Protein AF-A0A7S2EUA2-F1 (afdb_monomer)

Secondary structure (DSSP, 8-state):
-HHHHHHHHHHHHHHHHHHHTT--TT-S----------HHHHHHHHHHHHHHHHHHHHHHHHHHT-HHHHHHHHHHHHHHHHHTT-HHHHHHHHHHHHHHHHHHHHHHHHHT-SEETTEEHHHHHHHHHHHHHHHHHHHHHHHHHHHHHH-S-HHHHHHHHHHHHHHHHHHHHHHHHGGGSSSHHHHHHHHHHHHHHHHHHHHHHHHHHHHTT----HHHHHHHHHHHHHHHHHHHHTT---TT-HHHHHHHHHHHHHTTTT-TTSGGGTSS-HHHHHHHHHHHHHHHHHHTT--HHHHHHHHHHHHHH-SS--HHHHHHHHHHHHHHHHHS-GGG-SS-HHHHHHHHHHHHHHHHHHHHHHHHHHHHHHHHHHHHHHTTTS---S-TTTSS---------SSSPPPP-

Solvent-accessible surface area (backbone atoms only — not comparable to full-atom values): 22510 Å² total; per-residue (Å²): 114,70,65,69,66,50,48,54,56,50,53,48,52,54,52,51,50,52,49,56,61,64,58,64,100,81,65,98,63,88,79,73,82,83,84,70,89,51,69,70,61,49,52,54,47,53,50,51,54,51,54,49,53,44,49,53,45,19,52,49,26,44,79,55,28,38,48,66,59,15,46,58,49,43,57,61,45,40,56,52,28,55,75,66,69,36,55,69,55,34,16,44,47,22,36,40,49,18,52,49,26,43,45,50,50,55,42,24,64,75,71,70,48,72,48,61,90,94,38,40,60,67,55,36,52,56,50,22,55,53,24,29,51,50,16,45,57,44,35,52,57,49,49,54,56,45,36,74,72,63,39,92,39,77,65,43,43,53,49,45,50,52,43,21,44,42,31,36,39,40,16,56,38,30,59,72,43,18,93,79,41,100,51,34,69,60,36,38,52,52,17,53,53,24,40,54,50,18,52,52,40,55,49,49,44,52,52,50,26,59,76,70,71,47,85,72,57,64,34,62,54,41,53,50,46,52,26,51,49,42,31,52,52,52,39,45,76,72,68,47,78,82,83,79,47,62,66,60,51,51,51,52,43,49,52,57,55,60,75,39,71,92,38,72,85,38,74,58,25,69,89,40,44,63,69,55,51,50,41,55,53,49,44,50,51,34,51,47,33,63,73,74,69,43,61,43,63,58,27,22,51,56,22,48,47,51,72,70,69,45,93,73,71,57,67,70,42,48,45,46,27,44,51,31,42,47,53,25,60,69,71,52,60,81,86,80,48,97,61,63,64,67,59,54,46,51,50,47,52,51,54,38,51,53,53,48,50,53,47,53,52,52,51,48,50,54,39,51,53,51,50,52,53,52,48,64,60,52,52,78,76,48,86,88,88,90,63,83,85,78,66,81,76,76,62,75,58,90,58,90,66,67,39,49,80,74,67,80,109

Structure (mmCIF, N/CA/C/O backbone):
data_AF-A0A7S2EUA2-F1
#
_entry.id   AF-A0A7S2EUA2-F1
#
loop_
_atom_site.group_PDB
_atom_site.id
_atom_site.type_symbol
_atom_site.label_atom_id
_atom_site.label_alt_id
_atom_site.label_comp_id
_atom_site.label_asym_id
_atom_site.label_entity_id
_atom_site.label_seq_id
_atom_site.pdbx_PDB_ins_code
_atom_site.Cartn_x
_atom_site.Cartn_y
_atom_site.Cartn_z
_atom_site.occupancy
_atom_site.B_iso_or_equiv
_atom_site.auth_seq_id
_atom_site.auth_comp_id
_atom_site.auth_asym_id
_atom_site.auth_atom_id
_atom_site.pdbx_PDB_model_num
ATOM 1 N N . HIS A 1 1 ? 23.662 6.034 -44.249 1.00 39.16 1 HIS A N 1
ATOM 2 C CA . HIS A 1 1 ? 22.507 6.961 -44.294 1.00 39.16 1 HIS A CA 1
ATOM 3 C C . HIS A 1 1 ? 21.264 6.415 -43.581 1.00 39.16 1 HIS A C 1
ATOM 5 O O . HIS A 1 1 ? 20.665 7.166 -42.825 1.00 39.16 1 HIS A O 1
ATOM 11 N N . ILE A 1 2 ? 20.913 5.129 -43.735 1.00 32.16 2 ILE A N 1
ATOM 12 C CA . ILE A 1 2 ? 19.771 4.490 -43.040 1.00 32.16 2 ILE A CA 1
ATOM 13 C C . ILE A 1 2 ? 19.950 4.472 -41.509 1.00 32.16 2 ILE A C 1
ATOM 15 O O . ILE A 1 2 ? 19.030 4.813 -40.776 1.00 32.16 2 ILE A O 1
ATOM 19 N N . THR A 1 3 ? 21.163 4.198 -41.019 1.00 33.06 3 THR A N 1
ATOM 20 C CA . THR A 1 3 ? 21.482 4.172 -39.581 1.00 33.06 3 THR A CA 1
ATOM 21 C C . THR A 1 3 ? 21.211 5.524 -38.911 1.00 33.06 3 THR A C 1
ATOM 23 O O . THR A 1 3 ? 20.419 5.596 -37.985 1.00 33.06 3 THR A O 1
ATOM 26 N N . ALA A 1 4 ? 21.726 6.632 -39.455 1.00 38.16 4 ALA A N 1
ATOM 27 C CA . ALA A 1 4 ? 21.490 7.974 -38.903 1.00 38.16 4 ALA A CA 1
ATOM 28 C C . ALA A 1 4 ? 20.009 8.421 -38.933 1.00 38.16 4 ALA A C 1
ATOM 30 O O . ALA A 1 4 ? 19.602 9.225 -38.093 1.00 38.16 4 ALA A O 1
ATOM 31 N N . SER A 1 5 ? 19.211 7.893 -39.873 1.00 43.19 5 SER A N 1
ATOM 32 C CA . SER A 1 5 ? 17.778 8.190 -40.014 1.00 43.19 5 SER A CA 1
ATOM 33 C C . SER A 1 5 ? 16.907 7.492 -38.966 1.00 43.19 5 SER A C 1
ATOM 35 O O . SER A 1 5 ? 15.839 7.999 -38.648 1.00 43.19 5 SER A O 1
ATOM 37 N N . ILE A 1 6 ? 17.353 6.352 -38.430 1.00 44.22 6 ILE A N 1
ATOM 38 C CA . ILE A 1 6 ? 16.622 5.560 -37.426 1.00 44.22 6 ILE A CA 1
ATOM 39 C C . ILE A 1 6 ? 17.137 5.872 -36.013 1.00 44.22 6 ILE A C 1
ATOM 41 O O . ILE A 1 6 ? 16.365 5.946 -35.060 1.00 44.22 6 ILE A O 1
ATOM 45 N N . THR A 1 7 ? 18.436 6.145 -35.866 1.00 45.56 7 THR A N 1
ATOM 46 C CA . THR A 1 7 ? 19.061 6.396 -34.561 1.00 45.56 7 THR A CA 1
ATOM 47 C C . THR A 1 7 ? 18.552 7.673 -33.889 1.00 45.56 7 THR A C 1
ATOM 49 O O . THR A 1 7 ? 18.332 7.666 -32.684 1.00 45.56 7 THR A O 1
ATOM 52 N N . LYS A 1 8 ? 18.315 8.765 -34.631 1.00 49.06 8 LYS A N 1
ATOM 53 C CA . LYS A 1 8 ? 17.773 10.010 -34.046 1.00 49.06 8 LYS A CA 1
ATOM 54 C C . LYS A 1 8 ? 16.356 9.826 -33.476 1.00 49.06 8 LYS A C 1
ATOM 56 O O . LYS A 1 8 ? 16.157 10.206 -32.323 1.00 49.06 8 LYS A O 1
ATOM 61 N N . PRO A 1 9 ? 15.405 9.223 -34.212 1.00 48.28 9 PRO A N 1
ATOM 62 C CA . PRO A 1 9 ? 14.096 8.892 -33.665 1.00 48.28 9 PRO A CA 1
ATOM 63 C C . PRO A 1 9 ? 14.133 7.913 -32.497 1.00 48.28 9 PRO A C 1
ATOM 65 O O . PRO A 1 9 ? 13.450 8.157 -31.515 1.00 48.28 9 PRO A O 1
ATOM 68 N N . ILE A 1 10 ? 14.959 6.861 -32.546 1.00 48.81 10 ILE A N 1
ATOM 69 C CA . ILE A 1 10 ? 15.088 5.917 -31.423 1.00 48.81 10 ILE A CA 1
ATOM 70 C C . ILE A 1 10 ? 15.656 6.616 -30.185 1.00 48.81 10 ILE A C 1
ATOM 72 O O . ILE A 1 10 ? 15.118 6.450 -29.101 1.00 48.81 10 ILE A O 1
ATOM 76 N N . ILE A 1 11 ? 16.687 7.456 -30.329 1.00 50.84 11 ILE A N 1
ATOM 77 C CA . ILE A 1 11 ? 17.227 8.248 -29.212 1.00 50.84 11 ILE A CA 1
ATOM 78 C C . ILE A 1 11 ? 16.173 9.219 -28.671 1.00 50.84 11 ILE A C 1
ATOM 80 O O . ILE A 1 11 ? 16.115 9.435 -27.464 1.00 50.84 11 ILE A O 1
ATOM 84 N N . HIS A 1 12 ? 15.359 9.822 -29.539 1.00 53.03 12 HIS A N 1
ATOM 85 C CA . HIS A 1 12 ? 14.274 10.702 -29.116 1.00 53.03 12 HIS A CA 1
ATOM 86 C C . HIS A 1 12 ? 13.192 9.921 -28.361 1.00 53.03 12 HIS A C 1
ATOM 88 O O . HIS A 1 12 ? 12.911 10.275 -27.224 1.00 53.03 12 HIS A O 1
ATOM 94 N N . ILE A 1 13 ? 12.696 8.806 -28.910 1.00 50.22 13 ILE A N 1
ATOM 95 C CA . ILE A 1 13 ? 11.764 7.896 -28.230 1.00 50.22 13 ILE A CA 1
ATOM 96 C C . ILE A 1 13 ? 12.349 7.450 -26.889 1.00 50.22 13 ILE A C 1
ATOM 98 O O . ILE A 1 13 ? 11.678 7.581 -25.880 1.00 50.22 13 ILE A O 1
ATOM 102 N N . SER A 1 14 ? 13.608 7.012 -26.819 1.00 45.84 14 SER A N 1
ATOM 103 C CA . SER A 1 14 ? 14.239 6.614 -25.553 1.00 45.84 14 SER A CA 1
ATOM 104 C C . SER A 1 14 ? 14.357 7.768 -24.551 1.00 45.84 14 SER A C 1
ATOM 106 O O . SER A 1 14 ? 14.206 7.546 -23.352 1.00 45.84 14 SER A O 1
ATOM 108 N N . LYS A 1 15 ? 14.613 9.003 -25.004 1.00 50.53 15 LYS A N 1
ATOM 109 C CA . LYS A 1 15 ? 14.641 10.193 -24.135 1.00 50.53 15 LYS A CA 1
ATOM 110 C C . LYS A 1 15 ? 13.251 10.564 -23.630 1.00 50.53 15 LYS A C 1
ATOM 112 O O . LYS A 1 15 ? 13.118 10.878 -22.452 1.00 50.53 15 LYS A O 1
ATOM 117 N N . GLU A 1 16 ? 12.238 10.506 -24.485 1.00 49.38 16 GLU A N 1
ATOM 118 C CA . GLU A 1 16 ? 10.858 10.777 -24.091 1.00 49.38 16 GLU A CA 1
ATOM 119 C C . GLU A 1 16 ? 10.289 9.646 -23.221 1.00 49.38 16 GLU A C 1
ATOM 121 O O . GLU A 1 16 ? 9.645 9.933 -22.226 1.00 49.38 16 GLU A O 1
ATOM 126 N N . MET A 1 17 ? 10.628 8.377 -23.477 1.00 47.66 17 MET A N 1
ATOM 127 C CA . MET A 1 17 ? 10.328 7.241 -22.592 1.00 47.66 17 MET A CA 1
ATOM 128 C C . MET A 1 17 ? 10.994 7.396 -21.225 1.00 47.66 17 MET A C 1
ATOM 130 O O . MET A 1 17 ? 10.396 7.075 -20.205 1.00 47.66 17 MET A O 1
ATOM 134 N N . LYS A 1 18 ? 12.222 7.927 -21.176 1.00 44.94 18 LYS A N 1
ATOM 135 C CA . LYS A 1 18 ? 12.885 8.241 -19.908 1.00 44.94 18 LYS A CA 1
ATOM 136 C C . LYS A 1 18 ? 12.165 9.364 -19.160 1.00 44.94 18 LYS A C 1
ATOM 138 O O . LYS A 1 18 ? 12.054 9.278 -17.948 1.00 44.94 18 LYS A O 1
ATOM 143 N N . LYS A 1 19 ? 11.644 10.383 -19.855 1.00 45.25 19 LYS A N 1
ATOM 144 C CA . LYS A 1 19 ? 10.761 11.387 -19.234 1.00 45.25 19 LYS A CA 1
ATOM 145 C C . LYS A 1 19 ? 9.462 10.749 -18.750 1.00 45.25 19 LYS A C 1
ATOM 147 O O . LYS A 1 19 ? 9.040 11.054 -17.648 1.00 45.25 19 LYS A O 1
ATOM 152 N N . PHE A 1 20 ? 8.893 9.834 -19.529 1.00 42.59 20 PHE A N 1
ATOM 153 C CA . PHE A 1 20 ? 7.687 9.087 -19.189 1.00 42.59 20 PHE A CA 1
ATOM 154 C C . PHE A 1 20 ? 7.841 8.328 -17.867 1.00 42.59 20 PHE A C 1
ATOM 156 O O . PHE A 1 20 ? 7.060 8.530 -16.944 1.00 42.59 20 PHE A O 1
ATOM 163 N N . ASN A 1 21 ? 8.919 7.555 -17.742 1.00 37.56 21 ASN A N 1
ATOM 164 C CA . ASN A 1 21 ? 9.234 6.786 -16.538 1.00 37.56 21 ASN A CA 1
ATOM 165 C C . ASN A 1 21 ? 9.667 7.675 -15.348 1.00 37.56 21 ASN A C 1
ATOM 167 O O . ASN A 1 21 ? 9.816 7.179 -14.236 1.00 37.56 21 ASN A O 1
ATOM 171 N N . CYS A 1 22 ? 9.933 8.969 -15.572 1.00 35.19 22 CYS A N 1
ATOM 172 C CA . CYS A 1 22 ? 10.326 9.940 -14.542 1.00 35.19 22 CYS A CA 1
ATOM 173 C C . CYS A 1 22 ? 9.220 10.955 -14.198 1.00 35.19 22 CYS A C 1
ATOM 175 O O . CYS A 1 22 ? 9.435 11.793 -13.322 1.00 35.19 22 CYS A O 1
ATOM 177 N N . LEU A 1 23 ? 8.074 10.938 -14.888 1.00 35.09 23 LEU A N 1
ATOM 178 C CA . LEU A 1 23 ? 6.981 11.877 -14.645 1.00 35.09 23 LEU A CA 1
ATOM 179 C C . LEU A 1 23 ? 6.179 11.431 -13.419 1.00 35.09 23 LEU A C 1
ATOM 181 O O . LEU A 1 23 ? 5.492 10.411 -13.428 1.00 35.09 23 LEU A O 1
ATOM 185 N N . GLU A 1 24 ? 6.265 12.230 -12.354 1.00 37.12 24 GLU A N 1
ATOM 186 C CA . GLU A 1 24 ? 5.341 12.155 -11.227 1.00 37.12 24 GLU A CA 1
ATOM 187 C C . GLU A 1 24 ? 3.909 12.474 -11.691 1.00 37.12 24 GLU A C 1
ATOM 189 O O . GLU A 1 24 ? 3.701 13.204 -12.659 1.00 37.12 24 GLU A O 1
ATOM 194 N N . ALA A 1 25 ? 2.923 11.927 -10.977 1.00 35.91 25 ALA A N 1
ATOM 195 C CA . ALA A 1 25 ? 1.491 11.868 -11.299 1.00 35.91 25 ALA A CA 1
ATOM 196 C C . ALA A 1 25 ? 0.741 13.213 -11.510 1.00 35.91 25 ALA A C 1
ATOM 198 O O . ALA A 1 25 ? -0.488 13.235 -11.458 1.00 35.91 25 ALA A O 1
ATOM 199 N N . SER A 1 26 ? 1.430 14.336 -11.717 1.00 35.53 26 SER A N 1
ATOM 200 C CA . SER A 1 26 ? 0.846 15.677 -11.818 1.00 35.53 26 SER A CA 1
ATOM 201 C C . SER A 1 26 ? 0.615 16.188 -13.246 1.00 35.53 26 SER A C 1
ATOM 203 O O . SER A 1 26 ? -0.135 17.154 -13.396 1.00 35.53 26 SER A O 1
ATOM 205 N N . ASP A 1 27 ? 1.170 15.556 -14.290 1.00 40.03 27 ASP A N 1
ATOM 206 C CA . ASP A 1 27 ? 0.950 15.983 -15.683 1.00 40.03 27 ASP A CA 1
ATOM 207 C C . ASP A 1 27 ? 0.030 14.998 -16.445 1.00 40.03 27 ASP A C 1
ATOM 209 O O . ASP A 1 27 ? 0.426 13.861 -16.710 1.00 40.03 27 ASP A O 1
ATOM 213 N N . PRO A 1 28 ? -1.223 15.373 -16.786 1.00 41.94 28 PRO A N 1
ATOM 214 C CA . PRO A 1 28 ? -2.252 14.434 -17.254 1.00 41.94 28 PRO A CA 1
ATOM 215 C C . PRO A 1 28 ? -2.097 13.950 -18.708 1.00 41.94 28 PRO A C 1
ATOM 217 O O . PRO A 1 28 ? -2.994 13.290 -19.228 1.00 41.94 28 PRO A O 1
ATOM 220 N N . SER A 1 29 ? -1.007 14.289 -19.388 1.00 45.59 29 SER A N 1
ATOM 221 C CA . SER A 1 29 ? -0.585 13.712 -20.670 1.00 45.59 29 SER A CA 1
ATOM 222 C C . SER A 1 29 ? 0.731 14.396 -21.026 1.00 45.59 29 SER A C 1
ATOM 224 O O . SER A 1 29 ? 0.747 15.628 -21.125 1.00 45.59 29 SER A O 1
ATOM 226 N N . PRO A 1 30 ? 1.838 13.665 -21.240 1.00 46.31 30 PRO A N 1
ATOM 227 C CA . PRO A 1 30 ? 2.956 14.257 -21.945 1.00 46.31 30 PRO A CA 1
ATOM 228 C C . PRO A 1 30 ? 2.459 14.575 -23.356 1.00 46.31 30 PRO A C 1
ATOM 230 O O . PRO A 1 30 ? 2.337 13.693 -24.194 1.00 46.31 30 PRO A O 1
ATOM 233 N N . ARG A 1 31 ? 2.124 15.840 -23.629 1.00 45.53 31 ARG A N 1
ATOM 234 C CA . ARG A 1 31 ? 1.906 16.290 -25.005 1.00 45.53 31 ARG A CA 1
ATOM 235 C C . ARG A 1 31 ? 3.258 16.290 -25.688 1.00 45.53 31 ARG A C 1
ATOM 237 O O . ARG A 1 31 ? 4.071 17.189 -25.471 1.00 45.53 31 ARG A O 1
ATOM 244 N N . PHE A 1 32 ? 3.509 15.278 -26.496 1.00 48.91 32 PHE A N 1
ATOM 245 C CA . PHE A 1 32 ? 4.752 15.201 -27.233 1.00 48.91 32 PHE A CA 1
ATOM 246 C C . PHE A 1 32 ? 4.772 16.279 -28.318 1.00 48.91 32 PHE A C 1
ATOM 248 O O . PHE A 1 32 ? 3.861 16.398 -29.139 1.00 48.91 32 PHE A O 1
ATOM 255 N N . ILE A 1 33 ? 5.814 17.109 -28.295 1.00 45.19 33 ILE A N 1
ATOM 256 C CA . ILE A 1 33 ? 6.041 18.133 -29.314 1.00 45.19 33 ILE A CA 1
ATOM 257 C C . ILE A 1 33 ? 6.516 17.402 -30.576 1.00 45.19 33 ILE A C 1
ATOM 259 O O . ILE A 1 33 ? 7.650 16.931 -30.661 1.00 45.19 33 ILE A O 1
ATOM 263 N N . SER A 1 34 ? 5.600 17.249 -31.530 1.00 44.22 34 SER A N 1
ATOM 264 C CA . SER A 1 34 ? 5.761 16.470 -32.756 1.00 44.22 34 SER A CA 1
ATOM 265 C C . SER A 1 34 ? 6.676 17.167 -33.773 1.00 44.22 34 SER A C 1
ATOM 267 O O . SER A 1 34 ? 6.205 17.752 -34.748 1.00 44.22 34 SER A O 1
ATOM 269 N N . ASP A 1 35 ? 7.991 17.079 -33.590 1.00 49.31 35 ASP A N 1
ATOM 270 C CA . ASP A 1 35 ? 8.956 17.498 -34.621 1.00 49.31 35 ASP A CA 1
ATOM 271 C C . ASP A 1 35 ? 9.372 16.346 -35.565 1.00 49.31 35 ASP A C 1
ATOM 273 O O . ASP A 1 35 ? 10.200 16.533 -36.461 1.00 49.31 35 ASP A O 1
ATOM 277 N N . ILE A 1 36 ? 8.793 15.143 -35.425 1.00 52.22 36 ILE A N 1
ATOM 278 C CA . ILE A 1 36 ? 9.164 13.958 -36.219 1.00 52.22 36 ILE A CA 1
ATOM 279 C C . ILE A 1 36 ? 8.036 13.567 -37.190 1.00 52.22 36 ILE A C 1
ATOM 281 O O . ILE A 1 36 ? 6.962 13.152 -36.783 1.00 52.22 36 ILE A O 1
ATOM 285 N N . LYS A 1 37 ? 8.299 13.677 -38.503 1.00 52.66 37 LYS A N 1
ATOM 286 C CA . LYS A 1 37 ? 7.314 13.511 -39.600 1.00 52.66 37 LYS A CA 1
ATOM 287 C C . LYS A 1 37 ? 7.204 12.100 -40.209 1.00 52.66 37 LYS A C 1
ATOM 289 O O . LYS A 1 37 ? 6.592 11.944 -41.262 1.00 52.66 37 LYS A O 1
ATOM 294 N N . SER A 1 38 ? 7.825 11.073 -39.632 1.00 60.50 38 SER A N 1
ATOM 295 C CA . SER A 1 38 ? 7.745 9.706 -40.179 1.00 60.50 38 SER A CA 1
ATOM 296 C C . SER A 1 38 ? 6.603 8.918 -39.532 1.00 60.50 38 SER A C 1
ATOM 298 O O . SER A 1 38 ? 6.635 8.701 -38.319 1.00 60.50 38 SER A O 1
ATOM 300 N N . GLY A 1 39 ? 5.643 8.457 -40.342 1.00 56.66 39 GLY A N 1
ATOM 301 C CA . GLY A 1 39 ? 4.412 7.790 -39.889 1.00 56.66 39 GLY A CA 1
ATOM 302 C C . GLY A 1 39 ? 4.622 6.585 -38.963 1.00 56.66 39 GLY A C 1
ATOM 303 O O . GLY A 1 39 ? 3.873 6.424 -38.006 1.00 56.66 39 GLY A O 1
ATOM 304 N N . ASP A 1 40 ? 5.686 5.804 -39.165 1.00 54.16 40 ASP A N 1
ATOM 305 C CA . ASP A 1 40 ? 5.975 4.627 -38.328 1.00 54.16 40 ASP A CA 1
ATOM 306 C C . ASP A 1 40 ? 6.385 5.003 -36.894 1.00 54.16 40 ASP A C 1
ATOM 308 O O . ASP A 1 40 ? 6.012 4.337 -35.933 1.00 54.16 40 ASP A O 1
ATOM 312 N N . ILE A 1 41 ? 7.120 6.107 -36.728 1.00 60.34 41 ILE A N 1
ATO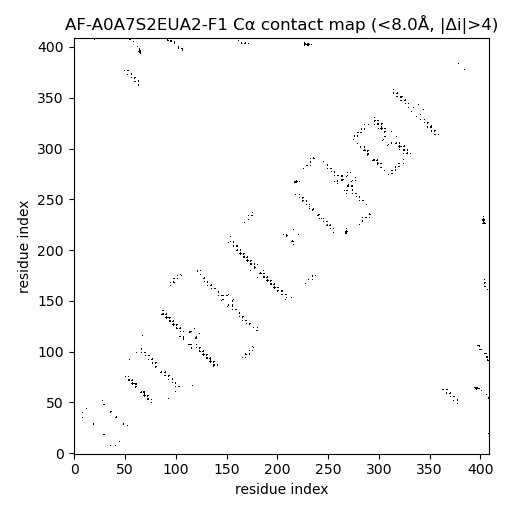M 313 C CA . ILE A 1 41 ? 7.549 6.601 -35.410 1.00 60.34 41 ILE A CA 1
ATOM 314 C C . ILE A 1 41 ? 6.384 7.244 -34.663 1.00 60.34 41 ILE A C 1
ATOM 316 O O . ILE A 1 41 ? 6.271 7.045 -33.456 1.00 60.34 41 ILE A O 1
ATOM 320 N N . GLN A 1 42 ? 5.491 7.933 -35.378 1.00 61.00 42 GLN A N 1
ATOM 321 C CA . GLN A 1 42 ? 4.251 8.445 -34.798 1.00 61.00 42 GLN A CA 1
ATOM 322 C C . GLN A 1 42 ? 3.343 7.295 -34.333 1.00 61.00 42 GLN A C 1
ATOM 324 O O . GLN A 1 42 ? 2.825 7.332 -33.228 1.00 61.00 42 GLN A O 1
ATOM 329 N N . SER A 1 43 ? 3.231 6.212 -35.107 1.00 58.69 43 SER A N 1
ATOM 330 C CA . SER A 1 43 ? 2.424 5.049 -34.713 1.00 58.69 43 SER A CA 1
ATOM 331 C C . SER A 1 43 ? 2.961 4.333 -33.463 1.00 58.69 43 SER A C 1
ATOM 333 O O . SER A 1 43 ? 2.185 3.968 -32.574 1.00 58.69 43 SER A O 1
ATOM 335 N N . VAL A 1 44 ? 4.284 4.157 -33.352 1.00 62.31 44 VAL A N 1
ATOM 336 C CA . VAL A 1 44 ? 4.921 3.596 -32.144 1.00 62.31 44 VAL A CA 1
ATOM 337 C C . VAL A 1 44 ? 4.672 4.498 -30.939 1.00 62.31 44 VAL A C 1
ATOM 339 O O . VAL A 1 44 ? 4.308 4.024 -29.866 1.00 62.31 44 VAL A O 1
ATOM 342 N N . HIS A 1 45 ? 4.841 5.799 -31.136 1.00 65.00 45 HIS A N 1
ATOM 343 C CA . HIS A 1 45 ? 4.603 6.819 -30.136 1.00 65.00 45 HIS A CA 1
ATOM 344 C C . HIS A 1 45 ? 3.161 6.803 -29.604 1.00 65.00 45 HIS A C 1
ATOM 346 O O . HIS A 1 45 ? 2.956 6.653 -28.400 1.00 65.00 45 HIS A O 1
ATOM 352 N N . ASP A 1 46 ? 2.176 6.869 -30.501 1.00 65.12 46 ASP A N 1
ATOM 353 C CA . ASP A 1 46 ? 0.754 6.888 -30.152 1.00 65.12 46 ASP A CA 1
ATOM 354 C C . ASP A 1 46 ? 0.366 5.607 -29.409 1.00 65.12 46 ASP A C 1
ATOM 356 O O . ASP A 1 46 ? -0.411 5.631 -28.457 1.00 65.12 46 ASP A O 1
ATOM 360 N N . THR A 1 47 ? 0.980 4.480 -29.786 1.00 65.38 47 THR A N 1
ATOM 361 C CA . THR A 1 47 ? 0.803 3.207 -29.084 1.00 65.38 47 THR A CA 1
ATOM 362 C C . THR A 1 47 ? 1.327 3.281 -27.648 1.00 65.38 47 THR A C 1
ATOM 364 O O . THR A 1 47 ? 0.637 2.838 -26.733 1.00 65.38 47 THR A O 1
ATOM 367 N N . PHE A 1 48 ? 2.519 3.838 -27.410 1.00 66.69 48 PHE A N 1
ATOM 368 C CA . PHE A 1 48 ? 3.071 3.961 -26.055 1.00 66.69 48 PHE A CA 1
ATOM 369 C C . PHE A 1 48 ? 2.300 4.954 -25.187 1.00 66.69 48 PHE A C 1
ATOM 371 O O . PHE A 1 48 ? 1.998 4.633 -24.037 1.00 66.69 48 PHE A O 1
ATOM 378 N N . GLU A 1 49 ? 1.944 6.118 -25.732 1.00 69.06 49 GLU A N 1
ATOM 379 C CA . GLU A 1 49 ? 1.133 7.105 -25.019 1.00 69.06 49 GLU A CA 1
ATOM 380 C C . GLU A 1 49 ? -0.220 6.504 -24.619 1.00 69.06 49 GLU A C 1
ATOM 382 O O . GLU A 1 49 ? -0.617 6.573 -23.454 1.00 69.06 49 GLU A O 1
ATOM 387 N N . PHE A 1 50 ? -0.887 5.818 -25.550 1.00 69.12 50 PHE A N 1
ATOM 388 C CA . PHE A 1 50 ? -2.146 5.132 -25.283 1.00 69.12 50 PHE A CA 1
ATOM 389 C C . PHE A 1 50 ? -2.011 4.046 -24.210 1.00 69.12 50 PHE A C 1
ATOM 391 O O . PHE A 1 50 ? -2.871 3.916 -23.336 1.00 69.12 50 PHE A O 1
ATOM 398 N N . LEU A 1 51 ? -0.936 3.253 -24.244 1.00 67.69 51 LEU A N 1
ATOM 399 C CA . LEU A 1 51 ? -0.695 2.218 -23.239 1.00 67.69 51 LEU A CA 1
ATOM 400 C C . LEU A 1 51 ? -0.478 2.820 -21.844 1.00 67.69 51 LEU A C 1
ATOM 402 O O . LEU A 1 51 ? -1.034 2.294 -20.879 1.00 67.69 51 LEU A O 1
ATOM 406 N N . PHE A 1 52 ? 0.249 3.935 -21.736 1.00 71.19 52 PHE A N 1
ATOM 407 C CA . PHE A 1 52 ? 0.412 4.633 -20.463 1.00 71.19 52 PHE A CA 1
ATOM 408 C C . PHE A 1 52 ? -0.904 5.216 -19.943 1.00 71.19 52 PHE A C 1
ATOM 410 O O . PHE A 1 52 ? -1.270 4.965 -18.794 1.00 71.19 52 PHE A O 1
ATOM 417 N N . GLN A 1 53 ? -1.629 5.970 -20.778 1.00 71.69 53 GLN A N 1
ATOM 418 C CA . GLN A 1 53 ? -2.886 6.612 -20.379 1.00 71.69 53 GLN A CA 1
ATOM 419 C C . GLN A 1 53 ? -3.882 5.584 -19.836 1.00 71.69 53 GLN A C 1
ATOM 421 O O . GLN A 1 53 ? -4.588 5.842 -18.866 1.00 71.69 53 GLN A O 1
ATOM 426 N N . MET A 1 54 ? -3.899 4.383 -20.412 1.00 70.06 54 MET A N 1
ATOM 427 C CA . MET A 1 54 ? -4.785 3.306 -19.981 1.00 70.06 54 MET A CA 1
ATOM 428 C C . MET A 1 54 ? -4.372 2.660 -18.657 1.00 70.06 54 MET A C 1
ATOM 430 O O . MET A 1 54 ? -5.236 2.195 -17.915 1.00 70.06 54 MET A O 1
ATOM 434 N N . VAL A 1 55 ? -3.081 2.636 -18.330 1.00 72.31 55 VAL A N 1
ATOM 435 C CA . VAL A 1 55 ? -2.617 2.163 -17.017 1.00 72.31 55 VAL A CA 1
ATOM 436 C C . VAL A 1 55 ? -2.895 3.219 -15.961 1.00 72.31 55 VAL A C 1
ATOM 438 O O . VAL A 1 55 ? -3.370 2.891 -14.878 1.00 72.31 55 VAL A O 1
ATOM 441 N N . HIS A 1 56 ? -2.706 4.491 -16.301 1.00 74.38 56 HIS A N 1
ATOM 442 C CA . HIS A 1 56 ? -3.108 5.597 -15.446 1.00 74.38 56 HIS A CA 1
ATOM 443 C C . HIS A 1 56 ? -4.626 5.602 -15.191 1.00 74.38 56 HIS A C 1
ATOM 445 O O . HIS A 1 56 ? -5.058 5.770 -14.048 1.00 74.38 56 HIS A O 1
ATOM 451 N N . LEU A 1 57 ? -5.433 5.316 -16.220 1.00 76.44 57 LEU A N 1
ATOM 452 C CA . LEU A 1 57 ? -6.875 5.101 -16.095 1.00 76.44 57 LEU A CA 1
ATOM 453 C C . LEU A 1 57 ? -7.181 3.929 -15.157 1.00 76.44 57 LEU A C 1
ATOM 455 O O . LEU A 1 57 ? -8.005 4.082 -14.261 1.00 76.44 57 LEU A O 1
ATOM 459 N N . ALA A 1 58 ? -6.512 2.784 -15.322 1.00 79.06 58 ALA A N 1
ATOM 460 C CA . ALA A 1 58 ? -6.719 1.619 -14.464 1.00 79.06 58 ALA A CA 1
ATOM 461 C C . ALA A 1 58 ? -6.343 1.900 -13.000 1.00 79.06 58 ALA A C 1
ATOM 463 O O . ALA A 1 58 ? -7.105 1.550 -12.102 1.00 79.06 58 ALA A O 1
ATOM 464 N N . ASN A 1 59 ? -5.223 2.583 -12.751 1.00 78.06 59 ASN A N 1
ATOM 465 C CA . ASN A 1 59 ? -4.802 2.981 -11.407 1.00 78.06 59 ASN A CA 1
ATOM 466 C C . ASN A 1 59 ? -5.800 3.981 -10.801 1.00 78.06 59 ASN A C 1
ATOM 468 O O . ASN A 1 59 ? -6.188 3.850 -9.644 1.00 78.06 59 ASN A O 1
ATOM 472 N N . SER A 1 60 ? -6.294 4.933 -11.592 1.00 75.44 60 SER A N 1
ATOM 473 C CA . SER A 1 60 ? -7.303 5.900 -11.143 1.00 75.44 60 SER A CA 1
ATOM 474 C C . SER A 1 60 ? -8.655 5.245 -10.851 1.00 75.44 60 SER A C 1
ATOM 476 O O . SER A 1 60 ? -9.291 5.558 -9.845 1.00 75.44 60 SER A O 1
ATOM 478 N N . ALA A 1 61 ? -9.085 4.294 -11.684 1.00 80.44 61 ALA A N 1
ATOM 479 C CA . ALA A 1 61 ? -10.262 3.461 -11.443 1.00 80.44 61 ALA A CA 1
ATOM 480 C C . ALA A 1 61 ? -10.088 2.615 -10.168 1.00 80.44 61 ALA A C 1
ATOM 482 O O . ALA A 1 61 ? -10.976 2.575 -9.322 1.00 80.44 61 ALA A O 1
ATOM 483 N N . TYR A 1 62 ? -8.903 2.031 -9.960 1.00 83.88 62 TYR A N 1
ATOM 484 C CA . TYR A 1 62 ? -8.573 1.290 -8.743 1.00 83.88 62 TYR A CA 1
ATOM 485 C C . TYR A 1 62 ? -8.688 2.177 -7.501 1.00 83.88 62 TYR A C 1
ATOM 487 O O . TYR A 1 62 ? -9.454 1.856 -6.594 1.00 83.88 62 TYR A O 1
ATOM 495 N N . PHE A 1 63 ? -8.001 3.324 -7.471 1.00 79.12 63 PHE A N 1
ATOM 496 C CA . PHE A 1 63 ? -8.036 4.230 -6.321 1.00 79.12 63 PHE A CA 1
ATOM 497 C C . PHE A 1 63 ? -9.423 4.837 -6.086 1.00 79.12 63 PHE A C 1
ATOM 499 O O . PHE A 1 63 ? -9.779 5.075 -4.930 1.00 79.12 63 PHE A O 1
ATOM 506 N N . SER A 1 64 ? -10.237 4.986 -7.135 1.00 74.75 64 SER A N 1
ATOM 507 C CA . SER A 1 64 ? -11.640 5.405 -7.017 1.00 74.75 64 SER A CA 1
ATOM 508 C C . SER A 1 64 ? -12.625 4.322 -6.610 1.00 74.75 64 SER A C 1
ATOM 510 O O . SER A 1 64 ? -13.738 4.612 -6.181 1.00 74.75 64 SER A O 1
ATOM 512 N N . GLY A 1 65 ? -12.192 3.069 -6.645 1.00 79.44 65 GLY A N 1
ATOM 513 C CA . GLY A 1 65 ? -12.994 1.932 -6.226 1.00 79.44 65 GLY A CA 1
ATOM 514 C C . GLY A 1 65 ? -13.881 1.341 -7.286 1.00 79.44 65 GLY A C 1
ATOM 515 O O . GLY A 1 65 ? -14.589 0.379 -6.996 1.00 79.44 65 GLY A O 1
ATOM 516 N N . ASP A 1 66 ? -13.758 1.820 -8.518 1.00 85.44 66 ASP A N 1
ATOM 517 C CA . ASP A 1 66 ? -14.308 1.138 -9.672 1.00 85.44 66 ASP A CA 1
ATOM 518 C C . ASP A 1 66 ? -13.379 -0.011 -10.097 1.00 85.44 66 ASP A C 1
ATOM 520 O O . ASP A 1 66 ? -12.642 0.036 -11.089 1.00 85.44 66 ASP A O 1
ATOM 524 N N . LEU A 1 67 ? -13.382 -1.065 -9.279 1.00 90.44 67 LEU A N 1
ATOM 525 C CA . LEU A 1 67 ? -12.509 -2.221 -9.462 1.00 90.44 67 LEU A CA 1
ATOM 526 C C . LEU A 1 67 ? -12.821 -2.967 -10.766 1.00 90.44 67 LEU A C 1
ATOM 528 O O . LEU A 1 67 ? -11.909 -3.510 -11.389 1.00 90.44 67 LEU A O 1
ATOM 532 N N . MET A 1 68 ? -14.083 -2.973 -11.216 1.00 90.38 68 MET A N 1
ATOM 533 C CA . MET A 1 68 ? -14.457 -3.609 -12.483 1.00 90.38 68 MET A CA 1
ATOM 534 C C . MET A 1 68 ? -13.926 -2.836 -13.687 1.00 90.38 68 MET A C 1
ATOM 536 O O . MET A 1 68 ? -13.400 -3.466 -14.609 1.00 90.38 68 MET A O 1
ATOM 540 N N . VAL A 1 69 ? -14.009 -1.501 -13.686 1.00 88.31 69 VAL A N 1
ATOM 541 C CA . VAL A 1 69 ? -13.393 -0.683 -14.741 1.00 88.31 69 VAL A CA 1
ATOM 542 C C . VAL A 1 69 ? -11.876 -0.825 -14.714 1.00 88.31 69 VAL A C 1
ATOM 544 O O . VAL A 1 69 ? -11.279 -1.014 -15.777 1.00 88.31 69 VAL A O 1
ATOM 547 N N . ALA A 1 70 ? -11.249 -0.824 -13.533 1.00 89.81 70 ALA A N 1
ATOM 548 C CA . ALA A 1 70 ? -9.811 -1.064 -13.398 1.00 89.81 70 ALA A CA 1
ATOM 549 C C . ALA A 1 70 ? -9.407 -2.419 -14.005 1.00 89.81 70 ALA A C 1
ATOM 551 O O . ALA A 1 70 ? -8.497 -2.493 -14.836 1.00 89.81 70 ALA A O 1
ATOM 552 N N . TYR A 1 71 ? -10.138 -3.484 -13.658 1.00 93.12 71 TYR A N 1
ATOM 553 C CA . TYR A 1 71 ? -9.909 -4.836 -14.162 1.00 93.12 71 TYR A CA 1
ATOM 554 C C . TYR A 1 71 ? -10.083 -4.940 -15.679 1.00 93.12 71 TYR A C 1
ATOM 556 O O . TYR A 1 71 ? -9.157 -5.366 -16.372 1.00 93.12 71 TYR A O 1
ATOM 564 N N . LYS A 1 72 ? -11.247 -4.532 -16.211 1.00 89.94 72 LYS A N 1
ATOM 565 C CA . LYS A 1 72 ? -11.550 -4.584 -17.653 1.00 89.94 72 LYS A CA 1
ATOM 566 C C . LYS A 1 72 ? -10.508 -3.791 -18.451 1.00 89.94 72 LYS A C 1
ATOM 568 O O . LYS A 1 72 ? -9.997 -4.284 -19.460 1.00 89.94 72 LYS A O 1
ATOM 573 N N . SER A 1 73 ? -10.148 -2.598 -17.970 1.00 86.12 73 SER A N 1
ATOM 574 C CA . SER A 1 73 ? -9.143 -1.743 -18.608 1.00 86.12 73 SER A CA 1
ATOM 575 C C . SER A 1 73 ? -7.794 -2.445 -18.695 1.00 86.12 73 SER A C 1
ATOM 577 O O . SER A 1 73 ? -7.202 -2.487 -19.770 1.00 86.12 73 SER A O 1
ATOM 579 N N . LEU A 1 74 ? -7.323 -3.046 -17.601 1.00 89.56 74 LEU A N 1
ATOM 580 C CA . LEU A 1 74 ? -5.975 -3.600 -17.530 1.00 89.56 74 LEU A CA 1
ATOM 581 C C . LEU A 1 74 ? -5.842 -4.987 -18.188 1.00 89.56 74 LEU A C 1
ATOM 583 O O . LEU A 1 74 ? -4.834 -5.245 -18.848 1.00 89.56 74 LEU A O 1
ATOM 587 N N . VAL A 1 75 ? -6.865 -5.852 -18.119 1.00 91.69 75 VAL A N 1
ATOM 588 C CA . VAL A 1 75 ? -6.874 -7.160 -18.815 1.00 91.69 75 VAL A CA 1
ATOM 589 C C . VAL A 1 75 ? -6.737 -6.990 -20.327 1.00 91.69 75 VAL A C 1
ATOM 591 O O . VAL A 1 75 ? -5.930 -7.674 -20.962 1.00 91.69 75 VAL A O 1
ATOM 594 N N . ASN A 1 76 ? -7.475 -6.040 -20.908 1.00 83.06 76 ASN A N 1
ATOM 595 C CA . ASN A 1 76 ? -7.402 -5.760 -22.341 1.00 83.06 76 ASN A CA 1
ATOM 596 C C . ASN A 1 76 ? -5.988 -5.322 -22.762 1.00 83.06 76 ASN A C 1
ATOM 598 O O . ASN A 1 76 ? -5.511 -5.695 -23.836 1.00 83.06 76 ASN A O 1
ATOM 602 N N . LYS A 1 77 ? -5.279 -4.574 -21.904 1.00 83.12 77 LYS A N 1
ATOM 603 C CA . LYS A 1 77 ? -3.908 -4.111 -22.181 1.00 83.12 77 LYS A CA 1
ATOM 604 C C . LYS A 1 77 ? -2.860 -5.183 -21.959 1.00 83.12 77 LYS A C 1
ATOM 606 O O . LYS A 1 77 ? -1.909 -5.236 -22.732 1.00 83.12 77 LYS A O 1
ATOM 611 N N . LEU A 1 78 ? -3.057 -6.086 -21.002 1.00 89.25 78 LEU A N 1
ATOM 612 C CA . LEU A 1 78 ? -2.168 -7.229 -20.810 1.00 89.25 78 LEU A CA 1
ATOM 613 C C . LEU A 1 78 ? -1.998 -8.034 -22.111 1.00 89.25 78 LEU A C 1
ATOM 615 O O . LEU A 1 78 ? -0.881 -8.413 -22.459 1.00 89.25 78 LEU A O 1
ATOM 619 N N . SER A 1 79 ? -3.081 -8.242 -22.868 1.00 86.44 79 SER A N 1
ATOM 620 C CA . SER A 1 79 ? -3.023 -8.911 -24.177 1.00 86.44 79 SER A CA 1
ATOM 621 C C . SER A 1 79 ? -2.210 -8.115 -25.209 1.00 86.44 79 SER A C 1
ATOM 623 O O . SER A 1 79 ? -1.384 -8.682 -25.927 1.00 86.44 79 SER A O 1
ATOM 625 N N . ALA A 1 80 ? -2.369 -6.787 -25.245 1.00 83.62 80 ALA A N 1
ATOM 626 C CA . ALA A 1 80 ? -1.572 -5.916 -26.110 1.00 83.62 80 ALA A CA 1
ATOM 627 C C . ALA A 1 80 ? -0.076 -5.946 -25.746 1.00 83.62 80 ALA A C 1
ATOM 629 O O . ALA A 1 80 ? 0.760 -6.114 -26.631 1.00 83.62 80 ALA A O 1
ATOM 630 N N . PHE A 1 81 ? 0.273 -5.871 -24.458 1.00 86.25 81 PHE A N 1
ATOM 631 C CA . PHE A 1 81 ? 1.662 -5.963 -23.996 1.00 86.25 81 PHE A CA 1
ATOM 632 C C . PHE A 1 81 ? 2.310 -7.305 -24.350 1.00 86.25 81 PHE A C 1
ATOM 634 O O . PHE A 1 81 ? 3.453 -7.326 -24.807 1.00 86.25 81 PHE A O 1
ATOM 641 N N . LYS A 1 82 ? 1.562 -8.409 -24.214 1.00 88.31 82 LYS A N 1
ATOM 642 C CA . LYS A 1 82 ? 2.004 -9.748 -24.635 1.00 88.31 82 LYS A CA 1
ATOM 643 C C . LYS A 1 82 ? 2.267 -9.802 -26.139 1.00 88.31 82 LYS A C 1
ATOM 645 O O . LYS A 1 82 ? 3.319 -10.271 -26.549 1.00 88.31 82 LYS A O 1
ATOM 650 N N . ARG A 1 83 ? 1.367 -9.257 -26.965 1.00 85.88 83 ARG A N 1
ATOM 651 C CA . ARG A 1 83 ? 1.557 -9.183 -28.428 1.00 85.88 83 ARG A CA 1
ATOM 652 C C . ARG A 1 83 ? 2.783 -8.368 -28.843 1.00 85.88 83 ARG A C 1
ATOM 654 O O . ARG A 1 83 ? 3.374 -8.659 -29.876 1.00 85.88 83 ARG A O 1
ATOM 661 N N . LEU A 1 84 ? 3.139 -7.351 -28.061 1.00 82.94 84 LEU A N 1
ATOM 662 C CA . LEU A 1 84 ? 4.322 -6.517 -28.283 1.00 82.94 84 LEU A CA 1
ATOM 663 C C . LEU A 1 84 ? 5.608 -7.126 -27.696 1.00 82.94 84 LEU A C 1
ATOM 665 O O . LEU A 1 84 ? 6.657 -6.497 -27.793 1.00 82.94 84 LEU A O 1
ATOM 669 N N . ASN A 1 85 ? 5.543 -8.316 -27.079 1.00 84.38 85 ASN A N 1
ATOM 670 C CA . ASN A 1 85 ? 6.652 -8.952 -26.356 1.00 84.38 85 ASN A CA 1
ATOM 671 C C . ASN A 1 85 ? 7.315 -8.021 -25.322 1.00 84.38 85 ASN A C 1
ATOM 673 O O . ASN A 1 85 ? 8.524 -8.068 -25.098 1.00 84.38 85 ASN A O 1
ATOM 677 N N . ASN A 1 86 ? 6.528 -7.143 -24.690 1.00 84.31 86 ASN A N 1
ATOM 678 C CA . ASN A 1 86 ? 7.033 -6.217 -23.683 1.00 84.31 86 ASN A CA 1
ATOM 679 C C . ASN A 1 86 ? 6.917 -6.846 -22.288 1.00 84.31 86 ASN A C 1
ATOM 681 O O . ASN A 1 86 ? 5.971 -6.580 -21.548 1.00 84.31 86 ASN A O 1
ATOM 685 N N . ASN A 1 87 ? 7.885 -7.689 -21.927 1.00 88.06 87 ASN A N 1
ATOM 686 C CA . ASN A 1 87 ? 7.865 -8.436 -20.665 1.00 88.06 87 ASN A CA 1
ATOM 687 C C . ASN A 1 87 ? 7.828 -7.530 -19.423 1.00 88.06 87 ASN A C 1
ATOM 689 O O . ASN A 1 87 ? 7.125 -7.856 -18.467 1.00 88.06 87 ASN A O 1
ATOM 693 N N . LYS A 1 88 ? 8.490 -6.360 -19.453 1.00 86.62 88 LYS A N 1
ATOM 694 C CA . LYS A 1 88 ? 8.401 -5.372 -18.360 1.00 86.62 88 LYS A CA 1
ATOM 695 C C . LYS A 1 88 ? 6.949 -4.938 -18.157 1.00 86.62 88 LYS A C 1
ATOM 697 O O . LYS A 1 88 ? 6.433 -5.005 -17.046 1.00 86.62 88 LYS A O 1
ATOM 702 N N . ALA A 1 89 ? 6.282 -4.552 -19.245 1.00 86.25 89 ALA A N 1
ATOM 703 C CA . ALA A 1 89 ? 4.889 -4.123 -19.229 1.00 86.25 89 ALA A CA 1
ATOM 704 C C . ALA A 1 89 ? 3.926 -5.218 -18.767 1.00 86.25 89 ALA A C 1
ATOM 706 O O . ALA A 1 89 ? 2.991 -4.951 -18.014 1.00 86.25 89 ALA A O 1
ATOM 707 N N . VAL A 1 90 ? 4.160 -6.455 -19.212 1.00 90.50 90 VAL A N 1
ATOM 708 C CA . VAL A 1 90 ? 3.387 -7.621 -18.776 1.00 90.50 90 VAL A CA 1
ATOM 709 C C . VAL A 1 90 ? 3.554 -7.833 -17.272 1.00 90.50 90 VAL A C 1
ATOM 711 O O . VAL A 1 90 ? 2.552 -8.061 -16.598 1.00 90.50 90 VAL A O 1
ATOM 714 N N . GLY A 1 91 ? 4.772 -7.706 -16.736 1.00 91.38 91 GLY A N 1
ATOM 715 C CA . GLY A 1 91 ? 5.039 -7.803 -15.300 1.00 91.38 91 GLY A CA 1
ATOM 716 C C . GLY A 1 91 ? 4.285 -6.749 -14.484 1.00 91.38 91 GLY A C 1
ATOM 717 O O . GLY A 1 91 ? 3.530 -7.110 -13.583 1.00 91.38 91 GLY A O 1
ATOM 718 N N . VAL A 1 92 ? 4.401 -5.472 -14.871 1.00 89.88 92 VAL A N 1
ATOM 719 C CA . VAL A 1 92 ? 3.696 -4.332 -14.244 1.00 89.88 92 VAL A CA 1
ATOM 720 C C . VAL A 1 92 ? 2.179 -4.543 -14.259 1.00 89.88 92 VAL A C 1
ATOM 722 O O . VAL A 1 92 ? 1.515 -4.480 -13.225 1.00 89.88 92 VAL A O 1
ATOM 725 N N . ALA A 1 93 ? 1.613 -4.843 -15.433 1.00 91.56 93 ALA A N 1
ATOM 726 C CA . ALA A 1 93 ? 0.176 -5.052 -15.580 1.00 91.56 93 ALA A CA 1
ATOM 727 C C . ALA A 1 93 ? -0.315 -6.265 -14.779 1.00 91.56 93 ALA A C 1
ATOM 729 O O . ALA A 1 93 ? -1.417 -6.232 -14.238 1.00 91.56 93 ALA A O 1
ATOM 730 N N . SER A 1 94 ? 0.494 -7.321 -14.675 1.00 96.56 94 SER A N 1
ATOM 731 C CA . SER A 1 94 ? 0.142 -8.504 -13.888 1.00 96.56 94 SER A CA 1
ATOM 732 C C . SER A 1 94 ? 0.167 -8.204 -12.386 1.00 96.56 94 SER A C 1
ATOM 734 O O . SER A 1 94 ? -0.793 -8.544 -11.707 1.00 96.56 94 SER A O 1
ATOM 736 N N . ASN A 1 95 ? 1.168 -7.480 -11.868 1.00 96.69 95 ASN A N 1
ATOM 737 C CA . ASN A 1 95 ? 1.176 -7.044 -10.463 1.00 96.69 95 ASN A CA 1
ATOM 738 C C . ASN A 1 95 ? -0.079 -6.221 -10.128 1.00 96.69 95 ASN A C 1
ATOM 740 O O . ASN A 1 95 ? -0.807 -6.524 -9.184 1.00 96.69 95 ASN A O 1
ATOM 744 N N . ASN A 1 96 ? -0.391 -5.233 -10.967 1.00 94.56 96 ASN A N 1
ATOM 745 C CA . ASN A 1 96 ? -1.545 -4.361 -10.766 1.00 94.56 96 ASN A CA 1
ATOM 746 C C . ASN A 1 96 ? -2.879 -5.126 -10.881 1.00 94.56 96 ASN A C 1
ATOM 748 O O . ASN A 1 96 ? -3.807 -4.855 -10.121 1.00 94.56 96 ASN A O 1
ATOM 752 N N . LEU A 1 97 ? -2.986 -6.120 -11.775 1.00 96.94 97 LEU A N 1
ATOM 753 C CA . LEU A 1 97 ? -4.142 -7.023 -11.822 1.00 96.94 97 LEU A CA 1
ATOM 754 C C . LEU A 1 97 ? -4.259 -7.876 -10.556 1.00 96.94 97 LEU A C 1
ATOM 756 O O . LEU A 1 97 ? -5.373 -8.054 -10.070 1.00 96.94 97 LEU A O 1
ATOM 760 N N . GLY A 1 98 ? -3.145 -8.365 -10.006 1.00 97.69 98 GLY A N 1
ATOM 761 C CA . GLY A 1 98 ? -3.111 -9.060 -8.718 1.00 97.69 98 GLY A CA 1
ATOM 762 C C . GLY A 1 98 ? -3.653 -8.192 -7.578 1.00 97.69 98 GLY A C 1
ATOM 763 O O . GLY A 1 98 ? -4.540 -8.624 -6.843 1.00 97.69 98 GLY A O 1
ATOM 764 N N . ASN A 1 99 ? -3.224 -6.930 -7.499 1.00 96.56 99 ASN A N 1
ATOM 765 C CA . ASN A 1 99 ? -3.737 -5.966 -6.517 1.00 96.56 99 ASN A CA 1
ATOM 766 C C . ASN A 1 99 ? -5.238 -5.687 -6.698 1.00 96.56 99 ASN A C 1
ATOM 768 O O . A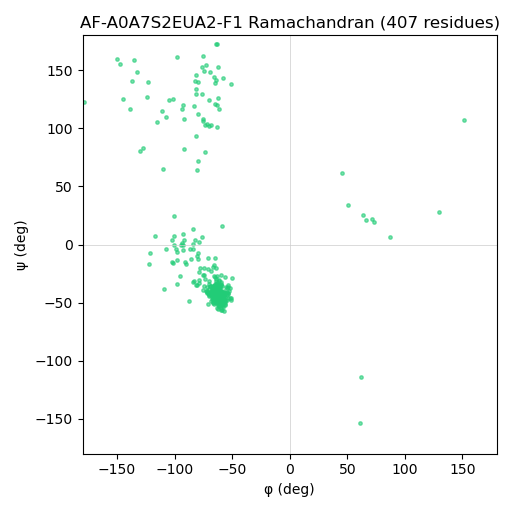SN A 1 99 ? -5.984 -5.610 -5.721 1.00 96.56 99 ASN A O 1
ATOM 772 N N . ILE A 1 100 ? -5.716 -5.593 -7.944 1.00 96.00 100 ILE A N 1
ATOM 773 C CA . ILE A 1 100 ? -7.154 -5.475 -8.222 1.00 96.00 100 ILE A CA 1
ATOM 774 C C . ILE A 1 100 ? -7.902 -6.727 -7.731 1.00 96.00 100 ILE A C 1
ATOM 776 O O . ILE A 1 100 ? -8.961 -6.584 -7.121 1.00 96.00 100 ILE A O 1
ATOM 780 N N . MET A 1 101 ? -7.360 -7.937 -7.932 1.00 97.69 101 MET A N 1
ATOM 781 C CA . MET A 1 101 ? -7.956 -9.176 -7.403 1.00 97.69 101 MET A CA 1
ATOM 782 C C . MET A 1 101 ? -8.015 -9.165 -5.869 1.00 97.69 101 MET A C 1
ATOM 784 O O . MET A 1 101 ? -9.053 -9.513 -5.309 1.00 97.69 101 MET A O 1
ATOM 788 N N . LEU A 1 102 ? -6.957 -8.707 -5.188 1.00 96.62 102 LEU A N 1
ATOM 789 C CA . LEU A 1 102 ? -6.951 -8.539 -3.730 1.00 96.62 102 LEU A CA 1
ATOM 790 C C . LEU A 1 102 ? -8.080 -7.610 -3.259 1.00 96.62 102 LEU A C 1
ATOM 792 O O . LEU A 1 102 ? -8.850 -7.954 -2.361 1.00 96.62 102 LEU A O 1
ATOM 796 N N . ALA A 1 103 ? -8.208 -6.442 -3.889 1.00 95.00 103 ALA A N 1
ATOM 797 C CA . ALA A 1 103 ? -9.233 -5.468 -3.535 1.00 95.00 103 ALA A CA 1
ATOM 798 C C . ALA A 1 103 ? -10.655 -5.989 -3.800 1.00 95.00 103 ALA A C 1
ATOM 800 O O . ALA A 1 103 ? -11.550 -5.777 -2.978 1.00 95.00 103 ALA A O 1
ATOM 801 N N . MET A 1 104 ? -10.869 -6.702 -4.913 1.00 95.62 104 MET A N 1
ATOM 802 C CA . MET A 1 104 ? -12.151 -7.351 -5.210 1.00 95.62 104 MET A CA 1
ATOM 803 C C . MET A 1 104 ? -12.491 -8.397 -4.150 1.00 95.62 104 MET A C 1
ATOM 805 O O . MET A 1 104 ? -13.601 -8.390 -3.625 1.00 95.62 104 MET A O 1
ATOM 809 N N . TYR A 1 105 ? -11.526 -9.245 -3.782 1.00 96.00 105 TYR A N 1
ATOM 810 C CA . TYR A 1 105 ? -11.708 -10.264 -2.752 1.00 96.00 105 TYR A CA 1
ATOM 811 C C . TYR A 1 105 ? -12.120 -9.656 -1.407 1.00 96.00 105 TYR A C 1
ATOM 813 O O . TYR A 1 105 ? -13.137 -10.041 -0.832 1.00 96.00 105 TYR A O 1
ATOM 821 N N . ARG A 1 106 ? -11.372 -8.659 -0.923 1.00 94.12 106 ARG A N 1
ATOM 822 C CA . ARG A 1 106 ? -11.670 -7.986 0.352 1.00 94.12 106 ARG A CA 1
ATOM 823 C C . ARG A 1 106 ? -13.038 -7.326 0.338 1.00 94.12 106 ARG A C 1
ATOM 825 O O . ARG A 1 106 ? -13.762 -7.384 1.328 1.00 94.12 106 ARG A O 1
ATOM 832 N N . THR A 1 107 ? -13.395 -6.724 -0.793 1.00 91.88 107 THR A N 1
ATOM 833 C CA . THR A 1 107 ? -14.705 -6.107 -0.972 1.00 91.88 107 THR A CA 1
ATOM 834 C C . THR A 1 107 ? -15.817 -7.149 -0.887 1.00 91.88 107 THR A C 1
ATOM 836 O O . THR A 1 107 ? -16.759 -6.958 -0.124 1.00 91.88 107 THR A O 1
ATOM 839 N N . MET A 1 108 ? -15.676 -8.282 -1.582 1.00 93.50 108 MET A N 1
ATOM 840 C CA . MET A 1 108 ? -16.647 -9.376 -1.505 1.00 93.50 108 MET A CA 1
ATOM 841 C C . MET A 1 108 ? -16.819 -9.896 -0.081 1.00 93.50 108 MET A C 1
ATOM 843 O O . MET A 1 108 ? -17.947 -10.029 0.384 1.00 93.50 108 MET A O 1
ATOM 847 N N . VAL A 1 109 ? -15.714 -10.155 0.627 1.00 92.44 109 VAL A N 1
ATOM 848 C CA . VAL A 1 109 ? -15.755 -10.645 2.014 1.00 92.44 109 VAL A CA 1
ATOM 849 C C . VAL A 1 109 ? -16.458 -9.639 2.925 1.00 92.44 109 VAL A C 1
ATOM 851 O O . VAL A 1 109 ? -17.328 -10.023 3.702 1.00 92.44 109 VAL A O 1
ATOM 854 N N . LYS A 1 110 ? -16.140 -8.345 2.796 1.00 90.81 110 LYS A N 1
ATOM 855 C CA . LYS A 1 110 ? -16.763 -7.274 3.587 1.00 90.81 110 LYS A CA 1
ATOM 856 C C . LYS A 1 110 ? -18.267 -7.142 3.323 1.00 90.81 110 LYS A C 1
ATOM 858 O O . LYS A 1 110 ? -19.015 -6.854 4.254 1.00 90.81 110 LYS A O 1
ATOM 863 N N . CYS A 1 111 ? -18.705 -7.328 2.080 1.00 89.56 111 CYS A N 1
ATOM 864 C CA . CYS A 1 111 ? -20.112 -7.226 1.687 1.00 89.56 111 CYS A CA 1
ATOM 865 C C . CYS A 1 111 ? -20.901 -8.532 1.880 1.00 89.56 111 CYS A C 1
ATOM 867 O O . CYS A 1 111 ? -22.128 -8.505 1.843 1.00 89.56 111 CYS A O 1
ATOM 869 N N . GLY A 1 112 ? -20.222 -9.657 2.122 1.00 91.06 112 GLY A N 1
ATOM 870 C CA . GLY A 1 112 ? -20.853 -10.978 2.155 1.00 91.06 112 GLY A CA 1
ATOM 871 C C . GLY A 1 112 ? -21.278 -11.478 0.769 1.00 91.06 112 GLY A C 1
ATOM 872 O O . GLY A 1 112 ? -22.159 -12.332 0.671 1.00 91.06 112 GLY A O 1
ATOM 873 N N . ASP A 1 113 ? -20.670 -10.952 -0.297 1.00 90.75 113 ASP A N 1
ATOM 874 C CA . ASP A 1 113 ? -21.003 -11.297 -1.677 1.00 90.75 113 ASP A CA 1
ATOM 875 C C . ASP A 1 113 ? -20.331 -12.608 -2.110 1.00 90.75 113 ASP A C 1
ATOM 877 O O . ASP A 1 113 ? -19.197 -12.922 -1.742 1.00 90.75 113 ASP A O 1
ATOM 881 N N . THR A 1 114 ? -21.014 -13.374 -2.963 1.00 88.56 114 THR A N 1
ATOM 882 C CA . THR A 1 114 ? -20.489 -14.636 -3.525 1.00 88.56 114 THR A CA 1
ATOM 883 C C . THR A 1 114 ? -19.727 -14.445 -4.841 1.00 88.56 114 THR A C 1
ATOM 885 O O . THR A 1 114 ? -18.951 -15.317 -5.248 1.00 88.56 114 THR A O 1
ATOM 888 N N . ALA A 1 115 ? -19.905 -13.291 -5.490 1.00 91.44 115 ALA A N 1
ATOM 889 C CA . ALA A 1 115 ? -19.223 -12.896 -6.716 1.00 91.44 115 ALA A CA 1
ATOM 890 C C . ALA A 1 115 ? -19.006 -11.375 -6.770 1.00 91.44 115 ALA A C 1
ATOM 892 O O . ALA A 1 115 ? -19.773 -10.614 -6.185 1.00 91.44 115 ALA A O 1
ATOM 893 N N . PHE A 1 116 ? -17.996 -10.938 -7.525 1.00 89.75 116 PHE A N 1
ATOM 894 C CA . PHE A 1 116 ? -17.758 -9.535 -7.861 1.00 89.75 116 PHE A CA 1
ATOM 895 C C . PHE A 1 116 ? -17.929 -9.344 -9.371 1.00 89.75 116 PHE A C 1
ATOM 897 O O . PHE A 1 116 ? -17.104 -9.791 -10.176 1.00 89.75 116 PHE A O 1
ATOM 904 N N . GLY A 1 117 ? -19.043 -8.734 -9.779 1.00 88.62 117 GLY A N 1
ATOM 905 C CA . GLY A 1 117 ? -19.449 -8.714 -11.184 1.00 88.62 117 GLY A CA 1
ATOM 906 C C . GLY A 1 117 ? -19.694 -10.135 -11.705 1.00 88.62 117 GLY A C 1
ATOM 907 O O . GLY A 1 117 ? -20.610 -10.814 -11.258 1.00 88.62 117 GLY A O 1
ATOM 908 N N . HIS A 1 118 ? -18.863 -10.593 -12.645 1.00 90.44 118 HIS A N 1
ATOM 909 C CA . HIS A 1 118 ? -18.944 -11.944 -13.224 1.00 90.44 118 HIS A CA 1
ATOM 910 C C . HIS A 1 118 ? -17.892 -12.916 -12.664 1.00 90.44 118 HIS A C 1
ATOM 912 O O . HIS A 1 118 ? -17.768 -14.033 -13.167 1.00 90.44 118 HIS A O 1
ATOM 918 N N . LEU A 1 119 ? -17.089 -12.488 -11.685 1.00 95.31 119 LEU A N 1
ATOM 919 C CA . LEU A 1 119 ? -16.007 -13.288 -11.119 1.00 95.31 119 LEU A CA 1
ATOM 920 C C . LEU A 1 119 ? -16.437 -13.895 -9.785 1.00 95.31 119 LEU A C 1
ATOM 922 O O . LEU A 1 119 ? -16.826 -13.175 -8.868 1.00 95.31 119 LEU A O 1
ATOM 926 N N . THR A 1 120 ? -16.334 -15.215 -9.658 1.00 96.50 120 THR A N 1
ATOM 927 C CA . THR A 1 120 ? -16.543 -15.902 -8.377 1.00 96.50 120 THR A CA 1
ATOM 928 C C . THR A 1 120 ? -15.344 -15.712 -7.447 1.00 96.50 120 THR A C 1
ATOM 930 O O . THR A 1 120 ? -14.233 -15.421 -7.900 1.00 96.50 120 THR A O 1
ATOM 933 N N . LYS A 1 121 ? -15.542 -15.958 -6.145 1.00 95.62 121 LYS A N 1
ATOM 934 C CA . LYS A 1 121 ? -14.461 -15.935 -5.142 1.00 95.62 121 LYS A CA 1
ATOM 935 C C . LYS A 1 121 ? -13.260 -16.792 -5.571 1.00 95.62 121 LYS A C 1
ATOM 937 O O . LYS A 1 121 ? -12.138 -16.296 -5.620 1.00 95.62 121 LYS A O 1
ATOM 942 N N . GLN A 1 122 ? -13.508 -18.028 -6.012 1.00 96.06 122 GLN A N 1
ATOM 943 C CA . GLN A 1 122 ? -12.455 -18.942 -6.472 1.00 96.06 122 GLN A CA 1
ATOM 944 C C . GLN A 1 122 ? -11.723 -18.438 -7.721 1.00 96.06 122 GLN A C 1
ATOM 946 O O . GLN A 1 122 ? -10.508 -18.588 -7.844 1.00 96.06 122 GLN A O 1
ATOM 951 N N . GLN A 1 123 ? -12.444 -17.810 -8.655 1.00 97.25 123 GLN A N 1
ATOM 952 C CA . GLN A 1 123 ? -11.825 -17.228 -9.845 1.00 97.25 123 GLN A CA 1
ATOM 953 C C . GLN A 1 123 ? -10.919 -16.048 -9.494 1.00 97.25 123 GLN A C 1
ATOM 955 O O . GLN A 1 123 ? -9.873 -15.899 -10.121 1.00 97.25 123 GLN A O 1
ATOM 960 N N . ILE A 1 124 ? -11.294 -15.225 -8.512 1.00 97.50 124 ILE A N 1
ATOM 961 C CA . ILE A 1 124 ? -10.462 -14.115 -8.030 1.00 97.50 124 ILE A CA 1
ATOM 962 C C . ILE A 1 124 ? -9.190 -14.648 -7.375 1.00 97.50 124 ILE A C 1
ATOM 964 O O . ILE A 1 124 ? -8.106 -14.169 -7.705 1.00 97.50 124 ILE A O 1
ATOM 968 N N . ILE A 1 125 ? -9.309 -15.675 -6.527 1.00 97.81 125 ILE A N 1
ATOM 969 C CA . ILE A 1 125 ? -8.163 -16.326 -5.879 1.00 97.81 125 ILE A CA 1
ATOM 970 C C . ILE A 1 125 ? -7.207 -16.891 -6.938 1.00 97.81 125 ILE A C 1
ATOM 972 O O . ILE A 1 125 ? -6.051 -16.483 -7.021 1.00 97.81 125 ILE A O 1
ATOM 976 N N . SER A 1 126 ? -7.714 -17.757 -7.821 1.00 98.00 126 SER A N 1
ATOM 977 C CA . SER A 1 126 ? -6.913 -18.413 -8.861 1.00 98.00 126 SER A CA 1
ATOM 978 C C . SER A 1 126 ? -6.247 -17.411 -9.815 1.00 98.00 126 SER A C 1
ATOM 980 O O . SER A 1 126 ? -5.049 -17.510 -10.094 1.00 98.00 126 SER A O 1
ATOM 982 N N . LYS A 1 127 ? -6.990 -16.396 -10.287 1.00 98.00 127 LYS A N 1
ATOM 983 C CA . LYS A 1 127 ? -6.437 -15.357 -11.169 1.00 98.00 127 LYS A CA 1
ATOM 984 C C . LYS A 1 127 ? -5.415 -14.482 -10.452 1.00 98.00 127 LYS A C 1
ATOM 986 O O . LYS A 1 127 ? -4.386 -14.182 -11.048 1.00 98.00 127 LYS A O 1
ATOM 991 N N . GLY A 1 128 ? -5.673 -14.079 -9.207 1.00 98.06 128 GLY A N 1
ATOM 992 C CA . GLY A 1 128 ? -4.746 -13.264 -8.421 1.00 98.06 128 GLY A CA 1
ATOM 993 C C . GLY A 1 128 ? -3.410 -13.972 -8.214 1.00 98.06 128 GLY A C 1
ATOM 994 O O . GLY A 1 128 ? -2.369 -13.404 -8.546 1.00 98.06 128 GLY A O 1
ATOM 995 N N . THR A 1 129 ? -3.440 -15.247 -7.812 1.00 98.06 129 THR A N 1
ATOM 996 C CA . THR A 1 129 ? -2.237 -16.088 -7.695 1.00 98.06 129 THR A CA 1
ATOM 997 C C . THR A 1 129 ? -1.472 -16.156 -9.019 1.00 98.06 129 THR A C 1
ATOM 999 O O . THR A 1 129 ? -0.261 -15.927 -9.051 1.00 98.06 129 THR A O 1
ATOM 1002 N N . ALA A 1 130 ? -2.169 -16.410 -10.132 1.00 98.25 130 ALA A N 1
ATOM 1003 C CA . ALA A 1 130 ? -1.546 -16.498 -11.452 1.00 98.25 130 ALA A CA 1
ATOM 1004 C C . ALA A 1 130 ? -0.918 -15.168 -11.907 1.00 98.25 130 ALA A C 1
ATOM 1006 O O . ALA A 1 130 ? 0.170 -15.164 -12.489 1.00 98.25 130 ALA A O 1
ATOM 1007 N N . TYR A 1 131 ? -1.575 -14.037 -11.640 1.00 98.38 131 TYR A N 1
ATOM 1008 C CA . TYR A 1 131 ? -1.063 -12.719 -12.000 1.00 98.38 131 TYR A CA 1
ATOM 1009 C C . TYR A 1 131 ? 0.188 -12.344 -11.206 1.00 98.38 131 TYR A C 1
ATOM 1011 O O . TYR A 1 131 ? 1.172 -11.912 -11.808 1.00 98.38 131 TYR A O 1
ATOM 1019 N N . PHE A 1 132 ? 0.202 -12.563 -9.891 1.00 98.50 132 PHE A N 1
ATOM 1020 C CA . PHE A 1 132 ? 1.402 -12.302 -9.097 1.00 98.50 132 PHE A CA 1
ATOM 1021 C C . PHE A 1 132 ? 2.561 -13.226 -9.470 1.00 98.50 132 PHE A C 1
ATOM 1023 O O . PHE A 1 132 ? 3.692 -12.761 -9.592 1.00 98.50 132 PHE A O 1
ATOM 1030 N N . LEU A 1 133 ? 2.294 -14.511 -9.729 1.00 98.12 133 LEU A N 1
ATOM 1031 C CA . LEU A 1 133 ? 3.320 -15.437 -10.213 1.00 98.12 133 LEU A CA 1
ATOM 1032 C C . LEU A 1 133 ? 3.921 -14.967 -11.546 1.00 98.12 133 LEU A C 1
ATOM 1034 O O . LEU A 1 133 ? 5.139 -14.944 -11.698 1.00 98.12 133 LEU A O 1
ATOM 1038 N N . GLN A 1 134 ? 3.085 -14.533 -12.495 1.00 98.00 134 GLN A N 1
ATOM 1039 C CA . GLN A 1 134 ? 3.562 -13.961 -13.757 1.00 98.00 134 GLN A CA 1
ATOM 1040 C C . GLN A 1 134 ? 4.390 -12.685 -13.533 1.00 98.00 134 GLN A C 1
ATOM 1042 O O . GLN A 1 134 ? 5.417 -12.508 -14.189 1.00 98.00 134 GLN A O 1
ATOM 1047 N N . ALA A 1 135 ? 3.967 -11.806 -12.620 1.00 97.56 135 ALA A N 1
ATOM 1048 C CA . ALA A 1 135 ? 4.678 -10.569 -12.313 1.00 97.56 135 ALA A CA 1
ATOM 1049 C C . ALA A 1 135 ? 6.066 -10.817 -11.707 1.00 97.56 135 ALA A C 1
ATOM 1051 O O . ALA A 1 135 ? 7.022 -10.135 -12.083 1.00 97.56 135 ALA A O 1
ATOM 1052 N N . ILE A 1 136 ? 6.178 -11.788 -10.798 1.00 98.38 136 ILE A N 1
ATOM 1053 C CA . ILE A 1 136 ? 7.435 -12.146 -10.134 1.00 98.38 136 ILE A CA 1
ATOM 1054 C C . ILE A 1 136 ? 8.377 -12.843 -11.112 1.00 98.38 136 ILE A C 1
ATOM 1056 O O . ILE A 1 136 ? 9.474 -12.339 -11.304 1.00 98.38 136 ILE A O 1
ATOM 1060 N N . ASN A 1 137 ? 7.933 -13.883 -11.828 1.00 97.81 137 ASN A N 1
ATOM 1061 C CA . ASN A 1 137 ? 8.799 -14.616 -12.764 1.00 97.81 137 ASN A CA 1
ATOM 1062 C C . ASN A 1 137 ? 9.408 -13.696 -13.838 1.00 97.81 137 ASN A C 1
ATOM 1064 O O . ASN A 1 137 ? 10.593 -13.777 -14.145 1.00 97.81 137 ASN A O 1
ATOM 1068 N N . LEU A 1 138 ? 8.599 -12.792 -14.408 1.00 94.88 138 LEU A N 1
ATOM 1069 C CA . LEU A 1 138 ? 9.100 -11.800 -15.366 1.00 94.88 138 LEU A CA 1
ATOM 1070 C C . LEU A 1 138 ? 9.975 -10.742 -14.691 1.00 94.88 138 LEU A C 1
ATOM 1072 O O . LEU A 1 138 ? 10.866 -10.190 -15.325 1.00 94.88 138 LEU A O 1
ATOM 1076 N N . GLY A 1 139 ? 9.693 -10.419 -13.429 1.00 94.44 139 GLY A N 1
ATOM 1077 C CA . GLY A 1 139 ? 10.526 -9.541 -12.622 1.00 94.44 139 GLY A CA 1
ATOM 1078 C C . GLY A 1 139 ? 11.925 -10.116 -12.445 1.00 94.44 139 GLY A C 1
ATOM 1079 O O . GLY A 1 139 ? 12.888 -9.457 -12.805 1.00 94.44 139 GLY A O 1
ATOM 1080 N N . GLU A 1 140 ? 12.031 -11.355 -11.980 1.00 96.06 140 GLU A N 1
ATOM 1081 C CA . GLU A 1 140 ? 13.303 -12.048 -11.765 1.00 96.06 140 GLU A CA 1
ATOM 1082 C C . GLU A 1 140 ? 14.125 -12.160 -13.050 1.00 96.06 140 GLU A C 1
ATOM 1084 O O . GLU A 1 140 ? 15.269 -11.719 -13.064 1.00 96.06 140 GLU A O 1
ATOM 1089 N N . GLU A 1 141 ? 13.526 -12.616 -14.160 1.00 94.00 141 GLU A N 1
ATOM 1090 C CA . GLU A 1 141 ? 14.233 -12.720 -15.450 1.00 94.00 141 GLU A CA 1
ATOM 1091 C C . GLU A 1 141 ? 14.810 -11.363 -15.896 1.00 94.00 141 GLU A C 1
ATOM 1093 O O . GLU A 1 141 ? 15.930 -11.267 -16.407 1.00 94.00 141 GLU A O 1
ATOM 1098 N N . ILE A 1 142 ? 14.033 -10.289 -15.723 1.00 88.19 142 ILE A N 1
ATOM 1099 C CA . ILE A 1 142 ? 14.469 -8.944 -16.101 1.00 88.19 142 ILE A CA 1
ATOM 1100 C C . ILE A 1 142 ? 15.540 -8.438 -15.132 1.00 88.19 142 ILE A C 1
ATOM 1102 O O . ILE A 1 142 ? 16.512 -7.851 -15.601 1.00 88.19 142 ILE A O 1
ATOM 1106 N N . TYR A 1 143 ? 15.388 -8.664 -13.824 1.00 91.06 143 TYR A N 1
ATOM 1107 C CA . TYR A 1 143 ? 16.372 -8.278 -12.811 1.00 91.06 143 TYR A CA 1
ATOM 1108 C C . TYR A 1 143 ? 17.725 -8.935 -13.081 1.00 91.06 143 TYR A C 1
ATOM 1110 O O . TYR A 1 143 ? 18.719 -8.223 -13.194 1.00 91.06 143 TYR A O 1
ATOM 1118 N N . GLU A 1 144 ? 17.751 -10.258 -13.262 1.00 91.25 144 GLU A N 1
ATOM 1119 C CA . GLU A 1 144 ? 18.970 -11.019 -13.549 1.00 91.25 144 GLU A CA 1
ATOM 1120 C C . GLU A 1 144 ? 19.666 -10.474 -14.798 1.00 91.25 144 GLU A C 1
ATOM 1122 O O . GLU A 1 144 ? 20.839 -10.106 -14.747 1.00 91.25 144 GLU A O 1
ATOM 1127 N N . ARG A 1 145 ? 18.922 -10.295 -15.899 1.00 87.88 145 ARG A N 1
ATOM 1128 C CA . ARG A 1 145 ? 19.479 -9.729 -17.135 1.00 87.88 145 ARG A CA 1
ATOM 1129 C C . ARG A 1 145 ? 20.006 -8.304 -16.938 1.00 87.88 145 ARG A C 1
ATOM 1131 O O . ARG A 1 145 ? 21.035 -7.954 -17.511 1.00 87.88 145 ARG A O 1
ATOM 1138 N N . PHE A 1 146 ? 19.300 -7.454 -16.191 1.00 85.19 146 PHE A N 1
ATOM 1139 C CA . PHE A 1 146 ? 19.755 -6.084 -15.930 1.00 85.19 146 PHE A CA 1
ATOM 1140 C C . PHE A 1 146 ? 21.024 -6.068 -15.085 1.00 85.19 146 PHE A C 1
ATOM 1142 O O . PHE A 1 146 ? 21.952 -5.330 -15.415 1.00 85.19 146 PHE A O 1
ATOM 1149 N N . TYR A 1 147 ? 21.079 -6.892 -14.041 1.00 89.56 147 TYR A N 1
ATOM 1150 C CA . TYR A 1 147 ? 22.238 -7.006 -13.167 1.00 89.56 147 TYR A CA 1
ATOM 1151 C C . TYR A 1 147 ? 23.463 -7.543 -13.917 1.00 89.56 147 TYR A C 1
ATOM 1153 O O . TYR A 1 147 ? 24.551 -6.995 -13.780 1.00 89.56 147 TYR A O 1
ATOM 1161 N N . GLU A 1 148 ? 23.293 -8.541 -14.788 1.00 91.62 148 GLU A N 1
ATOM 1162 C CA . GLU A 1 148 ? 24.376 -9.051 -15.640 1.00 91.62 148 GLU A CA 1
ATOM 1163 C C . GLU A 1 148 ? 24.962 -7.980 -16.576 1.00 91.62 148 GLU A C 1
ATOM 1165 O O . GLU A 1 148 ? 26.156 -8.004 -16.879 1.00 91.62 148 GLU A O 1
ATOM 1170 N N . ILE A 1 149 ? 24.132 -7.044 -17.050 1.00 88.81 149 ILE A N 1
ATOM 1171 C CA . ILE A 1 149 ? 24.535 -6.012 -18.016 1.00 88.81 149 ILE A CA 1
ATOM 1172 C C . ILE A 1 149 ? 25.118 -4.774 -17.326 1.00 88.81 149 ILE A C 1
ATOM 1174 O O . ILE A 1 149 ? 26.149 -4.259 -17.762 1.00 88.81 149 ILE A O 1
ATOM 1178 N N . GLU A 1 150 ? 24.436 -4.246 -16.310 1.00 88.38 150 GLU A N 1
ATOM 1179 C CA . GLU A 1 150 ? 24.782 -2.968 -15.675 1.00 88.38 150 GLU A CA 1
ATOM 1180 C C . GLU A 1 150 ? 25.527 -3.130 -14.343 1.00 88.38 150 GLU A C 1
ATOM 1182 O O . GLU A 1 150 ? 26.122 -2.163 -13.866 1.00 88.38 150 GLU A O 1
ATOM 1187 N N . GLY A 1 151 ? 25.507 -4.323 -13.741 1.00 90.75 151 GLY A N 1
ATOM 1188 C CA . GLY A 1 151 ? 25.896 -4.521 -12.349 1.00 90.75 151 GLY A CA 1
ATOM 1189 C C . GLY A 1 151 ? 25.005 -3.722 -11.396 1.00 90.75 151 GLY A C 1
ATOM 1190 O O . GLY A 1 151 ? 23.858 -3.381 -11.705 1.00 90.75 151 GLY A O 1
ATOM 1191 N N . TRP A 1 152 ? 25.550 -3.378 -10.230 1.00 91.69 152 TRP A N 1
ATOM 1192 C CA . TRP A 1 152 ? 24.891 -2.433 -9.338 1.00 91.69 152 TRP A CA 1
ATOM 1193 C C . TRP A 1 152 ? 24.808 -1.053 -9.998 1.00 91.69 152 TRP A C 1
ATOM 1195 O O . TRP A 1 152 ? 25.809 -0.447 -10.381 1.00 91.69 152 TRP A O 1
ATOM 1205 N N . SER A 1 153 ? 23.583 -0.555 -10.151 1.00 90.25 153 SER A N 1
ATOM 1206 C CA . SER A 1 153 ? 23.270 0.725 -10.783 1.00 90.25 153 SER A CA 1
ATOM 1207 C C . SER A 1 153 ? 22.000 1.298 -10.158 1.00 90.25 153 SER A C 1
ATOM 1209 O O . SER A 1 153 ? 21.175 0.559 -9.619 1.00 90.25 153 SER A O 1
ATOM 1211 N N . LYS A 1 154 ? 21.778 2.613 -10.279 1.00 88.19 154 LYS A N 1
ATOM 1212 C CA . LYS A 1 154 ? 20.523 3.233 -9.814 1.00 88.19 154 LYS A CA 1
ATOM 1213 C C . LYS A 1 154 ? 19.285 2.560 -10.431 1.00 88.19 154 LYS A C 1
ATOM 1215 O O . LYS A 1 154 ? 18.275 2.403 -9.753 1.00 88.19 154 LYS A O 1
ATOM 1220 N N . ASN A 1 155 ? 19.359 2.158 -11.703 1.00 86.00 155 ASN A N 1
ATOM 1221 C CA . ASN A 1 155 ? 18.248 1.487 -12.380 1.00 86.00 155 ASN A CA 1
ATOM 1222 C C . ASN A 1 155 ? 18.056 0.061 -11.855 1.00 86.00 155 ASN A C 1
ATOM 1224 O O . ASN A 1 155 ? 16.919 -0.358 -11.659 1.00 86.00 155 ASN A O 1
ATOM 1228 N N . CYS A 1 156 ? 19.153 -0.662 -11.607 1.00 89.81 156 CYS A N 1
ATOM 1229 C CA . CYS A 1 156 ? 19.114 -2.001 -11.027 1.00 89.81 156 CYS A CA 1
ATOM 1230 C C . CYS A 1 156 ? 18.478 -1.985 -9.629 1.00 89.81 156 CYS A C 1
ATOM 1232 O O . CYS A 1 156 ? 17.602 -2.797 -9.346 1.00 89.81 156 CYS A O 1
ATOM 1234 N N . LEU A 1 157 ? 18.850 -1.021 -8.781 1.00 91.12 157 LEU A N 1
ATOM 1235 C CA . LEU A 1 157 ? 18.288 -0.875 -7.434 1.00 91.12 157 LEU A CA 1
ATOM 1236 C C . LEU A 1 157 ? 16.806 -0.476 -7.466 1.00 91.12 157 LEU A C 1
ATOM 1238 O O . LEU A 1 157 ? 15.999 -1.045 -6.736 1.00 91.12 157 LEU A O 1
ATOM 1242 N N . ALA A 1 158 ? 16.412 0.429 -8.369 1.00 88.62 158 ALA A N 1
ATOM 1243 C CA . ALA A 1 158 ? 14.998 0.741 -8.588 1.00 88.62 158 ALA A CA 1
ATOM 1244 C C . ALA A 1 158 ? 14.208 -0.499 -9.044 1.00 88.62 158 ALA A C 1
ATOM 1246 O O . ALA A 1 158 ? 13.089 -0.737 -8.591 1.00 88.62 158 ALA A O 1
ATOM 1247 N N . PHE A 1 159 ? 14.798 -1.326 -9.911 1.00 89.88 159 PHE A N 1
ATOM 1248 C CA . PHE A 1 159 ? 14.177 -2.567 -10.355 1.00 89.88 159 PHE A CA 1
ATOM 1249 C C . PHE A 1 159 ? 14.038 -3.589 -9.217 1.00 89.88 159 PHE A C 1
ATOM 1251 O O . PHE A 1 159 ? 12.972 -4.184 -9.065 1.00 89.88 159 PHE A O 1
ATOM 1258 N N . MET A 1 160 ? 15.072 -3.755 -8.390 1.00 94.31 160 MET A N 1
ATOM 1259 C CA . MET A 1 160 ? 15.013 -4.598 -7.193 1.00 94.31 160 MET A CA 1
ATOM 1260 C C . MET A 1 160 ? 13.903 -4.134 -6.241 1.00 94.31 160 MET A C 1
ATOM 1262 O O . MET A 1 160 ? 13.129 -4.960 -5.769 1.00 94.31 160 MET A O 1
ATOM 1266 N N . GLN A 1 161 ? 13.739 -2.822 -6.040 1.00 94.12 161 GLN A N 1
ATOM 1267 C CA . GLN A 1 161 ? 12.641 -2.280 -5.235 1.00 94.12 161 GLN A CA 1
ATOM 1268 C C . GLN A 1 161 ? 11.257 -2.625 -5.818 1.00 94.12 161 GLN A C 1
ATOM 1270 O O . GLN A 1 161 ? 10.329 -2.942 -5.071 1.00 94.12 161 GLN A O 1
ATOM 1275 N N . HIS A 1 162 ? 11.096 -2.603 -7.147 1.00 92.31 162 HIS A N 1
ATOM 1276 C CA . HIS A 1 162 ? 9.859 -3.060 -7.791 1.00 92.31 162 HIS A CA 1
ATOM 1277 C C . HIS A 1 162 ? 9.623 -4.559 -7.584 1.00 92.31 162 HIS A C 1
ATOM 1279 O O . HIS A 1 162 ? 8.500 -4.959 -7.288 1.00 92.31 162 HIS A O 1
ATOM 1285 N N . LEU A 1 163 ? 10.662 -5.387 -7.708 1.00 96.12 163 LEU A N 1
ATOM 1286 C CA . LEU A 1 163 ? 10.558 -6.825 -7.467 1.00 96.12 163 LEU A CA 1
ATOM 1287 C C . LEU A 1 163 ? 10.185 -7.124 -6.007 1.00 96.12 163 LEU A C 1
ATOM 1289 O O . LEU A 1 163 ? 9.263 -7.903 -5.768 1.00 96.12 163 LEU A O 1
ATOM 1293 N N . SER A 1 164 ? 10.805 -6.424 -5.057 1.00 97.31 164 SER A N 1
ATOM 1294 C CA . SER A 1 164 ? 10.447 -6.456 -3.636 1.00 97.31 164 SER A CA 1
ATOM 1295 C C . SER A 1 164 ? 8.961 -6.141 -3.415 1.00 97.31 164 SER A C 1
ATOM 1297 O O . SER A 1 164 ? 8.241 -6.889 -2.754 1.00 97.31 164 SER A O 1
ATOM 1299 N N . ASN A 1 165 ? 8.440 -5.095 -4.069 1.00 96.31 165 ASN A N 1
ATOM 1300 C CA . ASN A 1 165 ? 7.018 -4.750 -3.993 1.00 96.31 165 ASN A CA 1
ATOM 1301 C C . ASN A 1 165 ? 6.097 -5.851 -4.529 1.00 96.31 165 ASN A C 1
ATOM 1303 O O . ASN A 1 165 ? 5.031 -6.075 -3.961 1.00 96.31 165 ASN A O 1
ATOM 1307 N N . ARG A 1 166 ? 6.487 -6.559 -5.594 1.00 97.81 166 ARG A N 1
ATOM 1308 C CA . ARG A 1 166 ? 5.697 -7.677 -6.140 1.00 97.81 166 ARG A CA 1
ATOM 1309 C C . ARG A 1 166 ? 5.640 -8.851 -5.174 1.00 97.81 166 ARG A C 1
ATOM 1311 O O . ARG A 1 166 ? 4.567 -9.425 -4.990 1.00 97.81 166 ARG A O 1
ATOM 1318 N N . TYR A 1 167 ? 6.773 -9.177 -4.556 1.00 98.56 167 TYR A N 1
ATOM 1319 C CA . TYR A 1 167 ? 6.861 -10.187 -3.507 1.00 98.56 167 TYR A CA 1
ATOM 1320 C C . TYR A 1 167 ? 5.953 -9.834 -2.328 1.00 98.56 167 TYR A C 1
ATOM 1322 O O . TYR A 1 167 ? 5.069 -10.614 -1.972 1.00 98.56 167 TYR A O 1
ATOM 1330 N N . PHE A 1 168 ? 6.067 -8.608 -1.818 1.00 98.25 168 PHE A N 1
ATOM 1331 C CA . PHE A 1 168 ? 5.211 -8.120 -0.743 1.00 98.25 168 PHE A CA 1
ATOM 1332 C C . PHE A 1 168 ? 3.719 -8.164 -1.105 1.00 98.25 168 PHE A C 1
ATOM 1334 O O . PHE A 1 168 ? 2.912 -8.701 -0.350 1.00 98.25 168 PHE A O 1
ATOM 1341 N N . ASN A 1 169 ? 3.333 -7.665 -2.284 1.00 98.31 169 ASN A N 1
ATOM 1342 C CA . ASN A 1 169 ? 1.939 -7.673 -2.730 1.00 98.31 169 ASN A CA 1
ATOM 1343 C C . ASN A 1 169 ? 1.380 -9.104 -2.850 1.00 98.31 169 ASN A C 1
ATOM 1345 O O . ASN A 1 169 ? 0.239 -9.353 -2.450 1.00 98.31 169 ASN A O 1
ATOM 1349 N N . ARG A 1 170 ? 2.175 -10.060 -3.365 1.00 98.38 170 ARG A N 1
ATOM 1350 C CA . ARG A 1 170 ? 1.765 -11.472 -3.432 1.00 98.38 170 ARG A CA 1
ATOM 1351 C C . ARG A 1 170 ? 1.565 -12.048 -2.036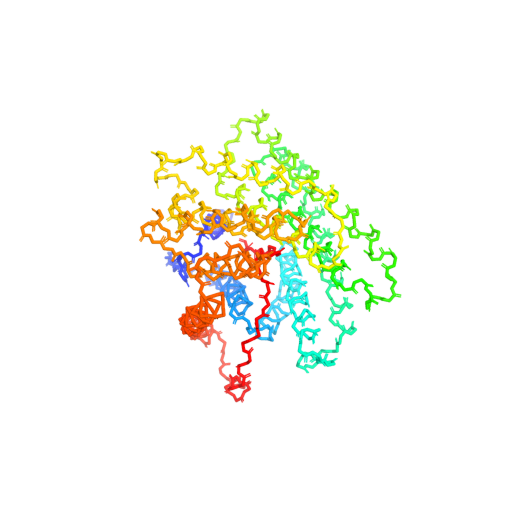 1.00 98.38 170 ARG A C 1
ATOM 1353 O O . ARG A 1 170 ? 0.563 -12.725 -1.815 1.00 98.38 170 ARG A O 1
ATOM 1360 N N . ALA A 1 171 ? 2.460 -11.751 -1.100 1.00 98.25 171 ALA A N 1
ATOM 1361 C CA . ALA A 1 171 ? 2.310 -12.204 0.273 1.00 98.25 171 ALA A CA 1
ATOM 1362 C C . ALA A 1 171 ? 1.035 -11.659 0.926 1.00 98.25 171 ALA A C 1
ATOM 1364 O O . ALA A 1 171 ? 0.246 -12.424 1.481 1.00 98.25 171 ALA A O 1
ATOM 1365 N N . MET A 1 172 ? 0.789 -10.353 0.783 1.00 98.06 172 MET A N 1
ATOM 1366 C CA . MET A 1 172 ? -0.430 -9.705 1.265 1.00 98.06 172 MET A CA 1
ATOM 1367 C C . MET A 1 172 ? -1.682 -10.374 0.700 1.00 98.06 172 MET A C 1
ATOM 1369 O O . MET A 1 172 ? -2.644 -10.613 1.433 1.00 98.06 172 MET A O 1
ATOM 1373 N N . PHE A 1 173 ? -1.666 -10.722 -0.588 1.00 98.31 173 PHE A N 1
ATOM 1374 C CA . PHE A 1 173 ? -2.751 -11.457 -1.221 1.00 98.31 173 PHE A CA 1
ATOM 1375 C C . PHE A 1 173 ? -2.936 -12.851 -0.622 1.00 98.31 173 PHE A C 1
ATOM 1377 O O . PHE A 1 173 ? -4.032 -13.165 -0.163 1.00 98.31 173 PHE A O 1
ATOM 1384 N N . LEU A 1 174 ? -1.879 -13.662 -0.583 1.00 98.31 174 LEU A N 1
ATOM 1385 C CA . LEU A 1 174 ? -1.932 -15.050 -0.121 1.00 98.31 174 LEU A CA 1
ATOM 1386 C C . LEU A 1 174 ? -2.351 -15.169 1.352 1.00 98.31 174 LEU A C 1
ATOM 1388 O O . LEU A 1 174 ? -3.159 -16.036 1.674 1.00 98.31 174 LEU A O 1
ATOM 1392 N N . LEU A 1 175 ? -1.879 -14.278 2.230 1.00 97.44 175 LEU A N 1
ATOM 1393 C CA . LEU A 1 175 ? -2.306 -14.245 3.636 1.00 97.44 175 LEU A CA 1
ATOM 1394 C C . LEU A 1 175 ? -3.752 -13.760 3.786 1.00 97.44 175 LEU A C 1
ATOM 1396 O O . LEU A 1 175 ? -4.477 -14.250 4.644 1.00 97.44 175 LEU A O 1
ATOM 1400 N N . THR A 1 176 ? -4.207 -12.844 2.926 1.00 96.62 176 THR A N 1
ATOM 1401 C CA . THR A 1 176 ? -5.601 -12.371 2.951 1.00 96.62 176 THR A CA 1
ATOM 1402 C C . THR A 1 176 ? -6.585 -13.445 2.472 1.00 96.62 176 THR A C 1
ATOM 1404 O O . THR A 1 176 ? -7.687 -13.550 3.007 1.00 96.62 176 THR A O 1
ATOM 1407 N N . VAL A 1 177 ? -6.219 -14.231 1.455 1.00 96.50 177 VAL A N 1
ATOM 1408 C CA . VAL A 1 177 ? -7.090 -15.276 0.883 1.00 96.50 177 VAL A CA 1
ATOM 1409 C C . VAL A 1 177 ? -6.879 -16.654 1.509 1.00 96.50 177 VAL A C 1
ATOM 1411 O O . VAL A 1 177 ? -7.539 -17.602 1.096 1.00 96.50 177 VAL A O 1
ATOM 1414 N N . GLY A 1 178 ? -5.954 -16.783 2.465 1.00 93.69 178 GLY A N 1
ATOM 1415 C CA . GLY A 1 178 ? -5.402 -18.064 2.910 1.00 93.69 178 GLY A CA 1
ATOM 1416 C C . GLY A 1 178 ? -6.451 -19.104 3.299 1.00 93.69 178 GLY A C 1
ATOM 1417 O O . GLY A 1 178 ? -6.367 -20.238 2.839 1.00 93.69 178 GLY A O 1
ATOM 1418 N N . GLU A 1 179 ? -7.469 -18.718 4.073 1.00 93.19 179 GLU A N 1
ATOM 1419 C CA . GLU A 1 179 ? -8.542 -19.629 4.513 1.00 93.19 179 GLU A CA 1
ATOM 1420 C C . GLU A 1 179 ? -9.419 -20.149 3.364 1.00 93.19 179 GLU A C 1
ATOM 1422 O O . GLU A 1 179 ? -9.973 -21.242 3.448 1.00 93.19 179 GLU A O 1
ATOM 1427 N N . ASP A 1 180 ? -9.527 -19.380 2.282 1.00 94.81 180 ASP A N 1
ATOM 1428 C CA . ASP A 1 180 ? -10.327 -19.701 1.101 1.00 94.81 180 ASP A CA 1
ATOM 1429 C C . ASP A 1 180 ? -9.483 -20.262 -0.058 1.00 94.81 180 ASP A C 1
ATOM 1431 O O . ASP A 1 180 ? -10.013 -20.579 -1.125 1.00 94.81 180 ASP A O 1
ATOM 1435 N N . HIS A 1 181 ? -8.165 -20.376 0.120 1.00 95.88 181 HIS A N 1
ATOM 1436 C CA . HIS A 1 181 ? -7.264 -20.940 -0.878 1.00 95.88 181 HIS A CA 1
ATOM 1437 C C . HIS A 1 181 ? -7.409 -22.472 -0.946 1.00 95.88 181 HIS A C 1
ATOM 1439 O O . HIS A 1 181 ? -7.662 -23.126 0.059 1.00 95.88 181 HIS A O 1
ATOM 1445 N N . GLU A 1 182 ? -7.186 -23.081 -2.120 1.00 94.12 182 GLU A N 1
ATOM 1446 C CA . GLU A 1 182 ? -7.293 -24.550 -2.288 1.00 94.12 182 GLU A CA 1
ATOM 1447 C C . GLU A 1 182 ? -6.299 -25.315 -1.401 1.00 94.12 182 GLU A C 1
ATOM 1449 O O . GLU A 1 182 ? -6.563 -26.429 -0.953 1.00 94.12 182 GLU A O 1
ATOM 1454 N N . THR A 1 183 ? -5.151 -24.691 -1.143 1.00 95.50 183 THR A N 1
ATOM 1455 C CA . THR A 1 183 ? -4.073 -25.199 -0.286 1.00 95.50 183 THR A CA 1
ATOM 1456 C C . THR A 1 183 ? -3.653 -24.127 0.733 1.00 95.50 183 THR A C 1
ATOM 1458 O O . THR A 1 183 ? -2.664 -23.428 0.484 1.00 95.50 183 THR A O 1
ATOM 1461 N N . PRO A 1 184 ? -4.396 -23.944 1.843 1.00 96.44 184 PRO A N 1
ATOM 1462 C CA . PRO A 1 184 ? -4.170 -22.857 2.803 1.00 96.44 184 PRO A CA 1
ATOM 1463 C C . PRO A 1 184 ? -2.762 -22.837 3.404 1.00 96.44 184 PRO A C 1
ATOM 1465 O O . PRO A 1 184 ? -2.101 -21.800 3.392 1.00 96.44 184 PRO A O 1
ATOM 1468 N N . ASP A 1 185 ? -2.270 -23.991 3.864 1.00 96.81 185 ASP A N 1
ATOM 1469 C CA . ASP A 1 185 ? -0.962 -24.091 4.524 1.00 96.81 185 ASP A CA 1
ATOM 1470 C C . ASP A 1 185 ? 0.184 -23.725 3.575 1.00 96.81 185 ASP A C 1
ATOM 1472 O O . ASP A 1 185 ? 1.052 -22.929 3.924 1.00 96.81 185 ASP A O 1
ATOM 1476 N N . LEU A 1 186 ? 0.138 -24.234 2.338 1.00 95.75 186 LEU A N 1
ATOM 1477 C CA . LEU A 1 186 ? 1.130 -23.916 1.311 1.00 95.75 186 LEU A CA 1
ATOM 1478 C C . LEU A 1 186 ? 1.074 -22.436 0.908 1.00 95.75 186 LEU A C 1
ATOM 1480 O O . LEU A 1 186 ? 2.115 -21.808 0.743 1.00 95.75 186 LEU A O 1
ATOM 1484 N N . ALA A 1 187 ? -0.126 -21.863 0.762 1.00 96.25 187 ALA A N 1
ATOM 1485 C CA . ALA A 1 187 ? -0.278 -20.442 0.447 1.00 96.25 187 ALA A CA 1
ATOM 1486 C C . ALA A 1 187 ? 0.324 -19.565 1.550 1.00 96.25 187 ALA A C 1
ATOM 1488 O O . ALA A 1 187 ? 1.026 -18.599 1.256 1.00 96.25 187 ALA A O 1
ATOM 1489 N N . LYS A 1 188 ? 0.097 -19.936 2.812 1.00 96.56 188 LYS A N 1
ATOM 1490 C CA . LYS A 1 188 ? 0.649 -19.250 3.978 1.00 96.56 188 LYS A CA 1
ATOM 1491 C C . LYS A 1 188 ? 2.174 -19.383 4.051 1.00 96.56 188 LYS A C 1
ATOM 1493 O O . LYS A 1 188 ? 2.844 -18.371 4.220 1.00 96.56 188 LYS A O 1
ATOM 1498 N N . GLU A 1 189 ? 2.727 -20.582 3.858 1.00 96.81 189 GLU A N 1
ATOM 1499 C CA . GLU A 1 189 ? 4.181 -20.812 3.791 1.00 96.81 189 GLU A CA 1
ATOM 1500 C C . GLU A 1 189 ? 4.839 -19.968 2.688 1.00 96.81 189 GLU A C 1
ATOM 1502 O O . GLU A 1 189 ? 5.819 -19.264 2.935 1.00 96.81 189 GLU A O 1
ATOM 1507 N N . MET A 1 190 ? 4.264 -19.985 1.481 1.00 97.44 190 MET A N 1
ATOM 1508 C CA . MET A 1 190 ? 4.742 -19.170 0.364 1.00 97.44 190 MET A CA 1
ATOM 1509 C C . MET A 1 190 ? 4.700 -17.677 0.688 1.00 97.44 190 MET A C 1
ATOM 1511 O O . MET A 1 190 ? 5.639 -16.956 0.365 1.00 97.44 190 MET A O 1
ATOM 1515 N N . ALA A 1 191 ? 3.637 -17.212 1.340 1.00 97.69 191 ALA A N 1
ATOM 1516 C CA . ALA A 1 191 ? 3.493 -15.807 1.677 1.00 97.69 191 ALA A CA 1
ATOM 1517 C C . ALA A 1 191 ? 4.513 -15.328 2.719 1.00 97.69 191 ALA A C 1
ATOM 1519 O O . ALA A 1 191 ? 5.058 -14.239 2.569 1.00 97.69 191 ALA A O 1
ATOM 1520 N N . PHE A 1 192 ? 4.805 -16.135 3.744 1.00 97.31 192 PHE A N 1
ATOM 1521 C CA . PHE A 1 192 ? 5.864 -15.818 4.708 1.00 97.31 192 PHE A CA 1
ATOM 1522 C C . PHE A 1 192 ? 7.224 -15.710 4.021 1.00 97.31 192 PHE A C 1
ATOM 1524 O O . PHE A 1 192 ? 7.919 -14.711 4.188 1.00 97.31 192 PHE A O 1
ATOM 1531 N N . ARG A 1 193 ? 7.549 -16.683 3.160 1.00 97.69 193 ARG A N 1
ATOM 1532 C CA . ARG A 1 193 ? 8.772 -16.643 2.352 1.00 97.69 193 ARG A CA 1
ATOM 1533 C C . ARG A 1 193 ? 8.851 -15.375 1.497 1.00 97.69 193 ARG A C 1
ATOM 1535 O O . ARG A 1 193 ? 9.920 -14.786 1.374 1.00 97.69 193 ARG A O 1
ATOM 1542 N N . ASP A 1 194 ? 7.744 -14.967 0.887 1.00 98.44 194 ASP A N 1
ATOM 1543 C CA . ASP A 1 194 ? 7.695 -13.766 0.053 1.00 98.44 194 ASP A CA 1
ATOM 1544 C C . ASP A 1 194 ? 7.901 -12.476 0.857 1.00 98.44 194 ASP A C 1
ATOM 1546 O O . ASP A 1 194 ? 8.546 -11.555 0.356 1.00 98.44 194 ASP A O 1
ATOM 1550 N N . LEU A 1 195 ? 7.398 -12.407 2.096 1.00 97.38 195 LEU A N 1
ATOM 1551 C CA . LEU A 1 195 ? 7.679 -11.280 2.992 1.00 97.38 195 LEU A CA 1
ATOM 1552 C C . LEU A 1 195 ? 9.166 -11.217 3.328 1.00 97.38 195 LEU A C 1
ATOM 1554 O O . LEU A 1 195 ? 9.760 -10.152 3.180 1.00 97.38 195 LEU A O 1
ATOM 1558 N N . ASP A 1 196 ? 9.785 -12.345 3.677 1.00 96.81 196 ASP A N 1
ATOM 1559 C CA . ASP A 1 196 ? 11.223 -12.395 3.962 1.00 96.81 196 ASP A CA 1
ATOM 1560 C C . ASP A 1 196 ? 12.054 -11.937 2.756 1.00 96.81 196 ASP A C 1
ATOM 1562 O O . ASP A 1 196 ? 13.002 -11.165 2.903 1.00 96.81 196 ASP A O 1
ATOM 1566 N N . ILE A 1 197 ? 11.691 -12.369 1.542 1.00 97.75 197 ILE A N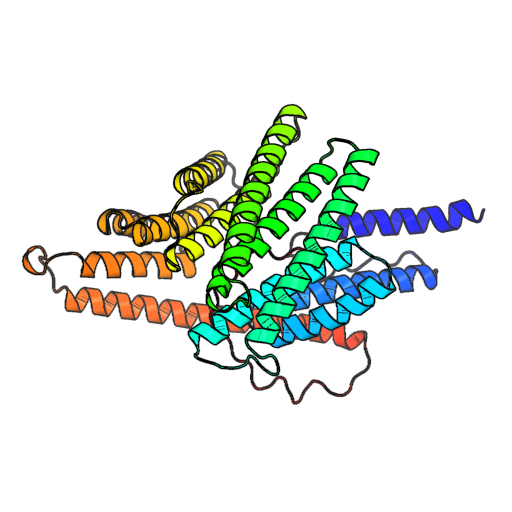 1
ATOM 1567 C CA . ILE A 1 197 ? 12.355 -11.921 0.310 1.00 97.75 197 ILE A CA 1
ATOM 1568 C C . ILE A 1 197 ? 12.203 -10.406 0.133 1.00 97.75 197 ILE A C 1
ATOM 1570 O O . ILE A 1 197 ? 13.197 -9.734 -0.143 1.00 97.75 197 ILE A O 1
ATOM 1574 N N . ALA A 1 198 ? 10.995 -9.863 0.308 1.00 97.44 198 ALA A N 1
ATOM 1575 C CA . ALA A 1 198 ? 10.749 -8.430 0.169 1.00 97.44 198 ALA A CA 1
ATOM 1576 C C . ALA A 1 198 ? 11.577 -7.604 1.171 1.00 97.44 198 ALA A C 1
ATOM 1578 O O . ALA A 1 198 ? 12.255 -6.659 0.771 1.00 97.44 198 ALA A O 1
ATOM 1579 N N . PHE A 1 199 ? 11.604 -7.990 2.451 1.00 96.00 199 PHE A N 1
ATOM 1580 C CA . PHE A 1 199 ? 12.401 -7.290 3.465 1.00 96.00 199 PHE A CA 1
ATOM 1581 C C . PHE A 1 199 ? 13.903 -7.367 3.189 1.00 96.00 199 PHE A C 1
ATOM 1583 O O . PHE A 1 199 ? 14.588 -6.350 3.265 1.00 96.00 199 PHE A O 1
ATOM 1590 N N . ASN A 1 200 ? 14.413 -8.539 2.802 1.00 96.69 200 ASN A N 1
ATOM 1591 C CA . ASN A 1 200 ? 15.824 -8.688 2.446 1.00 96.69 200 ASN A CA 1
ATOM 1592 C C . ASN A 1 200 ? 16.201 -7.824 1.234 1.00 96.69 200 ASN A C 1
ATOM 1594 O O . ASN A 1 200 ? 17.255 -7.193 1.236 1.00 96.69 200 ASN A O 1
ATOM 1598 N N . MET A 1 201 ? 15.336 -7.748 0.217 1.00 96.88 201 MET A N 1
ATOM 1599 C CA . MET A 1 201 ? 15.551 -6.862 -0.930 1.00 96.88 201 MET A CA 1
ATOM 1600 C C . MET A 1 201 ? 15.498 -5.382 -0.534 1.00 96.88 201 MET A C 1
ATOM 1602 O O . MET A 1 201 ? 16.295 -4.600 -1.040 1.00 96.88 201 MET A O 1
ATOM 1606 N N . ASP A 1 202 ? 14.592 -4.983 0.363 1.00 94.94 202 ASP A N 1
ATOM 1607 C CA . ASP A 1 202 ? 14.507 -3.598 0.844 1.00 94.94 202 ASP A CA 1
ATOM 1608 C C . ASP A 1 202 ? 15.793 -3.184 1.590 1.00 94.94 202 ASP A C 1
ATOM 1610 O O . ASP A 1 202 ? 16.302 -2.082 1.368 1.00 94.94 202 ASP A O 1
ATOM 1614 N N . ILE A 1 203 ? 16.356 -4.079 2.413 1.00 94.62 203 ILE A N 1
ATOM 1615 C CA . ILE A 1 203 ? 17.646 -3.878 3.097 1.00 94.62 203 ILE A CA 1
ATOM 1616 C C . ILE A 1 203 ? 18.786 -3.776 2.076 1.00 94.62 203 ILE A C 1
ATOM 1618 O O . ILE A 1 203 ? 19.525 -2.793 2.084 1.00 94.62 203 ILE A O 1
ATOM 1622 N N . GLU A 1 204 ? 18.880 -4.729 1.143 1.00 95.94 204 GLU A N 1
ATOM 1623 C CA . GLU A 1 204 ? 19.924 -4.750 0.110 1.00 95.94 204 GLU A CA 1
ATOM 1624 C C . GLU A 1 204 ? 19.901 -3.471 -0.745 1.00 95.94 204 GLU A C 1
ATOM 1626 O O . GLU A 1 204 ? 20.946 -2.888 -1.027 1.00 95.94 204 GLU A O 1
ATOM 1631 N N . VAL A 1 205 ? 18.715 -2.969 -1.116 1.00 94.56 205 VAL A N 1
ATOM 1632 C CA . VAL A 1 205 ? 18.584 -1.703 -1.857 1.00 94.56 205 VAL A CA 1
ATOM 1633 C C . VAL A 1 205 ? 19.203 -0.539 -1.084 1.00 94.56 205 VAL A C 1
ATOM 1635 O O . VAL A 1 205 ? 19.879 0.304 -1.684 1.00 94.56 205 VAL A O 1
ATOM 1638 N N . VAL A 1 206 ? 18.969 -0.466 0.227 1.00 93.19 206 VAL A N 1
ATOM 1639 C CA . VAL A 1 206 ? 19.511 0.595 1.084 1.00 93.19 206 VAL A CA 1
ATOM 1640 C C . VAL A 1 206 ? 21.024 0.459 1.220 1.00 93.19 206 VAL A C 1
ATOM 1642 O O . VAL A 1 206 ? 21.736 1.444 1.000 1.00 93.19 206 VAL A O 1
ATOM 1645 N N . ASP A 1 207 ? 21.511 -0.739 1.529 1.00 94.62 207 ASP A N 1
ATOM 1646 C CA . ASP A 1 207 ? 22.933 -1.012 1.739 1.00 94.62 207 ASP A CA 1
ATOM 1647 C C . ASP A 1 207 ? 23.745 -0.721 0.475 1.00 94.62 207 ASP A C 1
ATOM 1649 O O . ASP A 1 207 ? 24.733 0.016 0.525 1.00 94.62 207 ASP A O 1
ATOM 1653 N N . GLN A 1 208 ? 23.265 -1.172 -0.687 1.00 94.62 208 GLN A N 1
ATOM 1654 C CA . GLN A 1 208 ? 23.917 -0.900 -1.966 1.00 94.62 208 GLN A CA 1
ATOM 1655 C C . GLN A 1 208 ? 23.860 0.583 -2.348 1.00 94.62 208 GLN A C 1
ATOM 1657 O O . GLN A 1 208 ? 24.83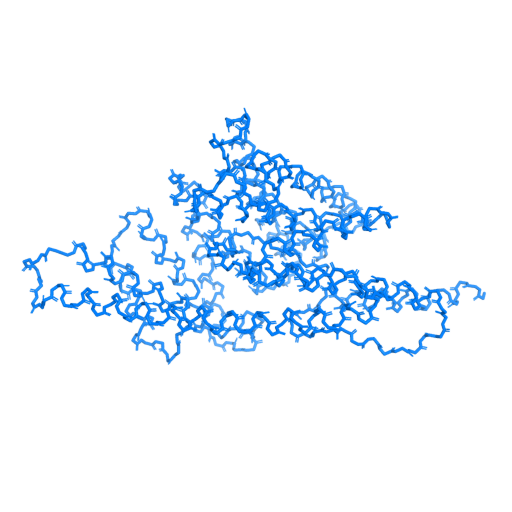4 1.122 -2.875 1.00 94.62 208 GLN A O 1
ATOM 1662 N N . CYS A 1 209 ? 22.768 1.301 -2.050 1.00 91.81 209 CYS A N 1
ATOM 1663 C CA . CYS A 1 209 ? 22.747 2.757 -2.241 1.00 91.81 209 CYS A CA 1
ATOM 1664 C C . CYS A 1 209 ? 23.856 3.445 -1.428 1.00 91.81 209 CYS A C 1
ATOM 1666 O O . CYS A 1 209 ? 24.534 4.335 -1.949 1.00 91.81 209 CYS A O 1
ATOM 1668 N N . VAL A 1 210 ? 24.057 3.028 -0.173 1.00 91.81 210 VAL A N 1
ATOM 1669 C CA . VAL A 1 210 ? 25.102 3.569 0.707 1.00 91.81 210 VAL A CA 1
ATOM 1670 C C . VAL A 1 210 ? 26.495 3.214 0.189 1.00 91.81 210 VAL A C 1
ATOM 1672 O O . VAL A 1 210 ? 27.323 4.115 0.041 1.00 91.81 210 VAL A O 1
ATOM 1675 N N . GLU A 1 211 ? 26.746 1.944 -0.135 1.00 92.94 211 GLU A N 1
ATOM 1676 C CA . GLU A 1 211 ? 28.039 1.459 -0.637 1.00 92.94 211 GLU A CA 1
ATOM 1677 C C . GLU A 1 211 ? 28.454 2.181 -1.927 1.00 92.94 211 GLU A C 1
ATOM 1679 O O . GLU A 1 211 ? 29.599 2.612 -2.079 1.00 92.94 211 GLU A O 1
ATOM 1684 N N . MET A 1 212 ? 27.501 2.401 -2.832 1.00 91.69 212 MET A N 1
ATOM 1685 C CA . MET A 1 212 ? 27.736 3.089 -4.099 1.00 91.69 212 MET A CA 1
ATOM 1686 C C . MET A 1 212 ? 27.779 4.621 -3.985 1.00 91.69 212 MET A C 1
ATOM 1688 O O . MET A 1 212 ? 28.043 5.302 -4.981 1.00 91.69 212 MET A O 1
ATOM 1692 N N . GLY A 1 213 ? 27.463 5.194 -2.819 1.00 90.31 213 GLY A N 1
ATOM 1693 C CA . GLY A 1 213 ? 27.297 6.641 -2.656 1.00 90.31 213 GLY A CA 1
ATOM 1694 C C . GLY A 1 213 ? 26.138 7.223 -3.480 1.00 90.31 213 GLY A C 1
ATOM 1695 O O . GLY A 1 213 ? 26.159 8.404 -3.838 1.00 90.31 213 GLY A O 1
ATOM 1696 N N . ILE A 1 214 ? 25.132 6.407 -3.811 1.00 87.81 214 ILE A N 1
ATOM 1697 C CA . ILE A 1 214 ? 23.920 6.842 -4.506 1.00 87.81 214 ILE A CA 1
ATOM 1698 C C . ILE A 1 214 ? 22.950 7.400 -3.470 1.00 87.81 214 ILE A C 1
ATOM 1700 O O . ILE A 1 214 ? 22.477 6.698 -2.579 1.00 87.81 214 ILE A O 1
ATOM 1704 N N . LEU A 1 215 ? 22.593 8.676 -3.616 1.00 83.00 215 LEU A N 1
ATOM 1705 C CA . LEU A 1 215 ? 21.553 9.271 -2.787 1.00 83.00 215 LEU A CA 1
ATOM 1706 C C . LEU A 1 215 ? 20.182 8.723 -3.214 1.00 83.00 215 LEU A C 1
ATOM 1708 O O . LEU A 1 215 ? 19.642 9.121 -4.252 1.00 83.00 215 LEU A O 1
ATOM 1712 N N . GLN A 1 216 ? 19.630 7.807 -2.419 1.00 84.00 216 GLN A N 1
ATOM 1713 C CA . GLN A 1 216 ? 18.255 7.337 -2.576 1.00 84.00 216 GLN A CA 1
ATOM 1714 C C . GLN A 1 216 ? 17.277 8.497 -2.330 1.00 84.00 216 GLN A C 1
ATOM 1716 O O . GLN A 1 216 ? 17.493 9.328 -1.442 1.00 84.00 216 GLN A O 1
ATOM 1721 N N . SER A 1 217 ? 16.192 8.562 -3.107 1.00 88.75 217 SER A N 1
ATOM 1722 C CA . SER A 1 217 ? 15.122 9.528 -2.847 1.00 88.75 217 SER A CA 1
ATOM 1723 C C . SER A 1 217 ? 14.500 9.245 -1.480 1.00 88.75 217 SER A C 1
ATOM 1725 O O . SER A 1 217 ? 14.049 8.131 -1.200 1.00 88.75 217 SER A O 1
ATOM 1727 N N . LYS A 1 218 ? 14.450 10.273 -0.622 1.00 90.75 218 LYS A N 1
ATOM 1728 C CA . LYS A 1 218 ? 13.805 10.161 0.693 1.00 90.75 218 LYS A CA 1
ATOM 1729 C C . LYS A 1 218 ? 12.309 9.919 0.544 1.00 90.75 218 LYS A C 1
ATOM 1731 O O . LYS A 1 218 ? 11.737 9.194 1.353 1.00 90.75 218 LYS A O 1
ATOM 1736 N N . LYS A 1 219 ? 11.697 10.499 -0.496 1.00 91.12 219 LYS A N 1
ATOM 1737 C CA . LYS A 1 219 ? 10.307 10.237 -0.869 1.00 91.12 219 LYS A CA 1
ATOM 1738 C C . LYS A 1 219 ? 10.100 8.759 -1.184 1.00 91.12 219 LYS A C 1
ATOM 1740 O O . LYS A 1 219 ? 9.280 8.133 -0.533 1.00 91.12 219 LYS A O 1
ATOM 1745 N N . GLU A 1 220 ? 10.860 8.194 -2.121 1.00 89.38 220 GLU A N 1
ATOM 1746 C CA . GLU A 1 220 ? 10.709 6.785 -2.522 1.00 89.38 220 GLU A CA 1
ATOM 1747 C C . GLU A 1 220 ? 10.890 5.825 -1.339 1.00 89.38 220 GLU A C 1
ATOM 1749 O O . GLU A 1 220 ? 10.071 4.925 -1.152 1.00 89.38 220 GLU A O 1
ATOM 1754 N N . ARG A 1 221 ? 11.907 6.055 -0.494 1.00 92.12 221 ARG A N 1
ATOM 1755 C CA . ARG A 1 221 ? 12.131 5.235 0.705 1.00 92.12 221 ARG A CA 1
ATOM 1756 C C . ARG A 1 221 ? 10.973 5.344 1.699 1.00 92.12 221 ARG A C 1
ATOM 1758 O O . ARG A 1 221 ? 10.508 4.325 2.197 1.00 92.12 221 ARG A O 1
ATOM 1765 N N . PHE A 1 222 ? 10.494 6.558 1.970 1.00 94.19 222 PHE A N 1
ATOM 1766 C CA . PHE A 1 222 ? 9.362 6.771 2.872 1.00 94.19 222 PHE A CA 1
ATOM 1767 C C . PHE A 1 222 ? 8.088 6.091 2.357 1.00 94.19 222 PHE A C 1
ATOM 1769 O O . PHE A 1 222 ? 7.436 5.385 3.118 1.00 94.19 222 PHE A O 1
ATOM 1776 N N . GLU A 1 223 ? 7.750 6.251 1.073 1.00 91.38 223 GLU A N 1
ATOM 1777 C CA . GLU A 1 223 ? 6.563 5.612 0.485 1.00 91.38 223 GLU A CA 1
ATOM 1778 C C . GLU A 1 223 ? 6.664 4.079 0.521 1.00 91.38 223 GLU A C 1
ATOM 1780 O O . GLU A 1 223 ? 5.665 3.410 0.779 1.00 91.38 223 GLU A O 1
ATOM 1785 N N . SER A 1 224 ? 7.865 3.515 0.323 1.00 92.00 224 SER A N 1
ATOM 1786 C CA . SER A 1 224 ? 8.094 2.072 0.470 1.00 92.00 224 SER A CA 1
ATOM 1787 C C . SER A 1 224 ? 7.811 1.607 1.902 1.00 92.00 224 SER A C 1
ATOM 1789 O O . SER A 1 224 ? 6.965 0.738 2.113 1.00 92.00 224 SER A O 1
ATOM 1791 N N . ILE A 1 225 ? 8.429 2.253 2.899 1.00 95.38 225 ILE A N 1
ATOM 1792 C CA . ILE A 1 225 ? 8.249 1.912 4.319 1.00 95.38 225 ILE A CA 1
ATOM 1793 C C . ILE A 1 225 ? 6.781 2.042 4.735 1.00 95.38 225 ILE A C 1
ATOM 1795 O O . ILE A 1 225 ? 6.225 1.128 5.339 1.00 95.38 225 ILE A O 1
ATOM 1799 N N . ILE A 1 226 ? 6.118 3.147 4.384 1.00 94.88 226 ILE A N 1
ATOM 1800 C CA . ILE A 1 226 ? 4.705 3.359 4.718 1.00 94.88 226 ILE A CA 1
ATOM 1801 C C . ILE A 1 226 ? 3.798 2.340 4.018 1.00 94.88 226 ILE A C 1
ATOM 1803 O O . ILE A 1 226 ? 2.826 1.876 4.621 1.00 94.88 226 ILE A O 1
ATOM 1807 N N . GLY A 1 227 ? 4.126 1.932 2.789 1.00 92.69 227 GLY A N 1
ATOM 1808 C CA . GLY A 1 227 ? 3.450 0.832 2.101 1.00 92.69 227 GLY A CA 1
ATOM 1809 C C . GLY A 1 227 ? 3.574 -0.491 2.863 1.00 92.69 227 GLY A C 1
ATOM 1810 O O . GLY A 1 227 ? 2.562 -1.151 3.109 1.00 92.69 227 GLY A O 1
ATOM 1811 N N . ARG A 1 228 ? 4.787 -0.840 3.320 1.00 95.50 228 ARG A N 1
ATOM 1812 C CA . ARG A 1 228 ? 5.036 -2.030 4.157 1.00 95.50 228 ARG A CA 1
ATOM 1813 C C . ARG A 1 228 ? 4.246 -1.977 5.459 1.00 95.50 228 ARG A C 1
ATOM 1815 O O . ARG A 1 228 ? 3.511 -2.912 5.766 1.00 95.50 228 ARG A O 1
ATOM 1822 N N . VAL A 1 229 ? 4.341 -0.863 6.184 1.00 96.94 229 VAL A N 1
ATOM 1823 C CA . VAL A 1 229 ? 3.615 -0.638 7.441 1.00 96.94 229 VAL A CA 1
ATOM 1824 C C . VAL A 1 229 ? 2.111 -0.795 7.231 1.00 96.94 229 VAL A C 1
ATOM 1826 O O . VAL A 1 229 ? 1.448 -1.482 8.003 1.00 96.94 229 VAL A O 1
ATOM 1829 N N . SER A 1 230 ? 1.566 -0.215 6.162 1.00 94.94 230 SER A N 1
ATOM 1830 C CA . SER A 1 230 ? 0.144 -0.325 5.830 1.00 94.94 230 SER A CA 1
ATOM 1831 C C . SER A 1 230 ? -0.286 -1.777 5.603 1.00 94.94 230 SER A C 1
ATOM 1833 O O . SER A 1 230 ? -1.274 -2.205 6.196 1.00 94.94 230 SER A O 1
ATOM 1835 N N . GLY A 1 231 ? 0.463 -2.545 4.804 1.00 95.12 231 GLY A N 1
ATOM 1836 C CA . GLY A 1 231 ? 0.195 -3.970 4.572 1.00 95.12 231 GLY A CA 1
ATOM 1837 C C . GLY A 1 231 ? 0.270 -4.801 5.848 1.00 95.12 231 GLY A C 1
ATOM 1838 O O . GLY A 1 231 ? -0.678 -5.504 6.192 1.00 95.12 231 GLY A O 1
ATOM 1839 N N . LEU A 1 232 ? 1.344 -4.661 6.619 1.00 96.44 232 LEU A N 1
ATOM 1840 C CA . LEU A 1 232 ? 1.511 -5.403 7.867 1.00 96.44 232 LEU A CA 1
ATOM 1841 C C . LEU A 1 232 ? 0.421 -5.074 8.905 1.00 96.44 232 LEU A C 1
ATOM 1843 O O . LEU A 1 232 ? -0.044 -5.968 9.611 1.00 96.44 232 LEU A O 1
ATOM 1847 N N . LEU A 1 233 ? -0.060 -3.826 8.971 1.00 95.56 233 LEU A N 1
ATOM 1848 C CA . LEU A 1 233 ? -1.211 -3.465 9.810 1.00 95.56 233 LEU A CA 1
ATOM 1849 C C . LEU A 1 233 ? -2.504 -4.173 9.367 1.00 95.56 233 LEU A C 1
ATOM 1851 O O . LEU A 1 233 ? -3.330 -4.506 10.219 1.00 95.56 233 LEU A O 1
ATOM 1855 N N . GLU A 1 234 ? -2.699 -4.432 8.069 1.00 93.94 234 GLU A N 1
ATOM 1856 C CA . GLU A 1 234 ? -3.812 -5.272 7.604 1.00 93.94 234 GLU A CA 1
ATOM 1857 C C . GLU A 1 234 ? -3.650 -6.727 8.055 1.00 93.94 234 GLU A C 1
ATOM 1859 O O . GLU A 1 234 ? -4.635 -7.343 8.460 1.00 93.94 234 GLU A O 1
ATOM 1864 N N . LEU A 1 235 ? -2.427 -7.267 8.075 1.00 94.88 235 LEU A N 1
ATOM 1865 C CA . LEU A 1 235 ? -2.180 -8.612 8.608 1.00 94.88 235 LEU A CA 1
ATOM 1866 C C . LEU A 1 235 ? -2.490 -8.695 10.109 1.00 94.88 235 LEU A C 1
ATOM 1868 O O . LEU A 1 235 ? -3.124 -9.656 10.546 1.00 94.88 235 LEU A O 1
ATOM 1872 N N . LEU A 1 236 ? -2.144 -7.669 10.894 1.00 95.00 236 LEU A N 1
ATOM 1873 C CA . LEU A 1 236 ? -2.522 -7.614 12.312 1.00 95.00 236 LEU A CA 1
ATOM 1874 C C . LEU A 1 236 ? -4.047 -7.629 12.507 1.00 95.00 236 LEU A C 1
ATOM 1876 O O . LEU A 1 236 ? -4.546 -8.281 13.423 1.00 95.00 236 LEU A O 1
ATOM 1880 N N . LYS A 1 237 ? -4.816 -6.962 11.633 1.00 93.19 237 LYS A N 1
ATOM 1881 C CA . LYS A 1 237 ? -6.294 -7.022 11.665 1.00 93.19 237 LYS A CA 1
ATOM 1882 C C . LYS A 1 237 ? -6.826 -8.426 11.381 1.00 93.19 237 LYS A C 1
ATOM 1884 O O . LYS A 1 237 ? -7.883 -8.786 11.893 1.00 93.19 237 LYS A O 1
ATOM 1889 N N . LEU A 1 238 ? -6.093 -9.209 10.594 1.00 92.75 238 LEU A N 1
ATOM 1890 C CA . LEU A 1 238 ? -6.366 -10.620 10.316 1.00 92.75 238 LEU A CA 1
ATOM 1891 C C . LEU A 1 238 ? -5.795 -11.562 11.393 1.00 92.75 238 LEU A C 1
ATOM 1893 O O . LEU A 1 238 ? -5.779 -12.772 11.202 1.00 92.75 238 LEU A O 1
ATOM 1897 N N . SER A 1 239 ? -5.375 -11.030 12.546 1.00 94.00 239 SER A N 1
ATOM 1898 C CA . SER A 1 239 ? -4.837 -11.790 13.685 1.00 94.00 239 SER A CA 1
ATOM 1899 C C . SER A 1 239 ? -3.494 -12.487 13.432 1.00 94.00 239 SER A C 1
ATOM 1901 O O . SER A 1 239 ? -3.137 -13.413 14.163 1.00 94.00 239 SER A O 1
ATOM 1903 N N . TYR A 1 240 ? -2.722 -12.042 12.436 1.00 94.19 240 TYR A N 1
ATOM 1904 C CA . TYR A 1 240 ? -1.315 -12.433 12.326 1.00 94.19 240 TYR A CA 1
ATOM 1905 C C . TYR A 1 240 ? -0.465 -11.731 13.396 1.00 94.19 240 TYR A C 1
ATOM 1907 O O . TYR A 1 240 ? -0.816 -10.668 13.908 1.00 94.19 240 TYR A O 1
ATOM 1915 N N . THR A 1 241 ? 0.657 -12.350 13.745 1.00 90.56 241 THR A N 1
ATOM 1916 C CA . THR A 1 241 ? 1.656 -11.851 14.696 1.00 90.56 241 THR A CA 1
ATOM 1917 C C . THR A 1 241 ? 2.521 -10.745 14.078 1.00 90.56 241 THR A C 1
ATOM 1919 O O . THR A 1 241 ? 2.724 -10.693 12.866 1.00 90.56 241 THR A O 1
ATOM 1922 N N . ASN A 1 242 ? 3.057 -9.847 14.914 1.00 85.50 242 ASN A N 1
ATOM 1923 C CA . ASN A 1 242 ? 3.988 -8.791 14.489 1.00 85.50 242 ASN A CA 1
ATOM 1924 C C . ASN A 1 242 ? 5.422 -9.338 14.334 1.00 85.50 242 ASN A C 1
ATOM 1926 O O . ASN A 1 242 ? 6.315 -8.972 15.093 1.00 85.50 242 ASN A O 1
ATOM 1930 N N . GLU A 1 243 ? 5.635 -10.259 13.395 1.00 84.25 243 GLU A N 1
ATOM 1931 C CA . GLU A 1 243 ? 6.942 -10.915 13.201 1.00 84.25 243 GLU A CA 1
ATOM 1932 C C . GLU A 1 243 ? 7.960 -10.039 12.453 1.00 84.25 243 GLU A C 1
ATOM 1934 O O . GLU A 1 243 ? 9.161 -10.226 12.610 1.00 84.25 243 GLU A O 1
ATOM 1939 N N . TRP A 1 244 ? 7.496 -9.029 11.712 1.00 84.88 244 TRP A N 1
ATOM 1940 C CA . TRP A 1 244 ? 8.327 -8.165 10.856 1.00 84.88 244 TRP A CA 1
ATOM 1941 C C . TRP A 1 244 ? 8.662 -6.805 11.472 1.00 84.88 244 TRP A C 1
ATOM 1943 O O . TRP A 1 244 ? 8.889 -5.837 10.754 1.00 84.88 244 TRP A O 1
ATOM 1953 N N . ASN A 1 245 ? 8.646 -6.729 12.804 1.00 87.50 245 ASN A N 1
ATOM 1954 C CA . ASN A 1 245 ? 9.066 -5.568 13.585 1.00 87.50 245 ASN A CA 1
ATOM 1955 C C . ASN A 1 245 ? 8.523 -4.218 13.066 1.00 87.50 245 ASN A C 1
ATOM 1957 O O . ASN A 1 245 ? 9.274 -3.312 12.706 1.00 87.50 245 ASN A O 1
ATOM 1961 N N . LEU A 1 246 ? 7.192 -4.066 13.052 1.00 93.56 246 LEU A N 1
ATOM 1962 C CA . LEU A 1 246 ? 6.530 -2.812 12.659 1.00 93.56 246 LEU A CA 1
ATOM 1963 C C . LEU A 1 246 ? 7.075 -1.559 13.372 1.00 93.56 246 LEU A C 1
ATOM 1965 O O . LEU A 1 246 ? 7.014 -0.472 12.803 1.00 93.56 246 LEU A O 1
ATOM 1969 N N . GLU A 1 247 ? 7.591 -1.699 14.596 1.00 94.50 247 GLU A N 1
ATOM 1970 C CA . GLU A 1 247 ? 8.167 -0.598 15.379 1.00 94.50 247 GLU A CA 1
ATOM 1971 C C . GLU A 1 247 ? 9.414 -0.024 14.707 1.00 94.50 247 GLU A C 1
ATOM 1973 O O . GLU A 1 247 ? 9.515 1.189 14.548 1.00 94.50 247 GLU A O 1
ATOM 1978 N N . GLU A 1 248 ? 10.309 -0.886 14.228 1.00 95.25 248 GLU A N 1
ATOM 1979 C CA . GLU A 1 248 ? 11.529 -0.478 13.528 1.00 95.25 248 GLU A CA 1
ATOM 1980 C C . GLU A 1 248 ? 11.211 0.249 12.218 1.00 95.25 248 GLU A C 1
ATOM 1982 O O . GLU A 1 248 ? 11.770 1.309 11.948 1.00 95.25 248 GLU A O 1
ATOM 1987 N N . LEU A 1 249 ? 10.231 -0.238 11.448 1.00 96.12 249 LEU A N 1
ATOM 1988 C CA . LEU A 1 249 ? 9.774 0.447 10.234 1.00 96.12 249 LEU A CA 1
ATOM 1989 C C . LEU A 1 249 ? 9.175 1.831 10.537 1.00 96.12 249 LEU A C 1
ATOM 1991 O O . LEU A 1 249 ? 9.413 2.794 9.804 1.00 96.12 249 LEU A O 1
ATOM 1995 N N . LEU A 1 250 ? 8.390 1.949 11.612 1.00 97.00 250 LEU A N 1
ATOM 1996 C CA . LEU A 1 250 ? 7.814 3.226 12.042 1.00 97.00 250 LEU A CA 1
ATOM 1997 C C . LEU A 1 250 ? 8.901 4.210 12.506 1.00 97.00 250 LEU A C 1
ATOM 1999 O O . LEU A 1 250 ? 8.834 5.393 12.160 1.00 97.00 250 LEU A O 1
ATOM 2003 N N . ASP A 1 251 ? 9.912 3.736 13.231 1.00 97.06 251 ASP A N 1
ATOM 2004 C CA . ASP A 1 251 ? 11.050 4.545 13.678 1.00 97.06 251 ASP A CA 1
ATOM 2005 C C . ASP A 1 251 ? 11.940 4.997 12.510 1.00 97.06 251 ASP A C 1
ATOM 2007 O O . ASP A 1 251 ? 12.380 6.156 12.462 1.00 97.06 251 ASP A O 1
ATOM 2011 N N . ASP A 1 252 ? 12.142 4.136 11.515 1.00 95.38 252 ASP A N 1
ATOM 2012 C CA . ASP A 1 252 ? 12.829 4.473 10.269 1.00 95.38 252 ASP A CA 1
ATOM 2013 C C . ASP A 1 252 ? 12.079 5.566 9.494 1.00 95.38 252 ASP A C 1
ATOM 2015 O O . ASP A 1 252 ? 12.669 6.574 9.078 1.00 95.38 252 ASP A O 1
ATOM 2019 N N . ALA A 1 253 ? 10.757 5.426 9.352 1.00 96.75 253 ALA A N 1
ATOM 2020 C CA . ALA A 1 253 ? 9.913 6.445 8.734 1.00 96.75 253 ALA A CA 1
ATOM 2021 C C . ALA A 1 253 ? 9.967 7.774 9.508 1.00 96.75 253 ALA A C 1
ATOM 2023 O O . ALA A 1 253 ? 10.103 8.842 8.899 1.00 96.75 253 ALA A O 1
ATOM 2024 N N . LEU A 1 254 ? 9.929 7.727 10.844 1.00 96.88 254 LEU A N 1
ATOM 2025 C CA . LEU A 1 254 ? 10.056 8.906 11.703 1.00 96.88 254 LEU A CA 1
ATOM 2026 C C . LEU A 1 254 ? 11.396 9.612 11.498 1.00 96.88 254 LEU A C 1
ATOM 2028 O O . LEU A 1 254 ? 11.449 10.841 11.398 1.00 96.88 254 LEU A O 1
ATOM 2032 N N . THR A 1 255 ? 12.479 8.842 11.421 1.00 96.25 255 THR A N 1
ATOM 2033 C CA . THR A 1 255 ? 13.833 9.354 11.201 1.00 96.25 255 THR A CA 1
ATOM 2034 C C . THR A 1 255 ? 13.934 10.066 9.853 1.00 96.25 255 THR A C 1
ATOM 2036 O O . THR A 1 255 ? 14.471 11.178 9.779 1.00 96.25 255 THR A O 1
ATOM 2039 N N . LEU A 1 256 ? 13.341 9.498 8.797 1.00 94.44 256 LEU A N 1
ATOM 2040 C CA . LEU A 1 256 ? 13.284 10.131 7.478 1.00 94.44 256 LEU A CA 1
ATOM 2041 C C . LEU A 1 256 ? 12.528 11.460 7.510 1.00 94.44 256 LEU A C 1
ATOM 2043 O O . LEU A 1 256 ? 13.065 12.465 7.035 1.00 94.44 256 LEU A O 1
ATOM 2047 N N . VAL A 1 257 ? 11.335 11.500 8.110 1.00 94.94 257 VAL A N 1
ATOM 2048 C CA . VAL A 1 257 ? 10.525 12.726 8.191 1.00 94.94 257 VAL A CA 1
ATOM 2049 C C . VAL A 1 257 ? 11.233 13.797 9.027 1.00 94.94 257 VAL A C 1
ATOM 2051 O O . VAL A 1 257 ? 11.384 14.934 8.577 1.00 94.94 257 VAL A O 1
ATOM 2054 N N . LYS A 1 258 ? 11.781 13.445 10.197 1.00 95.25 258 LYS A N 1
ATOM 2055 C CA . LYS A 1 258 ? 12.551 14.382 11.038 1.00 95.25 258 LYS A CA 1
ATOM 2056 C C . LYS A 1 258 ? 13.762 14.963 10.313 1.00 95.25 258 LYS A C 1
ATOM 2058 O O . LYS A 1 258 ? 14.071 16.142 10.481 1.00 95.25 258 LYS A O 1
ATOM 2063 N N . SER A 1 259 ? 14.419 14.176 9.459 1.00 94.00 259 SER A N 1
ATOM 2064 C CA . SER A 1 259 ? 15.589 14.629 8.697 1.00 94.00 259 SER A CA 1
ATOM 2065 C C . SER A 1 259 ? 15.289 15.745 7.683 1.00 94.00 259 SER A C 1
ATOM 2067 O O . SER A 1 259 ? 16.223 16.333 7.133 1.00 94.00 259 SER A O 1
ATOM 2069 N N . VAL A 1 260 ? 14.010 16.034 7.408 1.00 93.12 260 VAL A N 1
ATOM 2070 C CA . VAL A 1 260 ? 13.571 17.073 6.461 1.00 93.12 260 VAL A CA 1
ATOM 2071 C C . VAL A 1 260 ? 12.774 18.200 7.123 1.00 93.12 260 VAL A C 1
ATOM 2073 O O . VAL A 1 260 ? 12.293 19.083 6.417 1.00 93.12 260 VAL A O 1
ATOM 2076 N N . ALA A 1 261 ? 12.686 18.230 8.459 1.00 90.88 261 ALA A N 1
ATOM 2077 C CA . ALA A 1 261 ? 11.873 19.195 9.212 1.00 90.88 261 ALA A CA 1
ATOM 2078 C C . ALA A 1 261 ? 12.131 20.664 8.829 1.00 90.88 261 ALA A C 1
ATOM 2080 O O . ALA A 1 261 ? 11.200 21.457 8.725 1.00 90.88 261 ALA A O 1
ATOM 2081 N N . ASN A 1 262 ? 13.391 21.011 8.545 1.00 88.69 262 ASN A N 1
ATOM 2082 C CA . ASN A 1 262 ? 13.800 22.371 8.180 1.00 88.69 262 ASN A CA 1
ATOM 2083 C C . ASN A 1 262 ? 13.988 22.576 6.665 1.00 88.69 262 ASN A C 1
ATOM 2085 O O . ASN A 1 262 ? 14.499 23.613 6.248 1.00 88.69 262 ASN A O 1
ATOM 2089 N N . ASN A 1 263 ? 13.630 21.594 5.830 1.00 87.44 263 ASN A N 1
ATOM 2090 C CA . ASN A 1 263 ? 13.838 21.645 4.385 1.00 87.44 263 ASN A CA 1
ATOM 2091 C C . ASN A 1 263 ? 12.539 21.361 3.621 1.00 87.44 263 ASN A C 1
ATOM 2093 O O . ASN A 1 263 ? 12.302 20.254 3.138 1.00 87.44 263 ASN A O 1
ATOM 2097 N N . THR A 1 264 ? 11.723 22.400 3.455 1.00 79.69 264 THR A N 1
ATOM 2098 C CA . THR A 1 264 ? 10.456 22.339 2.708 1.00 79.69 264 THR A CA 1
ATOM 2099 C C . THR A 1 264 ? 10.637 22.080 1.211 1.00 79.69 264 THR A C 1
ATOM 2101 O O . THR A 1 264 ? 9.694 21.651 0.558 1.00 79.69 264 THR A O 1
ATOM 2104 N N . SER A 1 265 ? 11.841 22.294 0.669 1.00 86.06 265 SER A N 1
ATOM 2105 C CA . SER A 1 265 ? 12.171 21.993 -0.731 1.00 86.06 265 SER A CA 1
ATOM 2106 C C . SER A 1 265 ? 12.574 20.536 -0.974 1.00 86.06 265 SER A C 1
ATOM 2108 O O . SER A 1 265 ? 12.833 20.154 -2.114 1.00 86.06 265 SER A O 1
ATOM 2110 N N . ASN A 1 266 ? 12.660 19.721 0.082 1.00 91.25 266 ASN A N 1
ATOM 2111 C CA . ASN A 1 266 ? 12.976 18.309 -0.058 1.00 91.25 266 ASN A CA 1
ATOM 2112 C C . ASN A 1 266 ? 11.854 17.561 -0.801 1.00 91.25 266 ASN A C 1
ATOM 2114 O O . ASN A 1 266 ? 10.674 17.834 -0.593 1.00 91.25 266 ASN A O 1
ATOM 2118 N N . ASP A 1 267 ? 12.237 16.582 -1.622 1.00 89.75 267 ASP A N 1
ATOM 2119 C CA . ASP A 1 267 ? 11.348 15.750 -2.437 1.00 89.75 267 ASP A CA 1
ATOM 2120 C C . ASP A 1 267 ? 10.239 15.067 -1.623 1.00 89.75 267 ASP A C 1
ATOM 2122 O O . ASP A 1 267 ? 9.096 14.995 -2.080 1.00 89.75 267 ASP A O 1
ATOM 2126 N N . LEU A 1 268 ? 10.537 14.645 -0.388 1.00 89.69 268 LEU A N 1
ATOM 2127 C CA . LEU A 1 268 ? 9.554 14.069 0.534 1.00 89.69 268 LEU A CA 1
ATOM 2128 C C . LEU A 1 268 ? 8.406 15.043 0.852 1.00 89.69 268 LEU A C 1
ATOM 2130 O O . LEU A 1 268 ? 7.268 14.604 1.039 1.00 89.69 268 LEU A O 1
ATOM 2134 N N . CYS A 1 269 ? 8.695 16.347 0.866 1.00 89.06 269 CYS A N 1
ATOM 2135 C CA . CYS A 1 269 ? 7.790 17.412 1.292 1.00 89.06 269 CYS A CA 1
ATOM 2136 C C . CYS A 1 269 ? 7.063 18.141 0.143 1.00 89.06 269 CYS A C 1
ATOM 2138 O O . CYS A 1 269 ? 6.243 19.018 0.412 1.00 89.06 269 CYS A O 1
ATOM 2140 N N . LEU A 1 270 ? 7.352 17.814 -1.127 1.00 85.25 270 LEU A N 1
ATOM 2141 C CA . LEU A 1 270 ? 6.808 18.547 -2.284 1.00 85.25 270 LEU A CA 1
ATOM 2142 C C . LEU A 1 270 ? 5.306 18.319 -2.495 1.00 85.25 270 LEU A C 1
ATOM 2144 O O . LEU A 1 270 ? 4.570 19.263 -2.767 1.00 85.25 270 LEU A O 1
ATOM 2148 N N . ALA A 1 271 ? 4.858 17.064 -2.393 1.00 81.44 271 ALA A N 1
ATOM 2149 C CA . ALA A 1 271 ? 3.449 16.704 -2.571 1.00 81.44 271 ALA A CA 1
ATOM 2150 C C . ALA A 1 271 ? 2.630 16.906 -1.289 1.00 81.44 271 ALA A C 1
ATOM 2152 O O . ALA A 1 271 ? 1.442 17.215 -1.342 1.00 81.44 271 ALA A O 1
ATOM 2153 N N . LEU A 1 272 ? 3.277 16.721 -0.139 1.00 83.62 272 LEU A N 1
ATOM 2154 C CA . LEU A 1 272 ? 2.682 16.862 1.177 1.00 83.62 272 LEU A CA 1
ATOM 2155 C C . LEU A 1 272 ? 3.740 17.427 2.115 1.00 83.62 272 LEU A C 1
ATOM 2157 O O . LEU A 1 272 ? 4.819 16.853 2.214 1.00 83.62 272 LEU A O 1
ATOM 2161 N N . ASN A 1 273 ? 3.445 18.541 2.781 1.00 88.81 273 ASN A N 1
ATOM 2162 C CA . ASN A 1 273 ? 4.411 19.205 3.654 1.00 88.81 273 ASN A CA 1
ATOM 2163 C C . ASN A 1 273 ? 4.814 18.323 4.857 1.00 88.81 273 ASN A C 1
ATOM 2165 O O . ASN A 1 273 ? 4.222 17.275 5.117 1.00 88.81 273 ASN A O 1
ATOM 2169 N N . TYR A 1 274 ? 5.808 18.778 5.624 1.00 91.62 274 TYR A N 1
ATOM 2170 C CA . TYR A 1 274 ? 6.298 18.064 6.808 1.00 91.62 274 TYR A CA 1
ATOM 2171 C C . TYR A 1 274 ? 5.177 17.666 7.784 1.00 91.62 274 TYR A C 1
ATOM 2173 O O . TYR A 1 274 ? 5.127 16.515 8.212 1.00 91.62 274 TYR A O 1
ATOM 2181 N N . ALA A 1 275 ? 4.254 18.585 8.091 1.00 91.06 275 ALA A N 1
ATOM 2182 C CA . ALA A 1 275 ? 3.133 18.316 8.993 1.00 91.06 275 ALA A CA 1
ATOM 2183 C C . ALA A 1 275 ? 2.228 17.199 8.450 1.00 91.06 275 ALA A C 1
ATOM 2185 O O . ALA A 1 275 ? 1.893 16.268 9.173 1.00 91.06 275 ALA A O 1
ATOM 2186 N N . GLY A 1 276 ? 1.910 17.220 7.156 1.00 90.88 276 GLY A N 1
ATOM 2187 C CA . GLY A 1 276 ? 1.128 16.160 6.533 1.00 90.88 276 GLY A CA 1
ATOM 2188 C C . GLY A 1 276 ? 1.856 14.809 6.500 1.00 90.88 276 GLY A C 1
ATOM 2189 O O . GLY A 1 276 ? 1.223 13.775 6.704 1.00 90.88 276 GLY A O 1
ATOM 2190 N N . ARG A 1 277 ? 3.183 14.789 6.310 1.00 93.12 277 ARG A N 1
ATOM 2191 C CA . ARG A 1 277 ? 3.989 13.555 6.409 1.00 93.12 277 ARG A CA 1
ATOM 2192 C C . ARG A 1 277 ? 4.017 12.996 7.828 1.00 93.12 277 ARG A C 1
ATOM 2194 O O . ARG A 1 277 ? 3.875 11.787 7.999 1.00 93.12 277 ARG A O 1
ATOM 2201 N N . MET A 1 278 ? 4.126 13.865 8.831 1.00 94.94 278 MET A N 1
ATOM 2202 C CA . MET A 1 278 ? 3.967 13.472 10.231 1.00 94.94 278 MET A CA 1
ATOM 2203 C C . MET A 1 278 ? 2.573 12.894 10.482 1.00 94.94 278 MET A C 1
ATOM 2205 O O . MET A 1 278 ? 2.473 11.786 10.991 1.00 94.94 278 MET A O 1
ATOM 2209 N N . GLN A 1 279 ? 1.509 13.553 10.013 1.00 93.56 279 GLN A N 1
ATOM 2210 C CA . GLN A 1 279 ? 0.142 13.043 10.146 1.00 93.56 279 GLN A CA 1
ATOM 2211 C C . GLN A 1 279 ? -0.043 11.657 9.523 1.00 93.56 279 GLN A C 1
ATOM 2213 O O . GLN A 1 279 ? -0.732 10.825 10.110 1.00 93.56 279 GLN A O 1
ATOM 2218 N N . GLN A 1 280 ? 0.561 11.384 8.359 1.00 93.75 280 GLN A N 1
ATOM 2219 C CA . GLN A 1 280 ? 0.538 10.042 7.767 1.00 93.75 280 GLN A CA 1
ATOM 2220 C C . GLN A 1 280 ? 1.162 9.014 8.714 1.00 93.75 280 GLN A C 1
ATOM 2222 O O . GLN A 1 280 ? 0.524 8.011 9.031 1.00 93.75 280 GLN A O 1
ATOM 2227 N N . LEU A 1 281 ? 2.369 9.287 9.213 1.00 96.00 281 LEU A N 1
ATOM 2228 C CA . LEU A 1 281 ? 3.056 8.410 10.159 1.00 96.00 281 LEU A CA 1
ATOM 2229 C C . LEU A 1 281 ? 2.243 8.198 11.445 1.00 96.00 281 LEU A C 1
ATOM 2231 O O . LEU A 1 281 ? 2.092 7.070 11.909 1.00 96.00 281 LEU A O 1
ATOM 2235 N N . ASP A 1 282 ? 1.651 9.261 11.977 1.00 96.81 282 ASP A N 1
ATOM 2236 C CA . ASP A 1 282 ? 0.843 9.211 13.191 1.00 96.81 282 ASP A CA 1
ATOM 2237 C C . ASP A 1 282 ? -0.420 8.363 13.023 1.00 96.81 282 ASP A C 1
ATOM 2239 O O . ASP A 1 282 ? -0.812 7.657 13.952 1.00 96.81 282 ASP A O 1
ATOM 2243 N N . CYS A 1 283 ? -1.037 8.359 11.836 1.00 96.31 283 CYS A N 1
ATOM 2244 C CA . CYS A 1 283 ? -2.159 7.463 11.543 1.00 96.31 283 CYS A CA 1
ATOM 2245 C C . CYS A 1 283 ? -1.756 5.992 11.671 1.00 96.31 283 CYS A C 1
ATOM 2247 O O . CYS A 1 283 ? -2.508 5.175 12.218 1.00 96.31 283 CYS A O 1
ATOM 2249 N N . HIS A 1 284 ? -0.569 5.651 11.165 1.00 96.50 284 HIS A N 1
ATOM 2250 C CA . HIS A 1 284 ? -0.037 4.297 11.246 1.00 96.50 284 HIS A CA 1
ATOM 2251 C C . HIS A 1 284 ? 0.365 3.936 12.674 1.00 96.50 284 HIS A C 1
ATOM 2253 O O . HIS A 1 284 ? 0.015 2.851 13.131 1.00 96.50 284 HIS A O 1
ATOM 2259 N N . LEU A 1 285 ? 0.991 4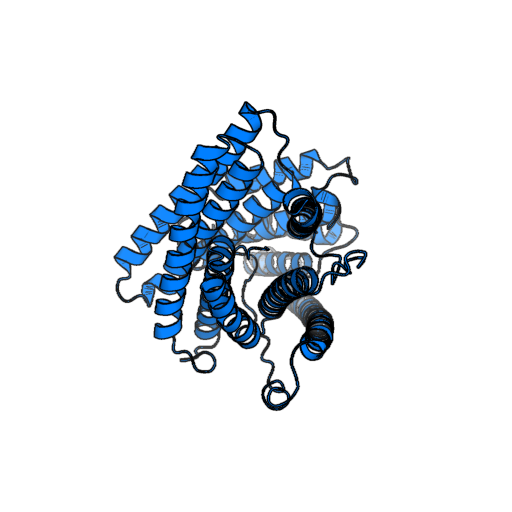.857 13.411 1.00 96.94 285 LEU A N 1
ATOM 2260 C CA . LEU A 1 285 ? 1.355 4.653 14.813 1.00 96.94 285 LEU A CA 1
ATOM 2261 C C . LEU A 1 285 ? 0.121 4.464 15.710 1.00 96.94 285 LEU A C 1
ATOM 2263 O O . LEU A 1 285 ? 0.079 3.540 16.521 1.00 96.94 285 LEU A O 1
ATOM 2267 N N . ILE A 1 286 ? -0.924 5.277 15.524 1.00 97.25 286 ILE A N 1
ATOM 2268 C CA . ILE A 1 286 ? -2.219 5.097 16.196 1.00 97.25 286 ILE A CA 1
ATOM 2269 C C . ILE A 1 286 ? -2.781 3.704 15.901 1.00 97.25 286 ILE A C 1
ATOM 2271 O O . ILE A 1 286 ? -3.188 2.994 16.820 1.00 97.25 286 ILE A O 1
ATOM 2275 N N . SER A 1 287 ? -2.800 3.306 14.627 1.00 95.69 287 SER A N 1
ATOM 2276 C CA . SER A 1 287 ? -3.320 2.000 14.210 1.00 95.69 287 SER A CA 1
ATOM 2277 C C . SER A 1 287 ? -2.521 0.855 14.830 1.00 95.69 287 SER A C 1
ATOM 2279 O O . SER A 1 287 ? -3.118 -0.088 15.343 1.00 95.69 287 SER A O 1
ATOM 2281 N N . TYR A 1 288 ? -1.192 0.970 14.842 1.00 96.38 288 TYR A N 1
ATOM 2282 C CA . TYR A 1 288 ? -0.285 0.012 15.460 1.00 96.38 288 TYR A CA 1
ATOM 2283 C C . TYR A 1 288 ? -0.602 -0.180 16.947 1.00 96.38 288 TYR A C 1
ATOM 2285 O O . TYR A 1 288 ? -0.959 -1.286 17.345 1.00 96.38 288 TYR A O 1
ATOM 2293 N N . ILE A 1 289 ? -0.592 0.901 17.739 1.00 95.44 289 ILE A N 1
ATOM 2294 C CA . ILE A 1 289 ? -0.887 0.871 19.185 1.00 95.44 289 ILE A CA 1
ATOM 2295 C C . ILE A 1 289 ? -2.249 0.221 19.452 1.00 95.44 289 ILE A C 1
ATOM 2297 O O . ILE A 1 289 ? -2.409 -0.593 20.360 1.00 95.44 289 ILE A O 1
ATOM 2301 N N . ILE A 1 290 ? -3.253 0.574 18.648 1.00 93.50 290 ILE A N 1
ATOM 2302 C CA . ILE A 1 290 ? -4.617 0.058 18.777 1.00 93.50 290 ILE A CA 1
ATOM 2303 C C . ILE A 1 290 ? -4.687 -1.448 18.511 1.00 93.50 290 ILE A C 1
ATOM 2305 O O . ILE A 1 290 ? -5.484 -2.116 19.178 1.00 93.50 290 ILE A O 1
ATOM 2309 N N . LEU A 1 291 ? -3.934 -1.956 17.533 1.00 93.12 291 LEU A N 1
ATOM 2310 C CA . LEU A 1 291 ? -3.982 -3.350 17.085 1.00 93.12 291 LEU A CA 1
ATOM 2311 C C . LEU A 1 291 ? -3.122 -4.278 17.945 1.00 93.12 291 LEU A C 1
ATOM 2313 O O . LEU A 1 291 ? -3.519 -5.415 18.172 1.00 93.12 291 LEU A O 1
ATOM 2317 N N . THR A 1 292 ? -2.003 -3.798 18.485 1.00 92.44 292 THR A N 1
ATOM 2318 C CA . THR A 1 292 ? -1.124 -4.595 19.359 1.00 92.44 292 THR A CA 1
ATOM 2319 C C . THR A 1 292 ? -1.583 -4.648 20.816 1.00 92.44 292 THR A C 1
ATOM 2321 O O . THR A 1 292 ? -0.913 -5.237 21.660 1.00 92.44 292 THR A O 1
ATOM 2324 N N . GLY A 1 293 ? -2.739 -4.055 21.134 1.00 88.25 293 GLY A N 1
ATOM 2325 C CA . GLY A 1 293 ? -3.248 -3.993 22.506 1.00 88.25 293 GLY A CA 1
ATOM 2326 C C . GLY A 1 293 ? -2.489 -3.000 23.388 1.00 88.25 293 GLY A C 1
ATOM 2327 O O . GLY A 1 293 ? -2.561 -3.090 24.612 1.00 88.25 293 GLY A O 1
ATOM 2328 N N . GLY A 1 294 ? -1.776 -2.050 22.778 1.00 90.31 294 GLY A N 1
ATOM 2329 C CA . GLY A 1 294 ? -1.150 -0.943 23.479 1.00 90.31 294 GLY A CA 1
ATOM 2330 C C . GLY A 1 294 ? -2.168 -0.024 24.162 1.00 90.31 294 GLY A C 1
ATOM 2331 O O . GLY A 1 294 ? -3.388 -0.133 23.999 1.00 90.31 294 GLY A O 1
ATOM 2332 N N . SER A 1 295 ? -1.650 0.917 24.949 1.00 93.31 295 SER A N 1
ATOM 2333 C CA . SER A 1 295 ? -2.465 1.863 25.708 1.00 93.31 295 SER A CA 1
ATOM 2334 C C . SER A 1 295 ? -3.325 2.725 24.777 1.00 93.31 295 SER A C 1
ATOM 2336 O O . SER A 1 295 ? -2.817 3.548 24.011 1.00 93.31 295 SER A O 1
ATOM 2338 N N . SER A 1 296 ? -4.651 2.598 24.887 1.00 92.38 296 SER A N 1
ATOM 2339 C CA . SER A 1 296 ? -5.605 3.480 24.200 1.00 92.38 296 SER A CA 1
ATOM 2340 C C . SER A 1 296 ? -5.366 4.956 24.540 1.00 92.38 296 SER A C 1
ATOM 2342 O O . SER A 1 296 ? -5.626 5.824 23.708 1.00 92.38 296 SER A O 1
ATOM 2344 N N . ALA A 1 297 ? -4.827 5.243 25.731 1.00 93.50 297 ALA A N 1
ATOM 2345 C CA . ALA A 1 297 ? -4.448 6.588 26.140 1.00 93.50 297 ALA A CA 1
ATOM 2346 C C . ALA A 1 297 ? -3.273 7.130 25.316 1.00 93.50 297 ALA A C 1
ATOM 2348 O O . ALA A 1 297 ? -3.268 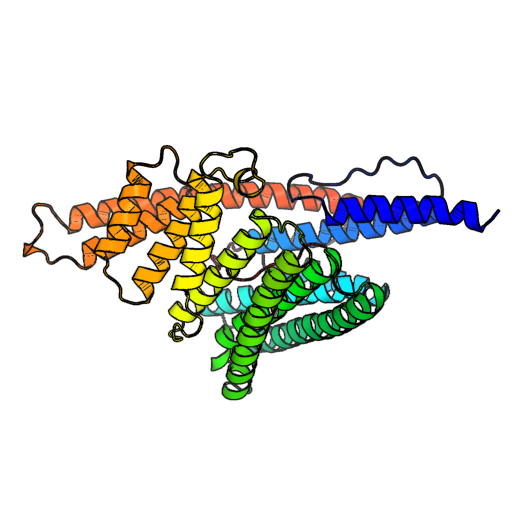8.312 24.989 1.00 93.50 297 ALA A O 1
ATOM 2349 N N . ASP A 1 298 ? -2.300 6.296 24.943 1.00 95.56 298 ASP A N 1
ATOM 2350 C CA . ASP A 1 298 ? -1.160 6.745 24.137 1.00 95.56 298 ASP A CA 1
ATOM 2351 C C . ASP A 1 298 ? -1.577 7.023 22.689 1.00 95.56 298 ASP A C 1
ATOM 2353 O O . ASP A 1 298 ? -1.229 8.071 22.144 1.00 95.56 298 ASP A O 1
ATOM 2357 N N . ALA A 1 299 ? -2.441 6.181 22.111 1.00 95.50 299 ALA A N 1
ATOM 2358 C CA . ALA A 1 299 ? -3.071 6.475 20.821 1.00 95.50 299 ALA A CA 1
ATOM 2359 C C . ALA A 1 299 ? -3.895 7.780 20.865 1.00 95.50 299 ALA A C 1
ATOM 2361 O O . ALA A 1 299 ? -3.827 8.594 19.942 1.00 95.50 299 ALA A O 1
ATOM 2362 N N . ALA A 1 300 ? -4.639 8.020 21.952 1.00 93.88 300 ALA A N 1
ATOM 2363 C CA . ALA A 1 300 ? -5.400 9.256 22.128 1.00 93.88 300 ALA A CA 1
ATOM 2364 C C . ALA A 1 300 ? -4.513 10.494 22.319 1.00 93.88 300 ALA A C 1
ATOM 2366 O O . ALA A 1 300 ? -4.856 11.550 21.797 1.00 93.88 300 ALA A O 1
ATOM 2367 N N . LYS A 1 301 ? -3.363 10.395 23.000 1.00 95.44 301 LYS A N 1
ATOM 2368 C CA . LYS A 1 301 ? -2.402 11.510 23.104 1.00 95.44 301 LYS A CA 1
ATOM 2369 C C . LYS A 1 301 ? -1.892 11.932 21.729 1.00 95.44 301 LYS A C 1
ATOM 2371 O O . LYS A 1 301 ? -1.874 13.124 21.432 1.00 95.44 301 LYS A O 1
ATOM 2376 N N . ILE A 1 302 ? -1.527 10.964 20.885 1.00 95.62 302 ILE A N 1
ATOM 2377 C CA . ILE A 1 302 ? -1.091 11.239 19.509 1.00 95.62 302 ILE A CA 1
ATOM 2378 C C . ILE A 1 302 ? -2.217 11.940 18.745 1.00 95.62 302 ILE A C 1
ATOM 2380 O O . ILE A 1 302 ? -1.965 12.977 18.134 1.00 95.62 302 ILE A O 1
ATOM 2384 N N . ALA A 1 303 ? -3.445 11.418 18.838 1.00 93.62 303 ALA A N 1
ATOM 2385 C CA . ALA A 1 303 ? -4.627 11.983 18.193 1.00 93.62 303 ALA A CA 1
ATOM 2386 C C . ALA A 1 303 ? -4.939 13.417 18.650 1.00 93.62 303 ALA A C 1
ATOM 2388 O O . ALA A 1 303 ? -5.197 14.277 17.814 1.00 93.62 303 ALA A O 1
ATOM 2389 N N . ILE A 1 304 ? -4.885 13.699 19.955 1.00 91.75 304 ILE A N 1
ATOM 2390 C CA . ILE A 1 304 ? -5.106 15.045 20.504 1.00 91.75 304 ILE A CA 1
ATOM 2391 C C . ILE A 1 304 ? -4.059 16.013 19.961 1.00 91.75 304 ILE A C 1
ATOM 2393 O O . ILE A 1 304 ? -4.420 17.100 19.523 1.00 91.75 304 ILE A O 1
ATOM 2397 N N . ARG A 1 305 ? -2.784 15.613 19.923 1.00 93.88 305 ARG A N 1
ATOM 2398 C CA . ARG A 1 305 ? -1.726 16.447 19.347 1.00 93.88 305 ARG A CA 1
ATOM 2399 C C . ARG A 1 305 ? -1.987 16.747 17.863 1.00 93.88 305 ARG A C 1
ATOM 2401 O O . ARG A 1 305 ? -1.858 17.901 17.480 1.00 93.88 305 ARG A O 1
ATOM 2408 N N . MET A 1 306 ? -2.470 15.784 17.065 1.00 90.75 306 MET A N 1
ATOM 2409 C CA . MET A 1 306 ? -2.897 16.060 15.675 1.00 90.75 306 MET A CA 1
ATOM 2410 C C . MET A 1 306 ? -4.038 17.078 15.630 1.00 90.75 306 MET A C 1
ATOM 2412 O O . MET A 1 306 ? -4.022 17.987 14.816 1.00 90.75 306 MET A O 1
ATOM 2416 N N . LEU A 1 307 ? -5.047 16.911 16.492 1.00 87.50 307 LEU A N 1
ATOM 2417 C CA . LEU A 1 307 ? -6.275 17.712 16.476 1.00 87.50 307 LEU A CA 1
ATOM 2418 C C . LEU A 1 307 ? -6.103 19.135 17.019 1.00 87.50 307 LEU A C 1
ATOM 2420 O O . LEU A 1 307 ? -6.893 20.008 16.667 1.00 87.50 307 LEU A O 1
ATOM 2424 N N . VAL A 1 308 ? -5.125 19.354 17.898 1.00 88.44 308 VAL A N 1
ATOM 2425 C CA . VAL A 1 308 ? -4.943 20.616 18.629 1.00 88.44 308 VAL A CA 1
ATOM 2426 C C . VAL A 1 308 ? -3.726 21.399 18.146 1.00 88.44 308 VAL A C 1
ATOM 2428 O O . VAL A 1 308 ? -3.786 22.627 18.111 1.00 88.44 308 VAL A O 1
ATOM 2431 N N . GLU A 1 309 ? -2.623 20.723 17.817 1.00 86.00 309 GLU A N 1
ATOM 2432 C CA . GLU A 1 309 ? -1.352 21.390 17.505 1.00 86.00 309 GLU A CA 1
ATOM 2433 C C . GLU A 1 309 ? -1.140 21.607 16.002 1.00 86.00 309 GLU A C 1
ATOM 2435 O O . GLU A 1 309 ? -0.459 22.563 15.624 1.00 86.00 309 GLU A O 1
ATOM 2440 N N . ASP A 1 310 ? -1.728 20.775 15.136 1.00 83.88 310 ASP A N 1
ATOM 2441 C CA . ASP A 1 310 ? -1.563 20.924 13.690 1.00 83.88 310 ASP A CA 1
ATOM 2442 C C . ASP A 1 310 ? -2.512 22.002 13.133 1.00 83.88 310 ASP A C 1
ATOM 2444 O O . ASP A 1 310 ? -3.723 21.965 13.344 1.00 83.88 310 ASP A O 1
ATOM 2448 N N . GLU A 1 311 ? -1.971 22.949 12.357 1.00 80.75 311 GLU A N 1
ATOM 2449 C CA . GLU A 1 311 ? -2.751 24.050 11.758 1.00 80.75 311 GLU A CA 1
ATOM 2450 C C . GLU A 1 311 ? -3.801 23.549 10.748 1.00 80.75 311 GLU A C 1
ATOM 2452 O O . GLU A 1 311 ? -4.892 24.107 10.633 1.00 80.75 311 GLU A O 1
ATOM 2457 N N . TYR A 1 312 ? -3.477 22.474 10.027 1.00 84.62 312 TYR A N 1
ATOM 2458 C CA . TYR A 1 312 ? -4.351 21.823 9.054 1.00 84.62 312 TYR A CA 1
ATOM 2459 C C . TYR A 1 312 ? -4.261 20.318 9.227 1.00 84.62 312 TYR A C 1
ATOM 2461 O O . TYR A 1 312 ? -3.166 19.789 9.402 1.00 84.62 312 TYR A O 1
ATOM 2469 N N . ILE A 1 313 ? -5.388 19.619 9.101 1.00 84.31 313 ILE A N 1
ATOM 2470 C CA . ILE A 1 313 ? -5.461 18.170 9.301 1.00 84.31 313 ILE A CA 1
ATOM 2471 C C . ILE A 1 313 ? -6.031 17.518 8.052 1.00 84.31 313 ILE A C 1
ATOM 2473 O O . ILE A 1 313 ? -7.110 17.879 7.582 1.00 84.31 313 ILE A O 1
ATOM 2477 N N . ILE A 1 314 ? -5.315 16.530 7.522 1.00 87.00 314 ILE A N 1
ATOM 2478 C CA . ILE A 1 314 ? -5.790 15.730 6.391 1.00 87.00 314 ILE A CA 1
ATOM 2479 C C . ILE A 1 314 ? -7.029 14.937 6.829 1.00 87.00 314 ILE A C 1
ATOM 2481 O O . ILE A 1 314 ? -7.046 14.353 7.910 1.00 87.00 314 ILE A O 1
ATOM 2485 N N . SER A 1 315 ? -8.058 14.834 5.986 1.00 85.81 315 SER A N 1
ATOM 2486 C CA . SER A 1 315 ? -9.333 14.194 6.355 1.00 85.81 315 SER A CA 1
ATOM 2487 C C . SER A 1 315 ? -9.173 12.770 6.901 1.00 85.81 315 SER A C 1
ATOM 2489 O O . SER A 1 315 ? -9.769 12.428 7.919 1.00 85.81 315 SER A O 1
ATOM 2491 N N . ASN A 1 316 ? -8.322 11.940 6.286 1.00 83.81 316 ASN A N 1
ATOM 2492 C CA . ASN A 1 316 ? -8.056 10.587 6.791 1.00 83.81 316 ASN A CA 1
ATOM 2493 C C . ASN A 1 316 ? -7.368 10.598 8.170 1.00 83.81 316 ASN A C 1
ATOM 2495 O O . ASN A 1 316 ? -7.664 9.768 9.032 1.00 83.81 316 ASN A O 1
ATOM 2499 N N . ALA A 1 317 ? -6.485 11.572 8.387 1.00 87.44 317 ALA A N 1
ATOM 2500 C CA . ALA A 1 317 ? -5.800 11.783 9.652 1.00 87.44 317 ALA A CA 1
ATOM 2501 C C . ALA A 1 317 ? -6.774 12.213 10.752 1.00 87.44 317 ALA A C 1
ATOM 2503 O O . ALA A 1 317 ? -6.761 11.654 11.847 1.00 87.44 317 ALA A O 1
ATOM 2504 N N . TYR A 1 318 ? -7.714 13.094 10.412 1.00 89.88 318 TYR A N 1
ATOM 2505 C CA . TYR A 1 318 ? -8.814 13.485 11.284 1.00 89.88 318 TYR A CA 1
ATOM 2506 C C . TYR A 1 318 ? -9.693 12.286 1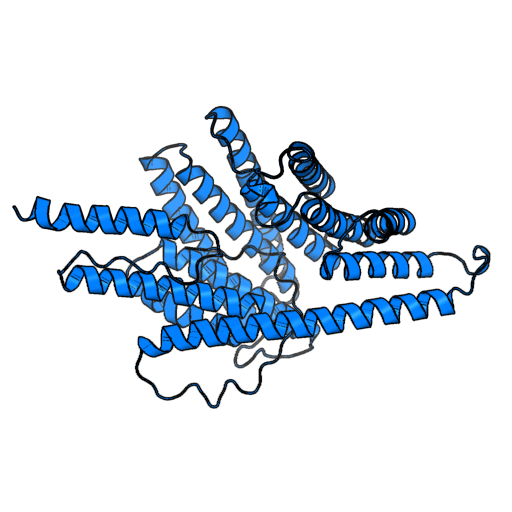1.671 1.00 89.88 318 TYR A C 1
ATOM 2508 O O . TYR A 1 318 ? -9.933 12.035 12.851 1.00 89.88 318 TYR A O 1
ATOM 2516 N N . ILE A 1 319 ? -10.142 11.494 10.689 1.00 88.31 319 ILE A N 1
ATOM 2517 C CA . ILE A 1 319 ? -10.985 10.308 10.921 1.00 88.31 319 ILE A CA 1
ATOM 2518 C C . ILE A 1 319 ? -10.275 9.299 11.836 1.00 88.31 319 ILE A C 1
ATOM 2520 O O . ILE A 1 319 ? -10.910 8.722 12.725 1.00 88.31 319 ILE A O 1
ATOM 2524 N N . THR A 1 320 ? -8.971 9.098 11.632 1.00 92.69 320 THR A N 1
ATOM 2525 C CA . THR A 1 320 ? -8.141 8.193 12.440 1.00 92.69 320 THR A CA 1
ATOM 2526 C C . THR A 1 320 ? -7.978 8.711 13.868 1.00 92.69 320 THR A C 1
ATOM 2528 O O . THR A 1 320 ? -8.219 7.964 14.819 1.00 92.69 320 THR A O 1
ATOM 2531 N N . ALA A 1 321 ? -7.664 10.000 14.031 1.00 92.31 321 ALA A N 1
ATOM 2532 C CA . ALA A 1 321 ? -7.520 10.647 15.331 1.00 92.31 321 ALA A CA 1
ATOM 2533 C C . ALA A 1 321 ? -8.816 10.565 16.157 1.00 92.31 321 ALA A C 1
ATOM 2535 O O . ALA A 1 321 ? -8.800 10.090 17.294 1.00 92.31 321 ALA A O 1
ATOM 2536 N N . ILE A 1 322 ? -9.966 10.923 15.573 1.00 92.62 322 ILE A N 1
ATOM 2537 C CA . ILE A 1 322 ? -11.264 10.799 16.254 1.00 92.62 322 ILE A CA 1
ATOM 2538 C C . ILE A 1 322 ? -11.566 9.334 16.607 1.00 92.62 322 ILE A C 1
ATOM 2540 O O . ILE A 1 322 ? -12.058 9.049 17.700 1.00 92.62 322 ILE A O 1
ATOM 2544 N N . GLY A 1 323 ? -11.232 8.387 15.723 1.00 93.56 323 GLY A N 1
ATOM 2545 C CA . GLY A 1 323 ? -11.356 6.953 15.999 1.00 93.56 323 GLY A CA 1
ATOM 2546 C C . GLY A 1 323 ? -10.577 6.509 17.244 1.00 93.56 323 GLY A C 1
ATOM 2547 O O . GLY A 1 323 ? -11.117 5.774 18.074 1.00 93.56 323 GLY A O 1
ATOM 2548 N N . ALA A 1 324 ? -9.347 6.998 17.416 1.00 94.19 324 ALA A N 1
ATOM 2549 C CA . ALA A 1 324 ? -8.538 6.729 18.603 1.00 94.19 324 ALA A CA 1
ATOM 2550 C C . ALA A 1 324 ? -9.158 7.319 19.876 1.00 94.19 324 ALA A C 1
ATOM 2552 O O . ALA A 1 324 ? -9.225 6.637 20.900 1.00 94.19 324 ALA A O 1
ATOM 2553 N N . MET A 1 325 ? -9.679 8.549 19.809 1.00 93.38 325 MET A N 1
ATOM 2554 C CA . MET A 1 325 ? -10.343 9.182 20.955 1.00 93.38 325 MET A CA 1
ATOM 2555 C C . MET A 1 325 ? -11.627 8.454 21.368 1.00 93.38 325 MET A C 1
ATOM 2557 O O . MET A 1 325 ? -11.899 8.321 22.563 1.00 93.38 325 MET A O 1
ATOM 2561 N N . ILE A 1 326 ? -12.397 7.932 20.406 1.00 91.56 326 ILE A N 1
ATOM 2562 C CA . ILE A 1 326 ? -13.564 7.083 20.690 1.00 91.56 326 ILE A CA 1
ATOM 2563 C C . ILE A 1 326 ? -13.121 5.826 21.447 1.00 91.56 326 ILE A C 1
ATOM 2565 O O . ILE A 1 326 ? -13.669 5.542 22.512 1.00 91.56 326 ILE A O 1
ATOM 2569 N N . LYS A 1 327 ? -12.098 5.113 20.950 1.00 91.94 327 LYS A N 1
ATOM 2570 C CA . LYS A 1 327 ? -11.588 3.889 21.595 1.00 91.94 327 LYS A CA 1
ATOM 2571 C C . LYS A 1 327 ? -11.056 4.165 23.005 1.00 91.94 327 LYS A C 1
ATOM 2573 O O . LYS A 1 327 ? -11.296 3.384 23.924 1.00 91.94 327 LYS A O 1
ATOM 2578 N N . TYR A 1 328 ? -10.376 5.293 23.202 1.00 92.31 328 TYR A N 1
ATOM 2579 C CA . TYR A 1 328 ? -9.948 5.729 24.530 1.00 92.31 328 TYR A CA 1
ATOM 2580 C C . TYR A 1 328 ? -11.137 5.997 25.452 1.00 92.31 328 TYR A C 1
ATOM 2582 O O . TYR A 1 328 ? -11.206 5.414 26.530 1.00 92.31 328 TYR A O 1
ATOM 2590 N N . THR A 1 329 ? -12.120 6.778 25.000 1.00 89.94 329 THR A N 1
ATOM 2591 C CA . THR A 1 329 ? -13.344 7.061 25.766 1.00 89.94 329 THR A CA 1
ATOM 2592 C C . THR A 1 329 ? -14.041 5.767 26.188 1.00 89.94 329 THR A C 1
ATOM 2594 O O . THR A 1 329 ? -14.481 5.642 27.328 1.00 89.94 329 THR A O 1
ATOM 2597 N N . GLU A 1 330 ? -14.103 4.767 25.306 1.00 90.38 330 GLU A N 1
ATOM 2598 C CA . GLU A 1 330 ? -14.667 3.448 25.608 1.00 90.38 330 GLU A CA 1
ATOM 2599 C C . GLU A 1 330 ? -13.905 2.712 26.714 1.00 90.38 330 GLU A C 1
ATOM 2601 O O . GLU A 1 330 ? -14.555 2.123 27.579 1.00 90.38 330 GLU A O 1
ATOM 2606 N N . SER A 1 331 ? -12.573 2.815 26.732 1.00 88.56 331 SER A N 1
ATOM 2607 C CA . SER A 1 331 ? -11.695 2.131 27.690 1.00 88.56 331 SER A CA 1
ATOM 2608 C C . SER A 1 331 ? -11.679 2.717 29.108 1.00 88.56 331 SER A C 1
ATOM 2610 O O . SER A 1 331 ? -11.310 2.011 30.042 1.00 88.56 331 SER A O 1
ATOM 2612 N N . ILE A 1 332 ? -12.082 3.978 29.294 1.00 87.44 332 ILE A N 1
ATOM 2613 C CA . ILE A 1 332 ? -12.091 4.631 30.615 1.00 87.44 332 ILE A CA 1
ATOM 2614 C C . ILE A 1 332 ? -13.325 4.183 31.405 1.00 87.44 332 ILE A C 1
ATOM 2616 O O . ILE A 1 332 ? -14.421 4.089 30.840 1.00 87.44 332 ILE A O 1
ATOM 2620 N N . SER A 1 333 ? -13.183 3.935 32.708 1.00 80.44 333 SER A N 1
ATOM 2621 C CA . SER A 1 333 ? -14.326 3.613 33.565 1.00 80.44 333 SER A CA 1
ATOM 2622 C C . SER A 1 333 ? -15.236 4.838 33.748 1.00 80.44 333 SER A C 1
ATOM 2624 O O . SER A 1 333 ? -14.784 5.980 33.730 1.00 80.44 333 SER A O 1
ATOM 2626 N N . SER A 1 334 ? -16.544 4.628 33.914 1.00 72.06 334 SER A N 1
ATOM 2627 C CA . SER A 1 334 ? -17.486 5.741 34.123 1.00 72.06 334 SER A CA 1
ATOM 2628 C C . SER A 1 334 ? -17.228 6.506 35.429 1.00 72.06 334 SER A C 1
ATOM 2630 O O . SER A 1 334 ? -17.681 7.637 35.561 1.00 72.06 334 SER A O 1
ATOM 2632 N N . GLU A 1 335 ? -16.521 5.892 36.380 1.00 70.88 335 GLU A N 1
ATOM 2633 C CA . GLU A 1 335 ? -16.205 6.463 37.695 1.00 70.88 335 GLU A CA 1
ATOM 2634 C C . GLU A 1 335 ? -15.041 7.466 37.628 1.00 70.88 335 GLU A C 1
ATOM 2636 O O . GLU A 1 335 ? -14.967 8.378 38.448 1.00 70.88 335 GLU A O 1
ATOM 2641 N N . ASP A 1 336 ? -14.180 7.351 36.612 1.00 68.94 336 ASP A N 1
ATOM 2642 C CA . ASP A 1 336 ? -12.994 8.199 36.430 1.00 68.94 336 ASP A CA 1
ATOM 2643 C C . ASP A 1 336 ? -13.285 9.505 35.665 1.00 68.94 336 ASP A C 1
ATOM 2645 O O . ASP A 1 336 ? -12.395 10.337 35.471 1.00 68.94 336 ASP A O 1
ATOM 2649 N N . LEU A 1 337 ? -14.522 9.701 35.195 1.00 68.06 337 LEU A N 1
ATOM 2650 C CA . LEU A 1 337 ? -14.883 10.806 34.309 1.00 68.06 337 LEU A CA 1
ATOM 2651 C C . LEU A 1 337 ? -15.657 11.903 35.041 1.00 68.06 337 LEU A C 1
ATOM 2653 O O . LEU A 1 337 ? -16.731 11.684 35.592 1.00 68.06 337 LEU A O 1
ATOM 2657 N N . GLN A 1 338 ? -15.146 13.133 34.958 1.00 75.44 338 GLN A N 1
ATOM 2658 C CA . GLN A 1 338 ? -15.855 14.341 35.409 1.00 75.44 338 GLN A CA 1
ATOM 2659 C C . GLN A 1 338 ? -16.911 14.833 34.403 1.00 75.44 338 GLN A C 1
ATOM 2661 O O . GLN A 1 338 ? -17.535 15.872 34.612 1.00 75.44 338 GLN A O 1
ATOM 2666 N N . PHE A 1 339 ? -17.094 14.120 33.292 1.00 75.00 339 PHE A N 1
ATOM 2667 C CA . PHE A 1 339 ? -17.963 14.506 32.187 1.00 75.00 339 PHE A CA 1
ATOM 2668 C C . PHE A 1 339 ? -18.804 13.326 31.700 1.00 75.00 339 PHE A C 1
ATOM 2670 O O . PHE A 1 339 ? -18.455 12.162 31.898 1.00 75.00 339 PHE A O 1
ATOM 2677 N N . ASP A 1 340 ? -19.915 13.634 31.031 1.00 85.19 340 ASP A N 1
ATOM 2678 C CA . ASP A 1 340 ? -20.806 12.625 30.463 1.00 85.19 340 ASP A CA 1
ATOM 2679 C C . ASP A 1 340 ? -20.122 11.889 29.297 1.00 85.19 340 ASP A C 1
ATOM 2681 O O . ASP A 1 340 ? -20.023 12.384 28.170 1.00 85.19 340 ASP A O 1
ATOM 2685 N N . LYS A 1 341 ? -19.659 10.669 29.589 1.00 86.31 341 LYS A N 1
ATOM 2686 C CA . LYS A 1 341 ? -19.031 9.749 28.633 1.00 86.31 341 LYS A CA 1
ATOM 2687 C C . LYS A 1 341 ? -19.897 9.513 27.395 1.00 86.31 341 LYS A C 1
ATOM 2689 O O . LYS A 1 341 ? -19.362 9.419 26.290 1.00 86.31 341 LYS A O 1
ATOM 2694 N N . ALA A 1 342 ? -21.214 9.384 27.564 1.00 86.88 342 ALA A N 1
ATOM 2695 C CA . ALA A 1 342 ? -22.125 9.097 26.463 1.00 86.88 342 ALA A CA 1
ATOM 2696 C C . ALA A 1 342 ? -22.277 10.315 25.548 1.00 86.88 342 ALA A C 1
ATOM 2698 O O . ALA A 1 342 ? -22.228 10.162 24.325 1.00 86.88 342 ALA A O 1
ATOM 2699 N N . ALA A 1 343 ? -22.375 11.513 26.130 1.00 88.81 343 ALA A N 1
ATOM 2700 C CA . ALA A 1 343 ? -22.425 12.761 25.375 1.00 88.81 343 ALA A CA 1
ATOM 2701 C C . ALA A 1 343 ? -21.145 12.982 24.554 1.00 88.81 343 ALA A C 1
ATOM 2703 O O . ALA A 1 343 ? -21.226 13.194 23.344 1.00 88.81 343 ALA A O 1
ATOM 2704 N N . VAL A 1 344 ? -19.964 12.841 25.174 1.00 87.38 344 VAL A N 1
ATOM 2705 C CA . VAL A 1 344 ? -18.675 12.985 24.469 1.00 87.38 344 VAL A CA 1
ATOM 2706 C C . VAL A 1 344 ? -18.548 11.960 23.348 1.00 87.38 344 VAL A C 1
ATOM 2708 O O . VAL A 1 344 ? -18.209 12.312 22.221 1.00 87.38 344 VAL A O 1
ATOM 2711 N N . LYS A 1 345 ? -18.882 10.694 23.618 1.00 88.88 345 LYS A N 1
ATOM 2712 C CA . LYS A 1 345 ? -18.860 9.639 22.601 1.00 88.88 345 LYS A CA 1
ATOM 2713 C C . LYS A 1 345 ? -19.771 9.988 21.419 1.00 88.88 345 LYS A C 1
ATOM 2715 O O . LYS A 1 345 ? -19.332 9.892 20.276 1.00 88.88 345 LYS A O 1
ATOM 2720 N N . SER A 1 346 ? -21.009 10.409 21.684 1.00 90.06 346 SER A N 1
ATOM 2721 C CA . SER A 1 346 ? -21.977 10.792 20.649 1.00 90.06 346 SER A CA 1
ATOM 2722 C C . SER A 1 346 ? -21.457 11.927 19.765 1.00 90.06 346 SER A C 1
ATOM 2724 O O . SER A 1 346 ? -21.574 11.848 18.541 1.00 90.06 346 SER A O 1
ATOM 2726 N N . GLU A 1 347 ? -20.841 12.947 20.365 1.00 91.50 347 GLU A N 1
ATOM 2727 C CA . GLU A 1 347 ? -20.259 14.069 19.625 1.00 91.50 347 GLU A CA 1
ATOM 2728 C C . GLU A 1 347 ? -19.117 13.603 18.714 1.00 91.50 347 GLU A C 1
ATOM 2730 O O . GLU A 1 347 ? -19.116 13.889 17.518 1.00 91.50 347 GLU A O 1
ATOM 2735 N N . LEU A 1 348 ? -18.202 12.774 19.225 1.00 89.50 348 LEU A N 1
ATOM 2736 C CA . LEU A 1 348 ? -17.102 12.226 18.426 1.00 89.50 348 LEU A CA 1
ATOM 2737 C C . LEU A 1 348 ? -17.591 11.378 17.244 1.00 89.50 348 LEU A C 1
ATOM 2739 O O . LEU A 1 348 ? -17.035 11.467 16.147 1.00 89.50 348 LEU A O 1
ATOM 2743 N N . PHE A 1 349 ? -18.646 10.578 17.426 1.00 89.94 349 PHE A N 1
ATOM 2744 C CA . PHE A 1 349 ? -19.256 9.842 16.313 1.00 89.94 349 PHE A CA 1
ATOM 2745 C C . PHE A 1 349 ? -19.875 10.772 15.271 1.00 89.94 349 PHE A C 1
ATOM 2747 O O . PHE A 1 349 ? -19.718 10.516 14.073 1.00 89.94 349 PHE A O 1
ATOM 2754 N N . SER A 1 350 ? -20.546 11.839 15.709 1.00 92.06 350 SER A N 1
ATOM 2755 C CA . SER A 1 350 ? -21.114 12.859 14.824 1.00 92.06 350 SER A CA 1
ATOM 2756 C C . SER A 1 350 ? -20.018 13.530 13.989 1.00 92.06 350 SER A C 1
ATOM 2758 O O . SER A 1 350 ? -20.081 13.511 12.757 1.00 92.06 350 SER A O 1
ATOM 2760 N N . MET A 1 351 ? -18.947 14.002 14.639 1.00 89.69 351 MET A N 1
ATOM 2761 C CA . MET A 1 351 ? -17.790 14.625 13.985 1.00 89.69 351 MET A CA 1
ATOM 2762 C C . MET A 1 351 ? -17.138 13.683 12.968 1.00 89.69 351 MET A C 1
ATOM 2764 O O . MET A 1 351 ? -16.938 14.053 11.809 1.00 89.69 351 MET A O 1
ATOM 2768 N N . ARG A 1 352 ? -16.859 12.432 13.368 1.00 88.31 352 ARG A N 1
ATOM 2769 C CA . ARG A 1 352 ? -16.262 11.422 12.481 1.00 88.31 352 ARG A CA 1
ATOM 2770 C C . ARG A 1 352 ? -17.135 11.157 11.259 1.00 88.31 352 ARG A C 1
ATOM 2772 O O . ARG A 1 352 ? -16.611 11.065 10.153 1.00 88.31 352 ARG A O 1
ATOM 2779 N N . SER A 1 353 ? -18.445 11.023 11.457 1.00 89.38 353 SER A N 1
ATOM 2780 C CA . SER A 1 353 ? -19.395 10.731 10.379 1.00 89.38 353 SER A CA 1
ATOM 2781 C C . SER A 1 353 ? -19.525 11.903 9.410 1.00 89.38 353 SER A C 1
ATOM 2783 O O . SER A 1 353 ? -19.560 11.684 8.202 1.00 89.38 353 SER A O 1
ATOM 2785 N N . SER A 1 354 ? -19.538 13.138 9.922 1.00 88.38 354 SER A N 1
ATOM 2786 C CA . SER A 1 354 ? -19.583 14.349 9.099 1.00 88.38 354 SER A CA 1
ATOM 2787 C C . SER A 1 354 ? -18.349 14.473 8.208 1.00 88.38 354 SER A C 1
ATOM 2789 O O . SER A 1 354 ? -18.487 14.609 6.995 1.00 88.38 354 SER A O 1
ATOM 2791 N N . VAL A 1 355 ? -17.146 14.370 8.787 1.00 83.44 355 VAL A N 1
ATOM 2792 C CA . VAL A 1 355 ? -15.889 14.495 8.025 1.00 83.44 355 VAL A CA 1
ATOM 2793 C C . VAL A 1 355 ? -15.723 13.348 7.039 1.00 83.44 355 VAL A C 1
ATOM 2795 O O . VAL A 1 355 ? -15.290 13.564 5.912 1.00 83.44 355 VAL A O 1
ATOM 2798 N N . LYS A 1 356 ? -16.100 12.128 7.434 1.00 83.56 356 LYS A N 1
ATOM 2799 C CA . LYS A 1 356 ? -16.077 10.974 6.536 1.00 83.56 356 LYS A CA 1
ATOM 2800 C C . LYS A 1 356 ? -16.985 11.182 5.328 1.00 83.56 356 LYS A C 1
ATOM 2802 O O . LYS A 1 356 ? -16.528 11.024 4.205 1.00 83.56 356 LYS A O 1
ATOM 2807 N N . LYS A 1 357 ? -18.229 11.613 5.550 1.00 85.12 357 LYS A N 1
ATOM 2808 C CA . LYS A 1 357 ? -19.172 11.903 4.467 1.00 85.12 357 LYS A CA 1
ATOM 2809 C C . LYS A 1 357 ? -18.629 12.966 3.508 1.00 85.12 357 LYS A C 1
ATOM 2811 O O . LYS A 1 357 ? -18.669 12.763 2.301 1.00 85.12 357 LYS A O 1
ATOM 2816 N N . GLU A 1 358 ? -18.103 14.071 4.035 1.00 80.94 358 GLU A N 1
ATOM 2817 C CA . GLU A 1 358 ? -17.519 15.133 3.208 1.00 80.94 358 GLU A CA 1
ATOM 2818 C C . GLU A 1 358 ? -16.314 14.628 2.402 1.00 80.94 358 GLU A C 1
ATOM 2820 O O . GLU A 1 358 ? -16.205 14.901 1.206 1.00 80.94 358 GLU A O 1
ATOM 2825 N N . PHE A 1 359 ? -15.430 13.855 3.037 1.00 79.31 359 PHE A N 1
ATOM 2826 C CA . PHE A 1 359 ? -14.281 13.252 2.373 1.00 79.31 359 PHE A CA 1
ATOM 2827 C C . PHE A 1 359 ? -14.704 12.299 1.252 1.00 79.31 359 PHE A C 1
ATOM 2829 O O . PHE A 1 359 ? -14.172 12.391 0.146 1.00 79.31 359 PHE A O 1
ATOM 2836 N N . ASP A 1 360 ? -15.675 11.424 1.508 1.00 77.38 360 ASP A N 1
ATOM 2837 C CA . ASP A 1 360 ? -16.181 10.468 0.525 1.00 77.38 360 ASP A CA 1
ATOM 2838 C C . ASP A 1 360 ? -16.824 11.199 -0.667 1.00 77.38 360 ASP A C 1
ATOM 2840 O O . ASP A 1 360 ? -16.546 10.866 -1.820 1.00 77.38 360 ASP A O 1
ATOM 2844 N N . GLU A 1 361 ? -17.606 12.256 -0.418 1.00 78.75 361 GLU A N 1
ATOM 2845 C CA . GLU A 1 361 ? -18.220 13.091 -1.459 1.00 78.75 361 GLU A CA 1
ATOM 2846 C C . GLU A 1 361 ? -17.174 13.836 -2.310 1.00 78.75 361 GLU A C 1
ATOM 2848 O O . GLU A 1 361 ? -17.248 13.819 -3.545 1.00 78.75 361 GLU A O 1
ATOM 2853 N N . GLN A 1 362 ? -16.175 14.463 -1.676 1.00 74.12 362 GLN A N 1
ATOM 2854 C CA . GLN A 1 362 ? -15.094 15.174 -2.371 1.00 74.12 362 GLN A CA 1
ATOM 2855 C C . GLN A 1 362 ? -14.207 14.219 -3.173 1.00 74.12 362 GLN A C 1
ATOM 2857 O O . GLN A 1 362 ? -13.902 14.483 -4.341 1.00 74.12 362 GLN A O 1
ATOM 2862 N N . SER A 1 363 ? -13.818 13.099 -2.560 1.00 69.69 363 SER A N 1
ATOM 2863 C CA . SER A 1 363 ? -13.011 12.052 -3.182 1.00 69.69 363 SER A CA 1
ATOM 2864 C C . SER A 1 363 ? -13.723 11.499 -4.412 1.00 69.69 363 SER A C 1
ATOM 2866 O O . SER A 1 363 ? -13.166 11.523 -5.512 1.00 69.69 363 SER A O 1
ATOM 2868 N N . HIS A 1 364 ? -14.999 11.135 -4.270 1.00 72.38 364 HIS A N 1
ATOM 2869 C CA . HIS A 1 364 ? -15.819 10.650 -5.371 1.00 72.38 364 HIS A CA 1
ATOM 2870 C C . HIS A 1 364 ? -15.952 11.685 -6.497 1.00 72.38 364 HIS A C 1
ATOM 2872 O O . HIS A 1 364 ? -15.793 11.348 -7.671 1.00 72.38 364 HIS A O 1
ATOM 2878 N N . HIS A 1 365 ? -16.177 12.963 -6.173 1.00 73.06 365 HIS A N 1
ATOM 2879 C CA . HIS A 1 365 ? -16.271 14.017 -7.184 1.00 73.06 365 HIS A CA 1
ATOM 2880 C C . HIS A 1 365 ? -14.964 14.197 -7.974 1.00 73.06 365 HIS A C 1
ATOM 2882 O O . HIS A 1 365 ? -14.983 14.250 -9.209 1.00 73.06 365 HIS A O 1
ATOM 2888 N N . LEU A 1 366 ? -13.820 14.264 -7.284 1.00 68.12 366 LEU A N 1
ATOM 2889 C CA . LEU A 1 366 ? -12.501 14.395 -7.913 1.00 68.12 366 LEU A CA 1
ATOM 2890 C C . LEU A 1 366 ? -12.168 13.181 -8.781 1.00 68.12 366 LEU A C 1
ATOM 2892 O O . LEU A 1 366 ? -11.683 13.330 -9.905 1.00 68.12 366 LEU A O 1
ATOM 2896 N N . GLN A 1 367 ? -12.482 11.988 -8.288 1.00 68.19 367 GLN A N 1
ATOM 2897 C CA . GLN A 1 367 ? -12.256 10.729 -8.982 1.00 68.19 367 GLN A CA 1
ATOM 2898 C C . GLN A 1 367 ? -13.123 10.596 -10.230 1.00 68.19 367 GLN A C 1
ATOM 2900 O O . GLN A 1 367 ? -12.589 10.319 -11.302 1.00 68.19 367 GLN A O 1
ATOM 2905 N N . GLN A 1 368 ? -14.425 10.882 -10.143 1.00 69.06 368 GLN A N 1
ATOM 2906 C CA . GLN A 1 368 ? -15.306 10.888 -11.311 1.00 69.06 368 GLN A CA 1
ATOM 2907 C C . GLN A 1 368 ? -14.864 11.919 -12.348 1.00 69.06 368 GLN A C 1
ATOM 2909 O O . GLN A 1 368 ? -14.885 11.640 -13.546 1.00 69.06 368 GLN A O 1
ATOM 2914 N N . LYS A 1 369 ? -14.453 13.115 -11.912 1.00 72.62 369 LYS A N 1
ATOM 2915 C CA . LYS A 1 369 ? -13.949 14.156 -12.814 1.00 72.62 369 LYS A CA 1
ATOM 2916 C C . LYS A 1 369 ? -12.666 13.710 -13.518 1.00 72.62 369 LYS A C 1
ATOM 2918 O O . LYS A 1 369 ? -12.535 13.928 -14.721 1.00 72.62 369 LYS A O 1
ATOM 2923 N N . SER A 1 370 ? -11.747 13.076 -12.789 1.00 66.31 370 SER A N 1
ATOM 2924 C CA . SER A 1 370 ? -10.509 12.522 -13.345 1.00 66.31 370 SER A CA 1
ATOM 2925 C C . SER A 1 370 ? -10.803 11.397 -14.342 1.00 66.31 370 SER A C 1
ATOM 2927 O O . SER A 1 370 ? -10.348 11.454 -15.483 1.00 66.31 370 SER A O 1
ATOM 2929 N N . LEU A 1 371 ? -11.649 10.434 -13.960 1.00 66.56 371 LEU A N 1
ATOM 2930 C CA . LEU A 1 371 ? -12.044 9.303 -14.798 1.00 66.56 371 LEU A CA 1
ATOM 2931 C C . LEU A 1 371 ? -12.735 9.770 -16.083 1.00 66.56 371 LEU A C 1
ATOM 2933 O O . LEU A 1 371 ? -12.324 9.369 -17.167 1.00 66.56 371 LEU A O 1
ATOM 2937 N N . LYS A 1 372 ? -13.710 10.685 -15.986 1.00 72.12 372 LYS A N 1
ATOM 2938 C CA . LYS A 1 372 ? -14.389 11.281 -17.150 1.00 72.12 372 LYS A CA 1
ATOM 2939 C C . LYS A 1 372 ? -13.409 12.006 -18.068 1.00 72.12 372 LYS A C 1
ATOM 2941 O O . LYS A 1 372 ? -13.494 11.862 -19.284 1.00 72.12 372 LYS A O 1
ATOM 2946 N N . LYS A 1 373 ? -12.454 12.752 -17.501 1.00 71.81 373 LYS A N 1
ATOM 2947 C CA . LYS A 1 373 ? -11.406 13.424 -18.278 1.00 71.81 373 LYS A CA 1
ATOM 2948 C C . LYS A 1 373 ? -10.527 12.408 -19.014 1.00 71.81 373 LYS A C 1
ATOM 2950 O O . LYS A 1 373 ? -10.308 12.575 -20.208 1.00 71.81 373 LYS A O 1
ATOM 2955 N N . MET A 1 374 ? -10.067 11.348 -18.350 1.00 63.69 374 MET A N 1
ATOM 2956 C CA . MET A 1 374 ? -9.256 10.305 -18.991 1.00 63.69 374 MET A CA 1
ATOM 2957 C C . MET A 1 374 ? -10.030 9.523 -20.051 1.00 63.69 374 MET A C 1
ATOM 2959 O O . MET A 1 374 ? -9.502 9.297 -21.133 1.00 63.69 374 MET A O 1
ATOM 2963 N N . MET A 1 375 ? -11.289 9.175 -19.780 1.00 65.69 375 MET A N 1
ATOM 2964 C CA . MET A 1 375 ? -12.173 8.534 -20.752 1.00 65.69 375 MET A CA 1
ATOM 2965 C C . MET A 1 375 ? -12.354 9.415 -21.991 1.00 65.69 375 MET A C 1
ATOM 2967 O O . MET A 1 375 ? -12.135 8.961 -23.106 1.00 65.69 375 MET A O 1
ATOM 2971 N N . SER A 1 376 ? -12.639 10.710 -21.819 1.00 66.75 376 SER A N 1
ATOM 2972 C CA . SER A 1 376 ? -12.770 11.630 -22.959 1.00 66.75 376 SER A CA 1
ATOM 2973 C C . SER A 1 376 ? -11.501 11.735 -23.816 1.00 66.75 376 SER A C 1
ATOM 2975 O O . SER A 1 376 ? -11.591 12.019 -25.005 1.00 66.75 376 SER A O 1
ATOM 2977 N N . LEU A 1 377 ? -10.322 11.485 -23.235 1.00 59.69 377 LEU A N 1
ATOM 2978 C CA . LEU A 1 377 ? -9.051 11.466 -23.961 1.00 59.69 377 LEU A CA 1
ATOM 2979 C C . LEU A 1 377 ? -8.815 10.126 -24.673 1.00 59.69 377 LEU A C 1
ATOM 2981 O O . LEU A 1 377 ? -8.270 10.122 -25.774 1.00 59.69 377 LEU A O 1
ATOM 2985 N N . SER A 1 378 ? -9.253 9.002 -24.095 1.00 54.91 378 SER A N 1
ATOM 2986 C CA . SER A 1 378 ? -9.084 7.673 -24.693 1.00 54.91 378 SER A CA 1
ATOM 2987 C C . SER A 1 378 ? -10.095 7.367 -25.807 1.00 54.91 378 SER A C 1
ATOM 2989 O O . SER A 1 378 ? -9.738 6.670 -26.758 1.00 54.91 378 SER A O 1
ATOM 2991 N N . PHE A 1 379 ? -11.314 7.918 -25.746 1.00 51.03 379 PHE A N 1
ATOM 2992 C CA . PHE A 1 379 ? -12.346 7.763 -26.787 1.00 51.03 379 PHE A CA 1
ATOM 2993 C C . PHE A 1 379 ? -12.030 8.525 -28.085 1.00 51.03 379 PHE A C 1
ATOM 2995 O O . PHE A 1 379 ? -12.473 8.129 -29.157 1.00 51.03 379 PHE A O 1
ATOM 3002 N N . ILE A 1 380 ? -11.163 9.544 -28.045 1.00 47.16 380 ILE A N 1
ATOM 3003 C CA . ILE A 1 380 ? -10.648 10.186 -29.270 1.00 47.16 380 ILE A CA 1
ATOM 3004 C C . ILE A 1 380 ? -9.760 9.213 -30.084 1.00 47.16 380 ILE A C 1
ATOM 3006 O O . ILE A 1 380 ? -9.568 9.413 -31.282 1.00 47.16 380 ILE A O 1
ATOM 3010 N N . ALA A 1 381 ? -9.247 8.136 -29.470 1.00 42.19 381 ALA A N 1
ATOM 3011 C CA . ALA A 1 381 ? -8.317 7.192 -30.097 1.00 42.19 381 ALA A CA 1
ATOM 3012 C C . ALA A 1 381 ? -8.947 5.862 -30.563 1.00 42.19 381 ALA A C 1
ATOM 3014 O O . ALA A 1 381 ? -8.314 5.131 -31.326 1.00 42.19 381 ALA A O 1
ATOM 3015 N N . VAL A 1 382 ? -10.163 5.513 -30.129 1.00 38.41 382 VAL A N 1
ATOM 3016 C CA . VAL A 1 382 ? -10.817 4.241 -30.483 1.00 38.41 382 VAL A CA 1
ATOM 3017 C C . VAL A 1 382 ? -12.292 4.509 -30.760 1.00 38.41 382 VAL A C 1
ATOM 3019 O O . VAL A 1 382 ? -12.998 4.957 -29.867 1.00 38.41 382 VAL A O 1
ATOM 3022 N N . GLY A 1 383 ? -12.722 4.259 -32.002 1.00 36.81 383 GLY A N 1
ATOM 3023 C CA . GLY A 1 383 ? -14.077 4.541 -32.481 1.00 36.81 383 GLY A CA 1
ATOM 3024 C C . GLY A 1 383 ? -15.178 3.975 -31.581 1.00 36.81 383 GLY A C 1
ATOM 3025 O O . GLY A 1 383 ? -15.066 2.849 -31.092 1.00 36.81 383 GLY A O 1
ATOM 3026 N N . ASP A 1 384 ? -16.199 4.810 -31.391 1.00 44.97 384 ASP A N 1
ATOM 3027 C CA . ASP A 1 384 ? -17.377 4.598 -30.555 1.00 44.97 384 ASP A CA 1
ATOM 3028 C C . ASP A 1 384 ? -18.182 3.356 -30.943 1.00 44.97 384 ASP A C 1
ATOM 3030 O O . ASP A 1 384 ? -18.302 3.027 -32.122 1.00 44.97 384 ASP A O 1
ATOM 3034 N N . ASP A 1 385 ? -18.710 2.701 -29.905 1.00 37.78 385 ASP A N 1
ATOM 3035 C CA . ASP A 1 385 ? -20.026 2.048 -29.810 1.00 37.78 385 ASP A CA 1
ATOM 3036 C C . ASP A 1 385 ? -19.919 0.879 -28.809 1.00 37.78 385 ASP A C 1
ATOM 3038 O O . ASP A 1 385 ? -19.316 -0.145 -29.124 1.00 37.78 385 ASP A O 1
ATOM 3042 N N . ALA A 1 386 ? -20.502 1.044 -27.605 1.00 39.00 386 ALA A N 1
ATOM 3043 C CA . ALA A 1 386 ? -20.955 -0.009 -26.657 1.00 39.00 386 ALA A CA 1
ATOM 3044 C C . ALA A 1 386 ? -20.504 0.080 -25.175 1.00 39.00 386 ALA A C 1
ATOM 3046 O O . ALA A 1 386 ? -20.437 -0.959 -24.519 1.00 39.00 386 ALA A O 1
ATOM 3047 N N . ILE A 1 387 ? -20.219 1.256 -24.592 1.00 47.19 387 ILE A N 1
ATOM 3048 C CA . ILE A 1 387 ? -19.841 1.325 -23.153 1.00 47.19 387 ILE A CA 1
ATOM 3049 C C . ILE A 1 387 ? -20.753 2.226 -22.289 1.00 47.19 387 ILE A C 1
ATOM 3051 O O . ILE A 1 387 ? -20.798 2.047 -21.072 1.00 47.19 387 ILE A O 1
ATOM 3055 N N . ASP A 1 388 ? -21.564 3.111 -22.875 1.00 41.59 388 ASP A N 1
ATOM 3056 C CA . ASP A 1 388 ? -22.331 4.107 -22.102 1.00 41.59 388 ASP A CA 1
ATOM 3057 C C . ASP A 1 388 ? -23.463 3.537 -21.223 1.00 41.59 388 ASP A C 1
ATOM 3059 O O . ASP A 1 388 ? -23.827 4.158 -20.225 1.00 41.59 388 ASP A O 1
ATOM 3063 N N . GLU A 1 389 ? -24.001 2.350 -21.524 1.00 41.03 389 GLU A N 1
ATOM 3064 C CA . GLU A 1 389 ? -25.181 1.820 -20.813 1.00 41.03 389 GLU A CA 1
ATOM 3065 C C . GLU A 1 389 ? -24.842 0.959 -19.575 1.00 41.03 389 GLU A C 1
ATOM 3067 O O . GLU A 1 389 ? -25.698 0.744 -18.722 1.00 41.03 389 GLU A O 1
ATOM 3072 N N . GLU A 1 390 ? -23.588 0.510 -19.410 1.00 41.06 390 GLU A N 1
ATOM 3073 C CA . GLU A 1 390 ? -23.172 -0.358 -18.285 1.00 41.06 390 GLU A CA 1
ATOM 3074 C C . GLU A 1 390 ? -22.504 0.408 -17.118 1.00 41.06 390 GLU A C 1
ATOM 3076 O O . GLU A 1 390 ? -22.235 -0.172 -16.065 1.00 41.06 390 GLU A O 1
ATOM 3081 N N . LEU A 1 391 ? -22.240 1.712 -17.279 1.00 42.09 391 LEU A N 1
ATOM 3082 C CA . LEU A 1 391 ? -21.476 2.545 -16.333 1.00 42.09 391 LEU A CA 1
ATOM 3083 C C . LEU A 1 391 ? -22.339 3.322 -15.318 1.00 42.09 391 LEU A C 1
ATOM 3085 O O . LEU A 1 391 ? -21.799 4.042 -14.480 1.00 42.09 391 LEU A O 1
ATOM 3089 N N . SER A 1 392 ? -23.671 3.200 -15.355 1.00 37.88 392 SER A N 1
ATOM 3090 C CA . SER A 1 392 ? -24.568 3.971 -14.475 1.00 37.88 392 SER A CA 1
ATOM 3091 C C . SER A 1 392 ? -24.704 3.412 -13.051 1.00 37.88 392 SER A C 1
ATOM 3093 O O . SER A 1 392 ? -25.251 4.095 -12.188 1.00 37.88 392 SER A O 1
ATOM 3095 N N . ASN A 1 393 ? -24.190 2.207 -12.778 1.00 38.44 393 ASN A N 1
ATOM 3096 C CA . ASN A 1 393 ? -24.226 1.570 -11.457 1.00 38.44 393 ASN A CA 1
ATOM 3097 C C . ASN A 1 393 ? -22.819 1.518 -10.842 1.00 38.44 393 ASN A C 1
ATOM 3099 O O . ASN A 1 393 ? -22.243 0.449 -10.645 1.00 38.44 393 ASN A O 1
ATOM 3103 N N . VAL A 1 394 ? -22.249 2.692 -10.560 1.00 39.50 394 VAL A N 1
ATOM 3104 C CA . VAL A 1 394 ? -20.960 2.812 -9.866 1.00 39.50 394 VAL A CA 1
ATOM 3105 C C . VAL A 1 394 ? -21.173 2.519 -8.385 1.00 39.50 394 VAL A C 1
ATOM 3107 O O . VAL A 1 394 ? -21.732 3.331 -7.651 1.00 39.50 394 VAL A O 1
ATOM 3110 N N . SER A 1 395 ? -20.722 1.349 -7.944 1.00 42.19 395 SER A N 1
ATOM 3111 C CA . SER A 1 395 ? -20.629 1.027 -6.526 1.00 42.19 395 SER A CA 1
ATOM 3112 C C . SER A 1 395 ? -19.239 1.404 -6.012 1.00 42.19 395 SER A C 1
ATOM 3114 O O . SER A 1 395 ? -18.245 0.756 -6.344 1.00 42.19 395 SER A O 1
ATOM 3116 N N . THR A 1 396 ? -19.148 2.468 -5.213 1.00 45.41 396 THR A N 1
ATOM 3117 C CA . THR A 1 396 ? -17.913 2.839 -4.512 1.00 45.41 396 THR A CA 1
ATOM 3118 C C . THR A 1 396 ? -17.779 1.994 -3.254 1.00 45.41 396 THR A C 1
ATOM 3120 O O . THR A 1 396 ? -18.308 2.332 -2.195 1.00 45.41 396 THR A O 1
ATOM 3123 N N . TYR A 1 397 ? -17.073 0.876 -3.356 1.00 48.38 397 TYR A N 1
ATOM 3124 C CA . TYR A 1 397 ? -16.774 0.066 -2.183 1.00 48.38 397 TYR A CA 1
ATOM 3125 C C . TYR A 1 397 ? -15.572 0.638 -1.427 1.00 48.38 397 TYR A C 1
ATOM 3127 O O . TYR A 1 397 ? -14.545 0.950 -2.025 1.00 48.38 397 TYR A O 1
ATOM 3135 N N . GLU A 1 398 ? -15.658 0.756 -0.105 1.00 49.22 398 GLU A N 1
ATOM 3136 C CA . GLU A 1 398 ? -14.503 1.076 0.739 1.00 49.22 398 GLU A CA 1
ATOM 3137 C C . GLU A 1 398 ? -13.592 -0.149 0.884 1.00 49.22 398 GLU A C 1
ATOM 3139 O O . GLU A 1 398 ? -13.927 -1.082 1.624 1.00 49.22 398 GLU A O 1
ATOM 3144 N N . CYS A 1 399 ? -12.426 -0.114 0.240 1.00 52.25 399 CYS A N 1
ATOM 3145 C CA . CYS A 1 399 ? -11.340 -1.072 0.436 1.00 52.25 399 CYS A CA 1
ATOM 3146 C C . CYS A 1 399 ? -10.073 -0.308 0.841 1.00 52.25 399 CYS A C 1
ATOM 3148 O O . CYS A 1 399 ? -9.802 0.756 0.280 1.00 52.25 399 CYS A O 1
ATOM 3150 N N . ASN A 1 400 ? -9.289 -0.846 1.781 1.00 58.12 400 ASN A N 1
ATOM 3151 C CA . ASN A 1 400 ? -7.921 -0.374 2.004 1.00 58.12 400 ASN A CA 1
ATOM 3152 C C . ASN A 1 400 ? -7.125 -0.654 0.723 1.00 58.12 400 ASN A C 1
ATOM 3154 O O . ASN A 1 400 ? -7.120 -1.785 0.239 1.00 58.12 400 ASN A O 1
ATOM 3158 N N . ARG A 1 401 ? -6.594 0.411 0.112 1.00 65.62 401 ARG A N 1
ATOM 3159 C CA . ARG A 1 401 ? -5.918 0.390 -1.202 1.00 65.62 401 ARG A CA 1
ATOM 3160 C C . ARG A 1 401 ? -4.480 0.897 -1.157 1.00 65.62 401 ARG A C 1
ATOM 3162 O O . ARG A 1 401 ? -3.805 0.844 -2.178 1.00 65.62 401 ARG A O 1
ATOM 3169 N N . GLY A 1 402 ? -4.052 1.433 -0.013 1.00 63.47 402 GLY A N 1
ATOM 3170 C CA . GLY A 1 402 ? -2.691 1.929 0.216 1.00 63.47 402 GLY A CA 1
ATOM 3171 C C . GLY A 1 402 ? -1.758 0.888 0.834 1.00 63.47 402 GLY A C 1
ATOM 3172 O O . GLY A 1 402 ? -0.608 1.195 1.109 1.00 63.47 402 GLY A O 1
ATOM 3173 N N . ASP A 1 403 ? -2.252 -0.323 1.074 1.00 68.75 403 ASP A N 1
ATOM 3174 C CA . ASP A 1 403 ? -1.522 -1.407 1.729 1.00 68.75 403 ASP A CA 1
ATOM 3175 C C . ASP A 1 403 ? -0.802 -2.341 0.738 1.00 68.75 403 ASP A C 1
ATOM 3177 O O . ASP A 1 403 ? -0.057 -3.226 1.143 1.00 68.75 403 ASP A O 1
ATOM 3181 N N . VAL A 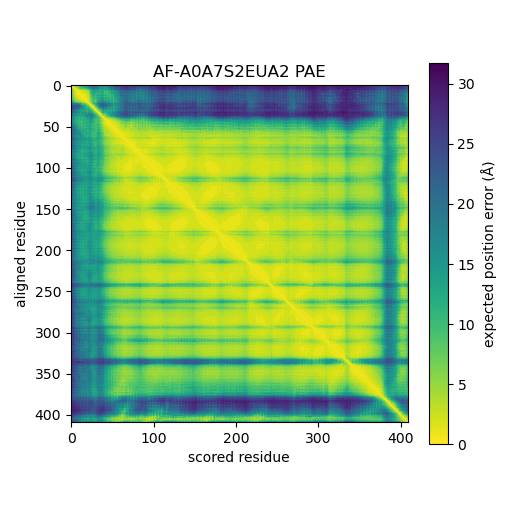1 404 ? -1.005 -2.112 -0.563 1.00 77.56 404 VAL A N 1
ATOM 3182 C CA . VAL A 1 404 ? -0.272 -2.732 -1.671 1.00 77.56 404 VAL A CA 1
ATOM 3183 C C . VAL A 1 404 ? 0.166 -1.665 -2.667 1.00 77.56 404 VAL A C 1
ATOM 3185 O O . VAL A 1 404 ? -0.515 -0.656 -2.868 1.00 77.56 404 VAL A O 1
ATOM 3188 N N . THR A 1 405 ? 1.306 -1.881 -3.320 1.00 80.44 405 THR A N 1
ATOM 3189 C CA . THR A 1 405 ? 1.883 -0.896 -4.244 1.00 80.44 405 THR A CA 1
ATOM 3190 C C . THR A 1 405 ? 1.449 -1.172 -5.680 1.00 80.44 405 THR A C 1
ATOM 3192 O O . THR A 1 405 ? 1.808 -2.201 -6.260 1.00 80.44 405 THR A O 1
ATOM 3195 N N . MET A 1 406 ? 0.709 -0.233 -6.277 1.00 80.44 406 MET A N 1
ATOM 3196 C CA . MET A 1 406 ? 0.469 -0.204 -7.723 1.00 80.44 406 MET A CA 1
ATOM 3197 C C . MET A 1 406 ? 1.717 0.319 -8.437 1.00 80.44 406 MET A C 1
ATOM 3199 O O . MET A 1 406 ? 2.250 1.370 -8.084 1.00 80.44 406 MET A O 1
ATOM 3203 N N . GLU A 1 407 ? 2.177 -0.400 -9.455 1.00 77.50 407 GLU A N 1
ATOM 3204 C CA . GLU A 1 407 ? 3.314 0.011 -10.273 1.00 77.50 407 GLU A CA 1
ATOM 3205 C C . GLU A 1 407 ? 2.874 1.009 -11.354 1.00 77.50 407 GLU A C 1
ATOM 3207 O O . GLU A 1 407 ? 1.810 0.869 -11.971 1.00 77.50 407 GLU A O 1
ATOM 3212 N N . ASN A 1 408 ? 3.723 2.009 -11.589 1.00 70.62 408 ASN A N 1
ATOM 3213 C CA . ASN A 1 408 ? 3.661 2.879 -12.761 1.00 70.62 408 ASN A CA 1
ATOM 3214 C C . ASN A 1 408 ? 4.673 2.381 -13.812 1.00 70.62 408 ASN A C 1
ATOM 3216 O O . ASN A 1 408 ? 5.561 1.589 -13.492 1.00 70.62 408 ASN A O 1
ATOM 3220 N N . PHE A 1 409 ? 4.497 2.792 -15.069 1.00 50.00 409 PHE A N 1
ATOM 3221 C CA . PHE A 1 409 ? 5.289 2.305 -16.209 1.00 50.00 409 PHE A CA 1
ATOM 3222 C C . PHE A 1 409 ? 6.726 2.827 -16.268 1.00 50.00 409 PHE A C 1
ATOM 3224 O O . PHE A 1 409 ? 6.911 4.022 -15.960 1.00 50.00 409 PHE A O 1
#

Foldseek 3Di:
DVCVVVVVLVVVVVVVVVVQQVDDPPDLFPPDPPPDDDPVSVVVVVVVRLLQLLQVLLVLCVVQQVLVSNLVSLVVSLVVCVVVVVLQSNLQSLLSNLLSLLQQLVLCVVVVHQADPPGGNQNSLVSSLVSLVSNLVSLVVVLVVCCVPPNDDPVSLVSLLVNLLSLQSQLLSLLSCLVVDPHNVVSNVSSVVSPVSSVVSLVVSVVSCVVVVNDDQLQVNLLSLLLQLLSVLVSLVVVDDPPPPSVVSLVVNVVSLVVCQPPCVGPNNVVPHSLRSVLSSLLSVLSVCVSVVHDLVVSQVSLVCQVPVDPDHDLSSPLSSLVSVLVNLVPDDPVPDPDDSVVVNVVSVVVNVVSVVVCSVVSNVVSVVSSVVSVVVSCVPDPDDDDPPPPPDDDRRDDDSSNHDNDRD

Mean predicted aligned error: 9.11 Å

Radius of gyration: 23.05 Å; Cα contacts (8 Å, |Δi|>4): 426; chains: 1; bounding box: 53×49×82 Å

pLDDT: mean 81.81, std 18.2, range [32.16, 98.56]

Sequence (409 aa):
HITASITKPIIHISKEMKKFNCLEASDPSPRFISDIKSGDIQSVHDTFEFLFQMVHLANSAYFSGDLMVAYKSLVNKLSAFKRLNNNKAVGVASNNLGNIMLAMYRTMVKCGDTAFGHLTKQQIISKGTAYFLQAINLGEEIYERFYEIEGWSKNCLAFMQHLSNRYFNRAMFLLTVGEDHETPDLAKEMAFRDLDIAFNMDIEVVDQCVEMGILQSKKERFESIIGRVSGLLELLKLSYTNEWNLEELLDDALTLVKSVANNTSNDLCLALNYAGRMQQLDCHLISYIILTGGSSADAAKIAIRMLVEDEYIISNAYITAIGAMIKYTESISSEDLQFDKAAVKSELFSMRSSVKKEFDEQSHHLQQKSLKKMMSLSFIAVGDDAIDEELSNVSTYECNRGDVTMENF

Nearest PDB structures (foldseek):
  8u1a-assembly1_B  TM=4.165E-01  e=5.081E+00  synthetic construct
  7tbi-assembly1_A2  TM=1.892E-01  e=7.986E-01  Saccharomyces cerevisiae
  7tbi-assembly1_A4  TM=1.751E-01  e=7.355E-01  Saccharomyces cerevisiae

Organism: NCBI:txid49249